Protein AF-0000000082568883 (afdb_homodimer)

Structure (mmCIF, N/CA/C/O backbone):
data_AF-0000000082568883-model_v1
#
loop_
_entity.id
_entity.type
_entity.pdbx_description
1 polymer 'GDSL esterase/lipase'
#
loop_
_atom_site.group_PDB
_atom_site.id
_atom_site.type_symbol
_atom_site.label_atom_id
_atom_site.label_alt_id
_atom_site.label_comp_id
_atom_site.label_asym_id
_atom_site.label_entity_id
_atom_site.label_seq_id
_atom_site.pdbx_PDB_ins_code
_atom_site.Cartn_x
_atom_site.Cartn_y
_atom_site.Cartn_z
_atom_site.occupancy
_atom_site.B_iso_or_equiv
_atom_site.auth_seq_id
_atom_site.auth_comp_id
_atom_site.auth_asym_id
_atom_site.auth_atom_id
_atom_site.pdbx_PDB_model_num
ATOM 1 N N . MET A 1 1 ? -13.5 -76.125 -56.938 1 27.61 1 MET A N 1
ATOM 2 C CA . MET A 1 1 ? -13.156 -76.438 -55.562 1 27.61 1 MET A CA 1
ATOM 3 C C . MET A 1 1 ? -12.812 -75.125 -54.812 1 27.61 1 MET A C 1
ATOM 5 O O . MET A 1 1 ? -11.68 -74.688 -54.875 1 27.61 1 MET A O 1
ATOM 9 N N . GLU A 1 2 ? -13.711 -74.125 -54.812 1 30.67 2 GLU A N 1
ATOM 10 C CA . GLU A 1 2 ? -13.734 -72.75 -54.375 1 30.67 2 GLU A CA 1
ATOM 11 C C . GLU A 1 2 ? -13.492 -72.625 -52.875 1 30.67 2 GLU A C 1
ATOM 13 O O . GLU A 1 2 ? -14.148 -73.312 -52.094 1 30.67 2 GLU A O 1
ATOM 18 N N . VAL A 1 3 ? -12.266 -72.188 -52.469 1 33.91 3 VAL A N 1
ATOM 19 C CA . VAL A 1 3 ? -11.531 -71.938 -51.219 1 33.91 3 VAL A CA 1
ATOM 20 C C . VAL A 1 3 ? -12.328 -71 -50.312 1 33.91 3 VAL A C 1
ATOM 22 O O . VAL A 1 3 ? -12.594 -69.875 -50.688 1 33.91 3 VAL A O 1
ATOM 25 N N . GLY A 1 4 ? -13.305 -71.438 -49.594 1 29.44 4 GLY A N 1
ATOM 26 C CA . GLY A 1 4 ? -14.148 -70.75 -48.625 1 29.44 4 GLY A CA 1
ATOM 27 C C . GLY A 1 4 ? -13.367 -70.062 -47.531 1 29.44 4 GLY A C 1
ATOM 28 O O . GLY A 1 4 ? -12.594 -70.688 -46.812 1 29.44 4 GLY A O 1
ATOM 29 N N . ARG A 1 5 ? -12.922 -68.75 -47.812 1 32.97 5 ARG A N 1
ATOM 30 C CA . ARG A 1 5 ? -12.148 -67.875 -46.938 1 32.97 5 ARG A CA 1
ATOM 31 C C . ARG A 1 5 ? -12.859 -67.625 -45.625 1 32.97 5 ARG A C 1
ATOM 33 O O . ARG A 1 5 ? -13.992 -67.125 -45.594 1 32.97 5 ARG A O 1
ATOM 40 N N . VAL A 1 6 ? -12.781 -68.5 -44.625 1 29.84 6 VAL A N 1
ATOM 41 C CA . VAL A 1 6 ? -13.305 -68.375 -43.281 1 29.84 6 VAL A CA 1
ATOM 42 C C . VAL A 1 6 ? -12.742 -67.125 -42.594 1 29.84 6 VAL A C 1
ATOM 44 O O . VAL A 1 6 ? -11.523 -67 -42.469 1 29.84 6 VAL A O 1
ATOM 47 N N . PHE A 1 7 ? -13.258 -65.875 -42.812 1 29.03 7 PHE A N 1
ATOM 48 C CA . PHE A 1 7 ? -12.945 -64.688 -42.094 1 29.03 7 PHE A CA 1
ATOM 49 C C . PHE A 1 7 ? -13.094 -64.812 -40.594 1 29.03 7 PHE A C 1
ATOM 51 O O . PHE A 1 7 ? -14.203 -65 -40.094 1 29.03 7 PHE A O 1
ATOM 58 N N . ILE A 1 8 ? -12.219 -65.562 -39.875 1 29.19 8 ILE A N 1
ATOM 59 C CA . ILE A 1 8 ? -12.195 -65.625 -38.438 1 29.19 8 ILE A CA 1
ATOM 60 C C . ILE A 1 8 ? -12.039 -64.25 -37.812 1 29.19 8 ILE A C 1
ATOM 62 O O . ILE A 1 8 ? -11.016 -63.594 -38.031 1 29.19 8 ILE A O 1
ATOM 66 N N . ALA A 1 9 ? -13.031 -63.344 -37.875 1 29.73 9 ALA A N 1
ATOM 67 C CA . ALA A 1 9 ? -13.031 -62.062 -37.156 1 29.73 9 ALA A CA 1
ATOM 68 C C . ALA A 1 9 ? -12.68 -62.281 -35.688 1 29.73 9 ALA A C 1
ATOM 70 O O . ALA A 1 9 ? -13.375 -63 -34.969 1 29.73 9 ALA A O 1
ATOM 71 N N . TRP A 1 10 ? -11.391 -62.312 -35.344 1 30.06 10 TRP A N 1
ATOM 72 C CA . TRP A 1 10 ? -10.867 -62.281 -33.969 1 30.06 10 TRP A CA 1
ATOM 73 C C . TRP A 1 10 ? -11.461 -61.094 -33.188 1 30.06 10 TRP A C 1
ATOM 75 O O . TRP A 1 10 ? -11.328 -59.938 -33.594 1 30.06 10 TRP A O 1
ATOM 85 N N . SER A 1 11 ? -12.633 -61.219 -32.594 1 32.88 11 SER A N 1
ATOM 86 C CA . SER A 1 11 ? -13.156 -60.281 -31.594 1 32.88 11 SER A CA 1
ATOM 87 C C . SER A 1 11 ? -12.141 -60 -30.484 1 32.88 11 SER A C 1
ATOM 89 O O . SER A 1 11 ? -11.812 -60.906 -29.719 1 32.88 11 SER A O 1
ATOM 91 N N . ILE A 1 12 ? -11.094 -59.25 -30.688 1 33.75 12 ILE A N 1
ATOM 92 C CA . ILE A 1 12 ? -10.227 -58.781 -29.625 1 33.75 12 ILE A CA 1
ATOM 93 C C . ILE A 1 12 ? -11.055 -58.094 -28.531 1 33.75 12 ILE A C 1
ATOM 95 O O . ILE A 1 12 ? -11.711 -57.094 -28.797 1 33.75 12 ILE A O 1
ATOM 99 N N . ALA A 1 13 ? -11.602 -58.844 -27.578 1 32.78 13 ALA A N 1
ATOM 100 C CA . ALA A 1 13 ? -12.141 -58.312 -26.328 1 32.78 13 ALA A CA 1
ATOM 101 C C . ALA A 1 13 ? -11.203 -57.281 -25.719 1 32.78 13 ALA A C 1
ATOM 103 O O . ALA A 1 13 ? -10.07 -57.594 -25.344 1 32.78 13 ALA A O 1
ATOM 104 N N . PHE A 1 14 ? -11.297 -56 -26.172 1 32.09 14 PHE A N 1
ATOM 105 C CA . PHE A 1 14 ? -10.68 -54.875 -25.484 1 32.09 14 PHE A CA 1
ATOM 106 C C . PHE A 1 14 ? -10.938 -54.969 -23.984 1 32.09 14 PHE A C 1
ATOM 108 O O . PHE A 1 14 ? -12.078 -54.812 -23.531 1 32.09 14 PHE A O 1
ATOM 115 N N . LEU A 1 15 ? -10.219 -55.812 -23.234 1 32.94 15 LEU A N 1
ATOM 116 C CA . LEU A 1 15 ? -10.18 -55.688 -21.781 1 32.94 15 LEU A CA 1
ATOM 117 C C . LEU A 1 15 ? -9.945 -54.219 -21.375 1 32.94 15 LEU A C 1
ATOM 119 O O . LEU A 1 15 ? -8.867 -53.688 -21.609 1 32.94 15 LEU A O 1
ATOM 123 N N . LEU A 1 16 ? -10.969 -53.406 -21.438 1 32.25 16 LEU A N 1
ATOM 124 C CA . LEU A 1 16 ? -10.906 -52.125 -20.734 1 32.25 16 LEU A CA 1
ATOM 125 C C . LEU A 1 16 ? -10.367 -52.312 -19.312 1 32.25 16 LEU A C 1
ATOM 127 O O . LEU A 1 16 ? -11.008 -52.938 -18.484 1 32.25 16 LEU A O 1
ATOM 131 N N . LEU A 1 17 ? -9.078 -52.5 -19.141 1 33.53 17 LEU A N 1
ATOM 132 C CA . LEU A 1 17 ? -8.484 -52.281 -17.812 1 33.53 17 LEU A CA 1
ATOM 133 C C . LEU A 1 17 ? -9.023 -51 -17.188 1 33.53 17 LEU A C 1
ATOM 135 O O . LEU A 1 17 ? -8.758 -49.906 -17.672 1 33.53 17 LEU A O 1
ATOM 139 N N . SER A 1 18 ? -10.195 -51.031 -16.625 1 33.03 18 SER A N 1
ATOM 140 C CA . SER A 1 18 ? -10.562 -50 -15.664 1 33.03 18 SER A CA 1
ATOM 141 C C . SER A 1 18 ? -9.43 -49.719 -14.68 1 33.03 18 SER A C 1
ATOM 143 O O . SER A 1 18 ? -9.117 -50.562 -13.836 1 33.03 18 SER A O 1
ATOM 145 N N . VAL A 1 19 ? -8.414 -49.062 -15.039 1 35.81 19 VAL A N 1
ATOM 146 C CA . VAL A 1 19 ? -7.586 -48.438 -14 1 35.81 19 VAL A CA 1
ATOM 147 C C . VAL A 1 19 ? -8.484 -47.844 -12.914 1 35.81 19 VAL A C 1
ATOM 149 O O . VAL A 1 19 ? -9.219 -46.875 -13.156 1 35.81 19 VAL A O 1
ATOM 152 N N . SER A 1 20 ? -9.047 -48.688 -12.062 1 34.41 20 SER A N 1
ATOM 153 C CA . SER A 1 20 ? -9.562 -48.156 -10.812 1 34.41 20 SER A CA 1
ATOM 154 C C . SER A 1 20 ? -8.664 -47.031 -10.273 1 34.41 20 SER A C 1
ATOM 156 O O . SER A 1 20 ? -7.5 -47.281 -9.953 1 34.41 20 SER A O 1
ATOM 158 N N . GLY A 1 21 ? -8.711 -45.875 -10.859 1 36 21 GLY A N 1
ATOM 159 C CA . GLY A 1 21 ? -8.141 -44.812 -10.031 1 36 21 GLY A CA 1
ATOM 160 C C . GLY A 1 21 ? -8.297 -45.062 -8.539 1 36 21 GLY A C 1
ATOM 161 O O . GLY A 1 21 ? -9.414 -45.219 -8.047 1 36 21 GLY A O 1
ATOM 162 N N . GLU A 1 22 ? -7.461 -45.875 -7.938 1 35.19 22 GLU A N 1
ATOM 163 C CA . GLU A 1 22 ? -7.43 -45.938 -6.48 1 35.19 22 GLU A CA 1
ATOM 164 C C . GLU A 1 22 ? -7.871 -44.625 -5.859 1 35.19 22 GLU A C 1
ATOM 166 O O . GLU A 1 22 ? -7.234 -43.594 -6.07 1 35.19 22 GLU A O 1
ATOM 171 N N . GLU A 1 23 ? -9.109 -44.219 -5.844 1 40.06 23 GLU A N 1
ATOM 172 C CA . GLU A 1 23 ? -9.531 -43.219 -4.852 1 40.06 23 GLU A CA 1
ATOM 173 C C . GLU A 1 23 ? -8.641 -43.281 -3.615 1 40.06 23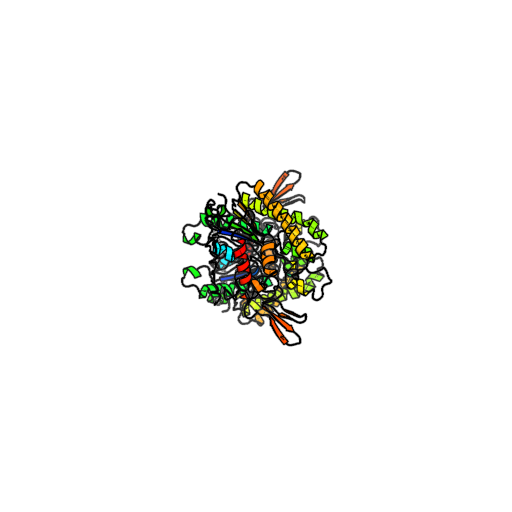 GLU A C 1
ATOM 175 O O . GLU A 1 23 ? -8.453 -44.312 -3.008 1 40.06 23 GLU A O 1
ATOM 180 N N . MET A 1 24 ? -7.504 -42.719 -3.641 1 43.22 24 MET A N 1
ATOM 181 C CA . MET A 1 24 ? -6.879 -42.562 -2.33 1 43.22 24 MET A CA 1
ATOM 182 C C . MET A 1 24 ? -7.93 -42.531 -1.227 1 43.22 24 MET A C 1
ATOM 184 O O . MET A 1 24 ? -8.609 -41.5 -1.041 1 43.22 24 MET A O 1
ATOM 188 N N . THR A 1 25 ? -8.719 -43.438 -1.009 1 48.56 25 THR A N 1
ATOM 189 C CA . THR A 1 25 ? -9.875 -43.812 -0.194 1 48.56 25 THR A CA 1
ATOM 190 C C . THR A 1 25 ? -9.758 -43.219 1.203 1 48.56 25 THR A C 1
ATOM 192 O O . THR A 1 25 ? -10.773 -42.938 1.854 1 48.56 25 THR A O 1
ATOM 195 N N . GLY A 1 26 ? -8.5 -43.062 1.751 1 53.12 26 GLY A N 1
ATOM 196 C CA . GLY A 1 26 ? -8.453 -42.844 3.186 1 53.12 26 GLY A CA 1
ATOM 197 C C . GLY A 1 26 ? -8.352 -41.375 3.549 1 53.12 26 GLY A C 1
ATOM 198 O O . GLY A 1 26 ? -8.32 -41.031 4.73 1 53.12 26 GLY A O 1
ATOM 199 N N . LEU A 1 27 ? -7.941 -40.5 2.682 1 62.16 27 LEU A N 1
ATOM 200 C CA . LEU A 1 27 ? -7.734 -39.156 3.195 1 62.16 27 LEU A CA 1
ATOM 201 C C . LEU A 1 27 ? -9.055 -38.406 3.262 1 62.16 27 LEU A C 1
ATOM 203 O O . LEU A 1 27 ? -9.82 -38.406 2.297 1 62.16 27 LEU A O 1
ATOM 207 N N . SER A 1 28 ? -9.398 -38.031 4.41 1 74.56 28 SER A N 1
ATOM 208 C CA . SER A 1 28 ? -10.602 -37.219 4.637 1 74.56 28 SER A CA 1
ATOM 209 C C . SER A 1 28 ? -10.523 -35.875 3.916 1 74.56 28 SER A C 1
ATOM 211 O O . SER A 1 28 ? -9.438 -35.312 3.762 1 74.56 28 SER A O 1
ATOM 213 N N . HIS A 1 29 ? -11.562 -35.469 3.275 1 87.5 29 HIS A N 1
ATOM 214 C CA . HIS A 1 29 ? -11.719 -34.188 2.645 1 87.5 29 HIS A CA 1
ATOM 215 C C . HIS A 1 29 ? -11.484 -33.062 3.646 1 87.5 29 HIS A C 1
ATOM 217 O O . HIS A 1 29 ? -11.938 -33.125 4.789 1 87.5 29 HIS A O 1
ATOM 223 N N . CYS A 1 30 ? -10.609 -32.125 3.205 1 92.12 30 CYS A N 1
ATOM 224 C CA . CYS A 1 30 ? -10.352 -30.953 4.051 1 92.12 30 CYS A CA 1
ATOM 225 C C . CYS A 1 30 ? -11.5 -29.953 3.988 1 92.12 30 CYS A C 1
ATOM 227 O O . CYS A 1 30 ? -12.031 -29.688 2.912 1 92.12 30 CYS A O 1
ATOM 229 N N . ASP A 1 31 ? -12.016 -29.516 5.102 1 93.44 31 ASP A N 1
ATOM 230 C CA . ASP A 1 31 ? -12.922 -28.375 5.164 1 93.44 31 ASP A CA 1
ATOM 231 C C . ASP A 1 31 ? -12.156 -27.062 5.32 1 93.44 31 ASP A C 1
ATOM 233 O O . ASP A 1 31 ? -11.906 -26.609 6.441 1 93.44 31 ASP A O 1
ATOM 237 N N . ILE A 1 32 ? -11.836 -26.469 4.227 1 97.31 32 ILE A N 1
ATOM 238 C CA . ILE A 1 32 ? -11.031 -25.25 4.227 1 97.31 32 ILE A CA 1
ATOM 239 C C . ILE A 1 32 ? -11.945 -24.016 4.18 1 97.31 32 ILE A C 1
ATOM 241 O O . ILE A 1 32 ? -12.578 -23.75 3.152 1 97.31 32 ILE A O 1
ATOM 245 N N . PRO A 1 33 ? -11.969 -23.219 5.191 1 98 33 PRO A N 1
ATOM 246 C CA . PRO A 1 33 ? -12.93 -22.125 5.242 1 98 33 PRO A CA 1
ATOM 247 C C . PRO A 1 33 ? -12.383 -20.844 4.621 1 98 33 PRO A C 1
ATOM 249 O O . PRO A 1 33 ? -13.148 -19.906 4.344 1 98 33 PRO A O 1
ATOM 252 N N . ALA A 1 34 ? -11.023 -20.75 4.469 1 98.62 34 ALA A N 1
ATOM 253 C CA . ALA A 1 34 ? -10.391 -19.516 4.027 1 98.62 34 ALA A CA 1
ATOM 254 C C . ALA A 1 34 ? -9.031 -19.797 3.383 1 98.62 34 ALA A C 1
ATOM 256 O O . ALA A 1 34 ? -8.438 -20.859 3.611 1 98.62 34 ALA A O 1
ATOM 257 N N . ILE A 1 35 ? -8.609 -18.844 2.543 1 98.88 35 ILE A N 1
ATOM 258 C CA . ILE A 1 35 ? -7.277 -18.891 1.953 1 98.88 35 ILE A CA 1
ATOM 259 C C . ILE A 1 35 ? -6.531 -17.594 2.283 1 98.88 35 ILE A C 1
ATOM 261 O O . ILE A 1 35 ? -7.078 -16.5 2.145 1 98.88 35 ILE A O 1
ATOM 265 N N . TYR A 1 36 ? -5.359 -17.688 2.771 1 98.94 36 TYR A N 1
ATOM 266 C CA . TYR A 1 36 ? -4.43 -16.578 2.889 1 98.94 36 TYR A CA 1
ATOM 267 C C . TYR A 1 36 ? -3.244 -16.75 1.95 1 98.94 36 TYR A C 1
ATOM 269 O O . TYR A 1 36 ? -2.453 -17.688 2.109 1 98.94 36 TYR A O 1
ATOM 277 N N . ASN A 1 37 ? -3.139 -15.82 0.999 1 99 37 ASN A N 1
ATOM 278 C CA . ASN A 1 37 ? -2.168 -15.992 -0.077 1 99 37 ASN A CA 1
ATOM 279 C C . ASN A 1 37 ? -1.039 -14.969 0.019 1 99 37 ASN A C 1
ATOM 281 O O . ASN A 1 37 ? -1.284 -13.789 0.276 1 99 37 ASN A O 1
ATOM 285 N N . PHE A 1 38 ? 0.169 -15.414 -0.116 1 99 38 PHE A N 1
ATOM 286 C CA . PHE A 1 38 ? 1.382 -14.609 -0.2 1 99 38 PHE A CA 1
ATOM 287 C C . PHE A 1 38 ? 2.078 -14.82 -1.539 1 99 38 PHE A C 1
ATOM 289 O O . PHE A 1 38 ? 2.27 -15.953 -1.976 1 99 38 PHE A O 1
ATOM 296 N N . GLY A 1 39 ? 2.379 -13.695 -2.229 1 98.88 39 GLY A N 1
ATOM 297 C CA . GLY A 1 39 ? 2.924 -13.961 -3.549 1 98.88 39 GLY A CA 1
ATOM 298 C C . GLY A 1 39 ? 3.238 -12.703 -4.336 1 98.88 39 GLY A C 1
ATOM 299 O O . GLY A 1 39 ? 3.438 -11.633 -3.752 1 98.88 39 GLY A O 1
ATOM 300 N N . ASP A 1 40 ? 3.471 -12.883 -5.652 1 98.69 40 ASP A N 1
ATOM 301 C CA . ASP A 1 40 ? 3.789 -11.805 -6.578 1 98.69 40 ASP A CA 1
ATOM 302 C C . ASP A 1 40 ? 2.691 -11.648 -7.629 1 98.69 40 ASP A C 1
ATOM 304 O O . ASP A 1 40 ? 1.519 -11.906 -7.355 1 98.69 40 ASP A O 1
ATOM 308 N N . SER A 1 41 ? 2.98 -11.172 -8.812 1 98.31 41 SER A N 1
ATOM 309 C CA . SER A 1 41 ? 1.984 -10.82 -9.828 1 98.31 41 SER A CA 1
ATOM 310 C C . SER A 1 41 ? 1.216 -12.055 -10.289 1 98.31 41 SER A C 1
ATOM 312 O O . SER A 1 41 ? 0.089 -11.938 -10.781 1 98.31 41 SER A O 1
ATOM 314 N N . ASN A 1 42 ? 1.799 -13.234 -10.109 1 98.5 42 ASN A N 1
ATOM 315 C CA . ASN A 1 42 ? 1.145 -14.461 -10.562 1 98.5 42 ASN A CA 1
ATOM 316 C C . ASN A 1 42 ? -0.032 -14.828 -9.656 1 98.5 42 ASN A C 1
ATOM 318 O O . ASN A 1 42 ? -0.844 -15.688 -10.016 1 98.5 42 ASN A O 1
ATOM 322 N N . SER A 1 43 ? -0.14 -14.141 -8.523 1 98.88 43 SER A N 1
ATOM 323 C CA . SER A 1 43 ? -1.266 -14.43 -7.641 1 98.88 43 SER A CA 1
ATOM 324 C C . SER A 1 43 ? -1.861 -13.148 -7.059 1 98.88 43 SER A C 1
ATOM 326 O O . SER A 1 43 ? -2.65 -13.203 -6.113 1 98.88 43 SER A O 1
ATOM 328 N N . ASP A 1 44 ? -1.452 -12 -7.586 1 98.69 44 ASP A N 1
ATOM 329 C CA . ASP A 1 44 ? -1.965 -10.703 -7.145 1 98.69 44 ASP A CA 1
ATOM 330 C C . ASP A 1 44 ? -3.375 -10.461 -7.676 1 98.69 44 ASP A C 1
ATOM 332 O O . ASP A 1 44 ? -3.605 -10.516 -8.883 1 98.69 44 ASP A O 1
ATOM 336 N N . THR A 1 45 ? -4.301 -10.188 -6.762 1 98.31 45 THR A N 1
ATOM 337 C CA . THR A 1 45 ? -5.68 -9.945 -7.176 1 98.31 45 THR A CA 1
ATOM 338 C C . THR A 1 45 ? -6.016 -8.461 -7.074 1 98.31 45 THR A C 1
ATOM 340 O O . THR A 1 45 ? -7.188 -8.078 -7.062 1 98.31 45 THR A O 1
ATOM 343 N N . GLY A 1 46 ? -4.992 -7.625 -6.871 1 97.5 46 GLY A N 1
ATOM 344 C CA . GLY A 1 46 ? -5.262 -6.195 -6.918 1 97.5 46 GLY A CA 1
ATOM 345 C C . GLY A 1 46 ? -4.414 -5.395 -5.949 1 97.5 46 GLY A C 1
ATOM 346 O O . GLY A 1 46 ? -4.582 -4.18 -5.832 1 97.5 46 GLY A O 1
ATOM 347 N N . GLY A 1 47 ? -3.541 -6.031 -5.242 1 98.06 47 GLY A N 1
ATOM 348 C CA . GLY A 1 47 ? -2.74 -5.344 -4.242 1 98.06 47 GLY A CA 1
ATOM 349 C C . GLY A 1 47 ? -1.884 -4.234 -4.816 1 98.06 47 GLY A C 1
ATOM 350 O O . GLY A 1 47 ? -1.938 -3.096 -4.352 1 98.06 47 GLY A O 1
ATOM 351 N N . ILE A 1 48 ? -1.118 -4.566 -5.875 1 97.88 48 ILE A N 1
ATOM 352 C CA . ILE A 1 48 ? -0.195 -3.584 -6.434 1 97.88 48 ILE A CA 1
ATOM 353 C C . ILE A 1 48 ? -0.979 -2.496 -7.164 1 97.88 48 ILE A C 1
ATOM 355 O O . ILE A 1 48 ? -0.568 -1.333 -7.184 1 97.88 48 ILE A O 1
ATOM 359 N N . SER A 1 49 ? -2.121 -2.883 -7.766 1 96.56 49 SER A N 1
ATOM 360 C CA . SER A 1 49 ? -2.982 -1.911 -8.43 1 96.56 49 SER A CA 1
ATOM 361 C C . SER A 1 49 ? -3.518 -0.879 -7.441 1 96.56 49 SER A C 1
ATOM 363 O O . SER A 1 49 ? -3.549 0.316 -7.742 1 96.56 49 SER A O 1
ATOM 365 N N . ALA A 1 50 ? -3.955 -1.316 -6.301 1 97.19 50 ALA A N 1
ATOM 366 C CA . ALA A 1 50 ? -4.484 -0.415 -5.281 1 97.19 50 ALA A CA 1
ATOM 367 C C . ALA A 1 50 ? -3.395 0.507 -4.742 1 97.19 50 ALA A C 1
ATOM 369 O O . ALA A 1 50 ? -3.646 1.684 -4.473 1 97.19 50 ALA A O 1
ATOM 370 N N . ALA A 1 51 ? -2.209 -0.001 -4.613 1 97.88 51 ALA A N 1
ATOM 371 C CA . ALA A 1 51 ? -1.114 0.754 -4.008 1 97.88 51 ALA A CA 1
ATOM 372 C C . ALA A 1 51 ? -0.528 1.759 -4.996 1 97.88 51 ALA A C 1
ATOM 374 O O . ALA A 1 51 ? -0.117 2.854 -4.605 1 97.88 51 ALA A O 1
ATOM 375 N N . PHE A 1 52 ? -0.48 1.391 -6.297 1 96.56 52 PHE A N 1
ATOM 376 C CA . PHE A 1 52 ? 0.224 2.209 -7.277 1 96.56 52 PHE A CA 1
ATOM 377 C C . PHE A 1 52 ? -0.633 2.426 -8.516 1 96.56 52 PHE A C 1
ATOM 379 O O . PHE A 1 52 ? -1.648 3.121 -8.469 1 96.56 52 PHE A O 1
ATOM 386 N N . TYR A 1 53 ? -0.354 1.632 -9.602 1 92.06 53 TYR A N 1
ATOM 387 C CA . TYR A 1 53 ? -1.046 1.83 -10.867 1 92.06 53 TYR A CA 1
ATOM 388 C C . TYR A 1 53 ? -1.945 0.643 -11.188 1 92.06 53 TYR A C 1
ATOM 390 O O . TYR A 1 53 ? -1.57 -0.509 -10.961 1 92.06 53 TYR A O 1
ATOM 398 N N . PRO A 1 54 ? -3.113 0.917 -11.648 1 87.5 54 PRO A N 1
ATOM 399 C CA . PRO A 1 54 ? -3.992 -0.189 -12.039 1 87.5 54 PRO A CA 1
ATOM 400 C C . PRO A 1 54 ? -3.498 -0.933 -13.273 1 87.5 54 PRO A C 1
ATOM 402 O O . PRO A 1 54 ? -2.869 -0.333 -14.148 1 87.5 54 PRO A O 1
ATOM 405 N N . ALA A 1 55 ? -3.812 -2.273 -13.188 1 80.81 55 ALA A N 1
ATOM 406 C CA . ALA A 1 55 ? -3.717 -2.99 -14.461 1 80.81 55 ALA A CA 1
ATOM 407 C C . ALA A 1 55 ? -4.832 -2.568 -15.414 1 80.81 55 ALA A C 1
ATOM 409 O O . ALA A 1 55 ? -6 -2.896 -15.195 1 80.81 55 ALA A O 1
ATOM 410 N N . GLY A 1 56 ? -4.578 -1.757 -16.344 1 84.62 56 GLY A N 1
ATOM 411 C CA . GLY A 1 56 ? -5.602 -1.21 -17.219 1 84.62 56 GLY A CA 1
ATOM 412 C C . GLY A 1 56 ? -6.062 -2.191 -18.281 1 84.62 56 GLY A C 1
ATOM 413 O O . GLY A 1 56 ? -5.609 -3.338 -18.312 1 84.62 56 GLY A O 1
ATOM 414 N N . GLN A 1 57 ? -7.02 -1.739 -19 1 90.06 57 GLN A N 1
ATOM 415 C CA . GLN A 1 57 ? -7.418 -2.518 -20.172 1 90.06 57 GLN A CA 1
ATOM 416 C C . GLN A 1 57 ? -6.215 -2.85 -21.047 1 90.06 57 GLN A C 1
ATOM 418 O O . GLN A 1 57 ? -5.293 -2.043 -21.172 1 90.06 57 GLN A O 1
ATOM 423 N N . PRO A 1 58 ? -6.223 -4.148 -21.562 1 95.69 58 PRO A N 1
ATOM 424 C CA . PRO A 1 58 ? -7.32 -5.113 -21.688 1 95.69 58 PRO A CA 1
ATOM 425 C C . PRO A 1 58 ? -7.281 -6.207 -20.625 1 95.69 58 PRO A C 1
ATOM 427 O O . PRO A 1 58 ? -7.996 -7.207 -20.75 1 95.69 58 PRO A O 1
ATOM 430 N N . SER A 1 59 ? -6.531 -6.043 -19.609 1 96.12 59 SER A N 1
ATOM 431 C CA . SER A 1 59 ? -6.512 -7.043 -18.547 1 96.12 59 SER A CA 1
ATOM 432 C C . SER A 1 59 ? -7.914 -7.285 -18 1 96.12 59 SER A C 1
ATOM 434 O O . SER A 1 59 ? -8.695 -6.344 -17.828 1 96.12 59 SER A O 1
ATOM 436 N N . GLY A 1 60 ? -8.219 -8.531 -17.75 1 97.44 60 GLY A N 1
ATOM 437 C CA . GLY A 1 60 ? -9.5 -8.906 -17.172 1 97.44 60 GLY A CA 1
ATOM 438 C C . GLY A 1 60 ? -10.594 -9.086 -18.203 1 97.44 60 GLY A C 1
ATOM 439 O O . GLY A 1 60 ? -11.719 -9.461 -17.859 1 97.44 60 GLY A O 1
ATOM 440 N N . GLU A 1 61 ? -10.336 -8.906 -19.453 1 97.38 61 GLU A N 1
ATOM 441 C CA . GLU A 1 61 ? -11.359 -8.844 -20.5 1 97.38 61 GLU A CA 1
ATOM 442 C C . GLU A 1 61 ? -12.109 -10.164 -20.609 1 97.38 61 GLU A C 1
ATOM 444 O O . GLU A 1 61 ? -13.297 -10.188 -20.922 1 97.38 61 GLU A O 1
ATOM 449 N N . THR A 1 62 ? -11.453 -11.258 -20.406 1 98.06 62 THR A N 1
ATOM 450 C CA . THR A 1 62 ? -12.016 -12.57 -20.672 1 98.06 62 THR A CA 1
ATOM 451 C C . THR A 1 62 ? -13.07 -12.93 -19.625 1 98.06 62 THR A C 1
ATOM 453 O O . THR A 1 62 ? -14.148 -13.422 -19.969 1 98.06 62 THR A O 1
ATOM 456 N N . PHE A 1 63 ? -12.828 -12.68 -18.406 1 98.12 63 PHE A N 1
ATOM 457 C CA . PHE A 1 63 ? -13.703 -13.211 -17.375 1 98.12 63 PHE A CA 1
ATOM 458 C C . PHE A 1 63 ? -14.406 -12.086 -16.625 1 98.12 63 PHE A C 1
ATOM 460 O O . PHE A 1 63 ? -15.625 -12.109 -16.453 1 98.12 63 PHE A O 1
ATOM 467 N N . PHE A 1 64 ? -13.656 -11.078 -16.203 1 96.38 64 PHE A N 1
ATOM 468 C CA . PHE A 1 64 ? -14.195 -10.008 -15.375 1 96.38 64 PHE A CA 1
ATOM 469 C C . PHE A 1 64 ? -14.805 -8.906 -16.234 1 96.38 64 PHE A C 1
ATOM 471 O O . PHE A 1 64 ? -15.539 -8.055 -15.734 1 96.38 64 PHE A O 1
ATOM 478 N N . HIS A 1 65 ? -14.453 -8.844 -17.547 1 96.12 65 HIS A N 1
ATOM 479 C CA . HIS A 1 65 ? -14.945 -7.914 -18.547 1 96.12 65 HIS A CA 1
ATOM 480 C C . HIS A 1 65 ? -14.539 -6.48 -18.219 1 96.12 65 HIS A C 1
ATOM 482 O O . HIS A 1 65 ? -15.117 -5.531 -18.75 1 96.12 65 HIS A O 1
ATOM 488 N N . GLU A 1 66 ? -13.633 -6.328 -17.312 1 94.25 66 GLU A N 1
ATOM 489 C CA . GLU A 1 66 ? -12.953 -5.105 -16.906 1 94.25 66 GLU A CA 1
ATOM 490 C C . GLU A 1 66 ? -11.688 -5.41 -16.109 1 94.25 66 GLU A C 1
ATOM 492 O O . GLU A 1 66 ? -11.508 -6.531 -15.633 1 94.25 66 GLU A O 1
ATOM 497 N N . PRO A 1 67 ? -10.812 -4.422 -16.062 1 94.12 67 PRO A N 1
ATOM 498 C CA . PRO A 1 67 ? -9.656 -4.664 -15.195 1 94.12 67 PRO A CA 1
ATOM 499 C C . PRO A 1 67 ? -10.047 -5.027 -13.766 1 94.12 67 PRO A C 1
ATOM 501 O O . PRO A 1 67 ? -10.914 -4.379 -13.172 1 94.12 67 PRO A O 1
ATOM 504 N N . ALA A 1 68 ? -9.414 -6.094 -13.211 1 94.25 68 ALA A N 1
ATOM 505 C CA . ALA A 1 68 ? -9.789 -6.621 -11.898 1 94.25 68 ALA A CA 1
ATOM 506 C C . ALA A 1 68 ? -8.562 -6.855 -11.031 1 94.25 68 ALA A C 1
ATOM 508 O O . ALA A 1 68 ? -8.594 -7.676 -10.109 1 94.25 68 ALA A O 1
ATOM 509 N N . GLY A 1 69 ? -7.441 -6.184 -11.383 1 95.44 69 GLY A N 1
ATOM 510 C CA . GLY A 1 69 ? -6.25 -6.227 -10.555 1 95.44 69 GLY A CA 1
ATOM 511 C C . GLY A 1 69 ? -5.336 -7.391 -10.883 1 95.44 69 GLY A C 1
ATOM 512 O O . GLY A 1 69 ? -4.285 -7.559 -10.258 1 95.44 69 GLY A O 1
ATOM 513 N N . ARG A 1 70 ? -5.715 -8.203 -11.867 1 97.5 70 ARG A N 1
ATOM 514 C CA . ARG A 1 70 ? -4.941 -9.375 -12.258 1 97.5 70 ARG A CA 1
ATOM 515 C C . ARG A 1 70 ? -4.113 -9.094 -13.508 1 97.5 70 ARG A C 1
ATOM 517 O O . ARG A 1 70 ? -4.605 -8.469 -14.453 1 97.5 70 ARG A O 1
ATOM 524 N N . GLY A 1 71 ? -2.861 -9.484 -13.477 1 95.88 71 GLY A N 1
ATOM 525 C CA . GLY A 1 71 ? -2.012 -9.398 -14.656 1 95.88 71 GLY A CA 1
ATOM 526 C C . GLY A 1 71 ? -2.289 -10.484 -15.672 1 95.88 71 GLY A C 1
ATOM 527 O O . GLY A 1 71 ? -1.396 -11.258 -16.016 1 95.88 71 GLY A O 1
ATOM 528 N N . SER A 1 72 ? -3.52 -10.586 -16.094 1 98.25 72 SER A N 1
ATOM 529 C CA . SER A 1 72 ? -4.039 -11.586 -17.031 1 98.25 72 SER A CA 1
ATOM 530 C C . SER A 1 72 ? -5.316 -11.094 -17.703 1 98.25 72 SER A C 1
ATOM 532 O O . SER A 1 72 ? -5.898 -10.094 -17.281 1 98.25 72 SER A O 1
ATOM 534 N N . ASP A 1 73 ? -5.711 -11.781 -18.797 1 98.44 73 ASP A N 1
ATOM 535 C CA . ASP A 1 73 ? -6.996 -11.484 -19.422 1 98.44 73 ASP A CA 1
ATOM 536 C C . ASP A 1 73 ? -8.156 -11.953 -18.547 1 98.44 73 ASP A C 1
ATOM 538 O O . ASP A 1 73 ? -9.312 -11.594 -18.797 1 98.44 73 ASP A O 1
ATOM 542 N N . GLY A 1 74 ? -7.852 -12.695 -17.516 1 98.56 74 GLY A N 1
ATOM 543 C CA . GLY A 1 74 ? -8.898 -13.195 -16.641 1 98.56 74 GLY A CA 1
ATOM 544 C C . GLY A 1 74 ? -8.367 -13.711 -15.312 1 98.56 74 GLY A C 1
ATOM 545 O O . GLY A 1 74 ? -7.617 -13.008 -14.617 1 98.56 74 GLY A O 1
ATOM 546 N N . ARG A 1 75 ? -8.703 -14.969 -14.992 1 98.62 75 ARG A N 1
ATOM 547 C CA . ARG A 1 75 ? -8.438 -15.555 -13.688 1 98.62 75 ARG A CA 1
ATOM 548 C C . ARG A 1 75 ? -7.016 -16.094 -13.602 1 98.62 75 ARG A C 1
ATOM 550 O O . ARG A 1 75 ? -6.445 -16.516 -14.609 1 98.62 75 ARG A O 1
ATOM 557 N N . LEU A 1 76 ? -6.48 -15.992 -12.406 1 98.94 76 LEU A N 1
ATOM 558 C CA . LEU A 1 76 ? -5.172 -16.547 -12.078 1 98.94 76 LEU A CA 1
ATOM 559 C C . LEU A 1 76 ? -5.316 -17.922 -11.43 1 98.94 76 LEU A C 1
ATOM 561 O O . LEU A 1 76 ? -6.43 -18.344 -11.117 1 98.94 76 LEU A O 1
ATOM 565 N N . ILE A 1 77 ? -4.168 -18.578 -11.227 1 98.94 77 ILE A N 1
ATOM 566 C CA . ILE A 1 77 ? -4.172 -19.891 -10.594 1 98.94 77 ILE A CA 1
ATOM 567 C C . ILE A 1 77 ? -4.84 -19.797 -9.219 1 98.94 77 ILE A C 1
ATOM 569 O O . ILE A 1 77 ? -5.613 -20.688 -8.836 1 98.94 77 ILE A O 1
ATOM 573 N N . ILE A 1 78 ? -4.613 -18.719 -8.43 1 98.94 78 ILE A N 1
ATOM 574 C CA . ILE A 1 78 ? -5.18 -18.531 -7.102 1 98.94 78 ILE A CA 1
ATOM 575 C C . ILE A 1 78 ? -6.703 -18.484 -7.188 1 98.94 78 ILE A C 1
ATOM 577 O O . ILE A 1 78 ? -7.402 -18.938 -6.285 1 98.94 78 ILE A O 1
ATOM 581 N N . ASP A 1 79 ? -7.273 -17.922 -8.25 1 98.94 79 ASP A N 1
ATOM 582 C CA . ASP A 1 79 ? -8.719 -17.891 -8.445 1 98.94 79 ASP A CA 1
ATOM 583 C C . ASP A 1 79 ? -9.281 -19.297 -8.664 1 98.94 79 ASP A C 1
ATOM 585 O O . ASP A 1 79 ? -10.344 -19.625 -8.148 1 98.94 79 ASP A O 1
ATOM 589 N N . PHE A 1 80 ? -8.562 -20.078 -9.422 1 98.94 80 PHE A N 1
ATOM 590 C CA . PHE A 1 80 ? -9.008 -21.438 -9.672 1 98.94 80 PHE A CA 1
ATOM 591 C C . PHE A 1 80 ? -8.883 -22.297 -8.414 1 98.94 80 PHE A C 1
ATOM 593 O O . PHE A 1 80 ? -9.688 -23.203 -8.18 1 98.94 80 PHE A O 1
ATOM 600 N N . ILE A 1 81 ? -7.867 -22.016 -7.586 1 98.88 81 ILE A N 1
ATOM 601 C CA . ILE A 1 81 ? -7.766 -22.672 -6.281 1 98.88 81 ILE A CA 1
ATOM 602 C C . ILE A 1 81 ? -9 -22.344 -5.445 1 98.88 81 ILE A C 1
ATOM 604 O O . ILE A 1 81 ? -9.625 -23.234 -4.875 1 98.88 81 ILE A O 1
ATOM 608 N N . ALA A 1 82 ? -9.336 -21.031 -5.379 1 98.81 82 ALA A N 1
ATOM 609 C CA . ALA A 1 82 ? -10.523 -20.625 -4.633 1 98.81 82 ALA A CA 1
ATOM 610 C C . ALA A 1 82 ? -11.766 -21.344 -5.141 1 98.81 82 ALA A C 1
ATOM 612 O O . ALA A 1 82 ? -12.562 -21.844 -4.352 1 98.81 82 ALA A O 1
ATOM 613 N N . LYS A 1 83 ? -11.898 -21.422 -6.438 1 98.38 83 LYS A N 1
ATOM 614 C CA . LYS A 1 83 ? -13.039 -22.094 -7.039 1 98.38 83 LYS A CA 1
ATOM 615 C C . LYS A 1 83 ? -13.086 -23.562 -6.652 1 98.38 83 LYS A C 1
ATOM 617 O O . LYS A 1 83 ? -14.141 -24.094 -6.297 1 98.38 83 LYS A O 1
ATOM 622 N N . ARG A 1 84 ? -11.953 -24.234 -6.781 1 98.06 84 ARG A N 1
ATOM 623 C CA . ARG A 1 84 ? -11.875 -25.656 -6.473 1 98.06 84 ARG A CA 1
ATOM 624 C C . ARG A 1 84 ? -12.266 -25.922 -5.023 1 98.06 84 ARG A C 1
ATOM 626 O O . ARG A 1 84 ? -12.852 -26.953 -4.715 1 98.06 84 ARG A O 1
ATOM 633 N N . LEU A 1 85 ? -11.969 -25.016 -4.141 1 98 85 LEU A N 1
ATOM 634 C CA . LEU A 1 85 ? -12.258 -25.172 -2.719 1 98 85 LEU A CA 1
ATOM 635 C C . LEU A 1 85 ? -13.617 -24.578 -2.375 1 98 85 LEU A C 1
ATOM 637 O O . LEU A 1 85 ? -13.984 -24.5 -1.2 1 98 85 LEU A O 1
ATOM 641 N N . ARG A 1 86 ? -14.391 -24.078 -3.385 1 97.75 86 ARG A N 1
ATOM 642 C CA . ARG A 1 86 ? -15.734 -23.516 -3.256 1 97.75 86 ARG A CA 1
ATOM 643 C C . ARG A 1 86 ? -15.734 -22.281 -2.371 1 97.75 86 ARG A C 1
ATOM 645 O O . ARG A 1 86 ? -16.594 -22.125 -1.505 1 97.75 86 ARG A O 1
ATOM 652 N N . LEU A 1 87 ? -14.75 -21.469 -2.547 1 98.5 87 LEU A N 1
ATOM 653 C CA . LEU A 1 87 ? -14.594 -20.203 -1.853 1 98.5 87 LEU A CA 1
ATOM 654 C C . LEU A 1 87 ? -14.695 -19.031 -2.828 1 98.5 87 LEU A C 1
ATOM 656 O O . LEU A 1 87 ? -14.469 -19.203 -4.031 1 98.5 87 LEU A O 1
ATOM 660 N N . PRO A 1 88 ? -15.086 -17.828 -2.33 1 98.12 88 PRO A N 1
ATOM 661 C CA . PRO A 1 88 ? -15.031 -16.641 -3.201 1 98.12 88 PRO A CA 1
ATOM 662 C C . PRO A 1 88 ? -13.609 -16.25 -3.582 1 98.12 88 PRO A C 1
ATOM 664 O O . PRO A 1 88 ? -12.656 -16.656 -2.912 1 98.12 88 PRO A O 1
ATOM 667 N N . TYR A 1 89 ? -13.5 -15.508 -4.695 1 98.5 89 TYR A N 1
ATOM 668 C CA . TYR A 1 89 ? -12.203 -14.953 -5.059 1 98.5 89 TYR A CA 1
ATOM 669 C C . TYR A 1 89 ? -11.68 -14.031 -3.969 1 98.5 89 TYR A C 1
ATOM 671 O O . TYR A 1 89 ? -12.453 -13.297 -3.34 1 98.5 89 TYR A O 1
ATOM 679 N N . LEU A 1 90 ? -10.414 -13.984 -3.838 1 98.69 90 LEU A N 1
ATOM 680 C CA . LEU A 1 90 ? -9.812 -13.289 -2.703 1 98.69 90 LEU A CA 1
ATOM 681 C C . LEU A 1 90 ? -9.742 -11.789 -2.957 1 98.69 90 LEU A C 1
ATOM 683 O O . LEU A 1 90 ? -9.359 -11.359 -4.047 1 98.69 90 LEU A O 1
ATOM 687 N N . SER A 1 91 ? -10.109 -11.016 -1.91 1 97.81 91 SER A N 1
ATOM 688 C CA . SER A 1 91 ? -9.812 -9.586 -1.886 1 97.81 91 SER A CA 1
ATOM 689 C C . SER A 1 91 ? -8.359 -9.328 -1.518 1 97.81 91 SER A C 1
ATOM 691 O O . SER A 1 91 ? -7.801 -10.016 -0.654 1 97.81 91 SER A O 1
ATOM 693 N N . ALA A 1 92 ? -7.777 -8.414 -2.248 1 98.44 92 ALA A N 1
ATOM 694 C CA . ALA A 1 92 ? -6.434 -7.988 -1.87 1 98.44 92 ALA A CA 1
ATOM 695 C C . ALA A 1 92 ? -6.457 -7.18 -0.577 1 98.44 92 ALA A C 1
ATOM 697 O O . ALA A 1 92 ? -7.316 -6.312 -0.395 1 98.44 92 ALA A O 1
ATOM 698 N N . TYR A 1 93 ? -5.477 -7.449 0.267 1 98.69 93 TYR A N 1
ATOM 699 C CA . TYR A 1 93 ? -5.395 -6.785 1.562 1 98.69 93 TYR A CA 1
ATOM 700 C C . TYR A 1 93 ? -5.281 -5.273 1.392 1 98.69 93 TYR A C 1
ATOM 702 O O . TYR A 1 93 ? -5.898 -4.512 2.139 1 98.69 93 TYR A O 1
ATOM 710 N N . LEU A 1 94 ? -4.57 -4.773 0.406 1 98.25 94 LEU A N 1
ATOM 711 C CA . LEU A 1 94 ? -4.293 -3.35 0.251 1 98.25 94 LEU A CA 1
ATOM 712 C C . LEU A 1 94 ? -5.398 -2.664 -0.543 1 98.25 94 LEU A C 1
ATOM 714 O O . LEU A 1 94 ? -5.414 -1.437 -0.66 1 98.25 94 LEU A O 1
ATOM 718 N N . ASP A 1 95 ? -6.301 -3.406 -1.128 1 95.88 95 ASP A N 1
ATOM 719 C CA . ASP A 1 95 ? -7.453 -2.824 -1.812 1 95.88 95 ASP A CA 1
ATOM 720 C C . ASP A 1 95 ? -8.641 -2.676 -0.861 1 95.88 95 ASP A C 1
ATOM 722 O O . ASP A 1 95 ? -9.352 -3.645 -0.598 1 95.88 95 ASP A O 1
ATOM 726 N N . SER A 1 96 ? -8.898 -1.455 -0.437 1 94.88 96 SER A N 1
ATOM 727 C CA . SER A 1 96 ? -9.844 -1.22 0.649 1 94.88 96 SER A CA 1
ATOM 728 C C . SER A 1 96 ? -11.266 -1.062 0.119 1 94.88 96 SER A C 1
ATOM 730 O O . SER A 1 96 ? -12.219 -0.951 0.898 1 94.88 96 SER A O 1
ATOM 732 N N . ILE A 1 97 ? -11.469 -1.055 -1.172 1 93.06 97 ILE A N 1
ATOM 733 C CA . ILE A 1 97 ? -12.781 -0.76 -1.738 1 93.06 97 ILE A CA 1
ATOM 734 C C . ILE A 1 97 ? -13.562 -2.057 -1.923 1 93.06 97 ILE A C 1
ATOM 736 O O . ILE A 1 97 ? -13.188 -2.912 -2.727 1 93.06 97 ILE A O 1
ATOM 740 N N . GLY A 1 98 ? -14.57 -2.248 -1.229 1 88.94 98 GLY A N 1
ATOM 741 C CA . GLY A 1 98 ? -15.453 -3.393 -1.388 1 88.94 98 GLY A CA 1
ATOM 742 C C . GLY A 1 98 ? -14.812 -4.703 -0.971 1 88.94 98 GLY A C 1
ATOM 743 O O . GLY A 1 98 ? -15.18 -5.77 -1.471 1 88.94 98 GLY A O 1
ATOM 744 N N . ALA A 1 99 ? -13.93 -4.656 -0.107 1 93.12 99 ALA A N 1
ATOM 745 C CA . ALA A 1 99 ? -13.203 -5.852 0.3 1 93.12 99 ALA A CA 1
ATOM 746 C C . ALA A 1 99 ? -14.031 -6.691 1.274 1 93.12 99 ALA A C 1
ATOM 748 O O . ALA A 1 99 ? -14.789 -6.148 2.08 1 93.12 99 ALA A O 1
ATOM 749 N N . SER A 1 100 ? -13.938 -7.977 1.177 1 94.88 100 SER A N 1
ATOM 750 C CA . SER A 1 100 ? -14.43 -8.945 2.152 1 94.88 100 SER A CA 1
ATOM 751 C C . SER A 1 100 ? -13.352 -9.969 2.502 1 94.88 100 SER A C 1
ATOM 753 O O . SER A 1 100 ? -12.766 -10.586 1.612 1 94.88 100 SER A O 1
ATOM 755 N N . PHE A 1 101 ? -13.18 -10.102 3.766 1 97.88 101 PHE A N 1
ATOM 756 C CA . PHE A 1 101 ? -12.117 -10.992 4.211 1 97.88 101 PHE A CA 1
ATOM 757 C C . PHE A 1 101 ? -12.688 -12.195 4.957 1 97.88 101 PHE A C 1
ATOM 759 O O . PHE A 1 101 ? -11.945 -12.93 5.617 1 97.88 101 PHE A O 1
ATOM 766 N N . ARG A 1 102 ? -13.953 -12.414 4.812 1 97.62 102 ARG A N 1
ATOM 767 C CA . ARG A 1 102 ? -14.625 -13.508 5.5 1 97.62 102 ARG A CA 1
ATOM 768 C C . ARG A 1 102 ? -13.961 -14.844 5.184 1 97.62 102 ARG A C 1
ATOM 770 O O . ARG A 1 102 ? -13.883 -15.727 6.043 1 97.62 102 ARG A O 1
ATOM 777 N N . HIS A 1 103 ? -13.516 -15 3.947 1 98.5 103 HIS A N 1
ATOM 778 C CA . HIS A 1 103 ? -12.961 -16.266 3.502 1 98.5 103 HIS A CA 1
ATOM 779 C C . HIS A 1 103 ? -11.508 -16.109 3.068 1 98.5 103 HIS A C 1
ATOM 781 O O . HIS A 1 103 ? -11.055 -16.797 2.143 1 98.5 103 HIS A O 1
ATOM 787 N N . GLY A 1 104 ? -10.797 -15.141 3.697 1 98.62 104 GLY A N 1
ATOM 788 C CA . GLY A 1 104 ? -9.367 -15.031 3.451 1 98.62 104 GLY A CA 1
ATOM 789 C C . GLY A 1 104 ? -8.961 -13.695 2.859 1 98.62 104 GLY A C 1
ATOM 790 O O . GLY A 1 104 ? -9.789 -12.797 2.723 1 98.62 104 GLY A O 1
ATOM 791 N N . ALA A 1 105 ? -7.715 -13.562 2.586 1 98.88 105 ALA A N 1
ATOM 792 C CA . ALA A 1 105 ? -7.105 -12.336 2.074 1 98.88 105 ALA A CA 1
ATOM 793 C C . ALA A 1 105 ? -5.898 -12.648 1.194 1 98.88 105 ALA A C 1
ATOM 795 O O . ALA A 1 105 ? -5.25 -13.68 1.364 1 98.88 105 ALA A O 1
ATOM 796 N N . ASN A 1 106 ? -5.703 -11.758 0.237 1 98.94 106 ASN A N 1
ATOM 797 C CA . ASN A 1 106 ? -4.543 -11.852 -0.643 1 98.94 106 ASN A CA 1
ATOM 798 C C . ASN A 1 106 ? -3.525 -10.75 -0.348 1 98.94 106 ASN A C 1
ATOM 800 O O . ASN A 1 106 ? -3.828 -9.57 -0.481 1 98.94 106 ASN A O 1
ATOM 804 N N . PHE A 1 107 ? -2.309 -11.156 0.024 1 98.94 107 PHE A N 1
ATOM 805 C CA . PHE A 1 107 ? -1.263 -10.203 0.375 1 98.94 107 PHE A CA 1
ATOM 806 C C . PHE A 1 107 ? -0.259 -10.062 -0.763 1 98.94 107 PHE A C 1
ATOM 808 O O . PHE A 1 107 ? 0.653 -9.234 -0.691 1 98.94 107 PHE A O 1
ATOM 815 N N . ALA A 1 108 ? -0.508 -10.789 -1.867 1 98.94 108 ALA A N 1
ATOM 816 C CA . ALA A 1 108 ? 0.387 -10.758 -3.021 1 98.94 108 ALA A CA 1
ATOM 817 C C . ALA A 1 108 ? 0.346 -9.391 -3.707 1 98.94 108 ALA A C 1
ATOM 819 O O . ALA A 1 108 ? -0.711 -8.766 -3.787 1 98.94 108 ALA A O 1
ATOM 820 N N . THR A 1 109 ? 1.502 -8.984 -4.168 1 98.62 109 THR A N 1
ATOM 821 C CA . THR A 1 109 ? 1.591 -7.797 -5.016 1 98.62 109 THR A CA 1
ATOM 822 C C . THR A 1 109 ? 2.547 -8.031 -6.18 1 98.62 109 THR A C 1
ATOM 824 O O . THR A 1 109 ? 3.541 -8.75 -6.039 1 98.62 109 THR A O 1
ATOM 827 N N . GLY A 1 110 ? 2.189 -7.461 -7.289 1 97.94 110 GLY A N 1
ATOM 828 C CA . GLY A 1 110 ? 3.064 -7.547 -8.445 1 97.94 110 GLY A CA 1
ATOM 829 C C . GLY A 1 110 ? 4.48 -7.086 -8.156 1 97.94 110 GLY A C 1
ATOM 830 O O . GLY A 1 110 ? 4.688 -6.031 -7.559 1 97.94 110 GLY A O 1
ATOM 831 N N . GLY A 1 111 ? 5.5 -7.871 -8.578 1 97.69 111 GLY A N 1
ATOM 832 C CA . GLY A 1 111 ? 6.902 -7.516 -8.422 1 97.69 111 GLY A CA 1
ATOM 833 C C . GLY A 1 111 ? 7.48 -7.941 -7.086 1 97.69 111 GLY A C 1
ATOM 834 O O . GLY A 1 111 ? 8.656 -7.711 -6.809 1 97.69 111 GLY A O 1
ATOM 835 N N . SER A 1 112 ? 6.676 -8.594 -6.234 1 98.62 112 SER A N 1
ATOM 836 C CA . SER A 1 112 ? 7.133 -8.953 -4.895 1 98.62 112 SER A CA 1
ATOM 837 C C . SER A 1 112 ? 8.242 -10 -4.949 1 98.62 112 SER A C 1
ATOM 839 O O . SER A 1 112 ? 8.242 -10.859 -5.832 1 98.62 112 SER A O 1
ATOM 841 N N . THR A 1 113 ? 9.156 -9.898 -4.043 1 98.12 113 THR A N 1
ATOM 842 C CA . THR A 1 113 ? 10.25 -10.836 -3.836 1 98.12 113 THR A CA 1
ATOM 843 C C . THR A 1 113 ? 10.195 -11.438 -2.432 1 98.12 113 THR A C 1
ATOM 845 O O . THR A 1 113 ? 9.477 -10.93 -1.565 1 98.12 113 THR A O 1
ATOM 848 N N . ILE A 1 114 ? 10.852 -12.539 -2.316 1 98.62 114 ILE A N 1
ATOM 849 C CA . ILE A 1 114 ? 11.047 -13.07 -0.973 1 98.62 114 ILE A CA 1
ATOM 850 C C . ILE A 1 114 ? 11.992 -12.164 -0.185 1 98.62 114 ILE A C 1
ATOM 852 O O . ILE A 1 114 ? 11.633 -11.664 0.883 1 98.62 114 ILE A O 1
ATOM 856 N N . ARG A 1 115 ? 13.133 -11.945 -0.779 1 96 115 ARG A N 1
ATOM 857 C CA . ARG A 1 115 ? 14.109 -11.062 -0.146 1 96 115 ARG A CA 1
ATOM 858 C C . ARG A 1 115 ? 13.758 -9.602 -0.388 1 96 115 ARG A C 1
ATOM 860 O O . ARG A 1 115 ? 13.391 -9.219 -1.502 1 96 115 ARG A O 1
ATOM 867 N N . GLN A 1 116 ? 13.875 -8.836 0.672 1 94.88 116 GLN A N 1
ATOM 868 C CA . GLN A 1 116 ? 13.664 -7.398 0.543 1 94.88 116 GLN A CA 1
ATOM 869 C C . GLN A 1 116 ? 14.742 -6.762 -0.33 1 94.88 116 GLN A C 1
ATOM 871 O O . GLN A 1 116 ? 15.938 -6.91 -0.059 1 94.88 116 GLN A O 1
ATOM 876 N N . LEU A 1 117 ? 14.25 -6.098 -1.354 1 91.62 117 LEU A N 1
ATOM 877 C CA . LEU A 1 117 ? 15.195 -5.402 -2.223 1 91.62 117 LEU A CA 1
ATOM 878 C C . LEU A 1 117 ? 15.234 -3.914 -1.899 1 91.62 117 LEU A C 1
ATOM 880 O O . LEU A 1 117 ? 14.203 -3.309 -1.614 1 91.62 117 LEU A O 1
ATOM 884 N N . ASN A 1 118 ? 16.391 -3.338 -1.707 1 90.56 118 ASN A N 1
ATOM 885 C CA . ASN A 1 118 ? 16.547 -1.904 -1.481 1 90.56 118 ASN A CA 1
ATOM 886 C C . ASN A 1 118 ? 16.578 -1.13 -2.795 1 90.56 118 ASN A C 1
ATOM 888 O O . ASN A 1 118 ? 17.531 -0.422 -3.088 1 90.56 118 ASN A O 1
ATOM 892 N N . GLU A 1 119 ? 15.461 -1.358 -3.543 1 89.75 119 GLU A N 1
ATOM 893 C CA . GLU A 1 119 ? 15.281 -0.722 -4.844 1 89.75 119 GLU A CA 1
ATOM 894 C C . GLU A 1 119 ? 13.984 0.084 -4.895 1 89.75 119 GLU A C 1
ATOM 896 O O . GLU A 1 119 ? 13.078 -0.148 -4.098 1 89.75 119 GLU A O 1
ATOM 901 N N . SER A 1 120 ? 14.031 1.054 -5.777 1 90.88 120 SER A N 1
ATOM 902 C CA . SER A 1 120 ? 12.828 1.84 -6.008 1 90.88 120 SER A CA 1
ATOM 903 C C . SER A 1 120 ? 11.859 1.113 -6.938 1 90.88 120 SER A C 1
ATOM 905 O O . SER A 1 120 ? 12.266 0.605 -7.984 1 90.88 120 SER A O 1
ATOM 907 N N . PHE A 1 121 ? 10.562 1.155 -6.516 1 91.75 121 PHE A N 1
ATOM 908 C CA . PHE A 1 121 ? 9.508 0.591 -7.348 1 91.75 121 PHE A CA 1
ATOM 909 C C . PHE A 1 121 ? 9.508 1.231 -8.727 1 91.75 121 PHE A C 1
ATOM 911 O O . PHE A 1 121 ? 9.273 0.554 -9.734 1 91.75 121 PHE A O 1
ATOM 918 N N . PHE A 1 122 ? 9.859 2.445 -8.852 1 92.06 122 PHE A N 1
ATOM 919 C CA . PHE A 1 122 ? 9.719 3.227 -10.078 1 92.06 122 PHE A CA 1
ATOM 920 C C . PHE A 1 122 ? 10.906 2.992 -11.008 1 92.06 122 PHE A C 1
ATOM 922 O O . PHE A 1 122 ? 10.836 3.299 -12.195 1 92.06 122 PHE A O 1
ATOM 929 N N . LEU A 1 123 ? 11.977 2.42 -10.469 1 90.88 123 LEU A N 1
ATOM 930 C CA . LEU A 1 123 ? 13.156 2.178 -11.289 1 90.88 123 LEU A CA 1
ATOM 931 C C . LEU A 1 123 ? 13.188 0.737 -11.789 1 90.88 123 LEU A C 1
ATOM 933 O O . LEU A 1 123 ? 13.539 0.481 -12.938 1 90.88 123 LEU A O 1
ATOM 937 N N . THR A 1 124 ? 12.742 -0.212 -10.922 1 89.81 124 THR A N 1
ATOM 938 C CA . THR A 1 124 ? 12.992 -1.605 -11.281 1 89.81 124 THR A CA 1
ATOM 939 C C . THR A 1 124 ? 11.68 -2.383 -11.352 1 89.81 124 THR A C 1
ATOM 941 O O . THR A 1 124 ? 11.641 -3.504 -11.867 1 89.81 124 THR A O 1
ATOM 944 N N . GLY A 1 125 ? 10.617 -1.822 -10.805 1 90.62 125 GLY A N 1
ATOM 945 C CA . GLY A 1 125 ? 9.352 -2.539 -10.773 1 90.62 125 GLY A CA 1
ATOM 946 C C . GLY A 1 125 ? 9.242 -3.494 -9.602 1 90.62 125 GLY A C 1
ATOM 947 O O . GLY A 1 125 ? 8.203 -4.133 -9.406 1 90.62 125 GLY A O 1
ATOM 948 N N . ALA A 1 126 ? 10.312 -3.557 -8.805 1 92.25 126 ALA A N 1
ATOM 949 C CA . ALA A 1 126 ? 10.25 -4.406 -7.617 1 92.25 126 ALA A CA 1
ATOM 950 C C . ALA A 1 126 ? 9.281 -3.842 -6.582 1 92.25 126 ALA A C 1
ATOM 952 O O . ALA A 1 126 ? 9.375 -2.668 -6.215 1 92.25 126 ALA A O 1
ATOM 953 N N . SER A 1 127 ? 8.375 -4.676 -6.191 1 96.25 127 SER A N 1
ATOM 954 C CA . SER A 1 127 ? 7.414 -4.27 -5.176 1 96.25 127 SER A CA 1
ATOM 955 C C . SER A 1 127 ? 8.102 -3.98 -3.846 1 96.25 127 SER A C 1
ATOM 957 O O . SER A 1 127 ? 8.992 -4.719 -3.43 1 96.25 127 SER A O 1
ATOM 959 N N . PRO A 1 128 ? 7.688 -2.91 -3.189 1 97.19 128 PRO A N 1
ATOM 960 C CA . PRO A 1 128 ? 8.227 -2.695 -1.845 1 97.19 128 PRO A CA 1
ATOM 961 C C . PRO A 1 128 ? 7.625 -3.643 -0.809 1 97.19 128 PRO A C 1
ATOM 963 O O . PRO A 1 128 ? 8.016 -3.609 0.362 1 97.19 128 PRO A O 1
ATOM 966 N N . PHE A 1 129 ? 6.695 -4.484 -1.197 1 98.44 129 PHE A N 1
ATOM 967 C CA . PHE A 1 129 ? 6.039 -5.422 -0.298 1 98.44 129 PHE A CA 1
ATOM 968 C C . PHE A 1 129 ? 6.613 -6.824 -0.464 1 98.44 129 PHE A C 1
ATOM 970 O O . PHE A 1 129 ? 5.922 -7.734 -0.927 1 98.44 129 PHE A O 1
ATOM 977 N N . SER A 1 130 ? 7.852 -6.953 -0.018 1 98.5 130 SER A N 1
ATOM 978 C CA . SER A 1 130 ? 8.492 -8.266 -0.005 1 98.5 130 SER A CA 1
ATOM 979 C C . SER A 1 130 ? 7.77 -9.219 0.941 1 98.5 130 SER A C 1
ATOM 981 O O . SER A 1 130 ? 6.84 -8.82 1.647 1 98.5 130 SER A O 1
ATOM 983 N N . LEU A 1 131 ? 8.164 -10.469 0.902 1 98.88 131 LEU A N 1
ATOM 984 C CA . LEU A 1 131 ? 7.484 -11.5 1.683 1 98.88 131 LEU A CA 1
ATOM 985 C C . LEU A 1 131 ? 7.449 -11.125 3.16 1 98.88 131 LEU A C 1
ATOM 987 O O . LEU A 1 131 ? 6.441 -11.344 3.836 1 98.88 131 LEU A O 1
ATOM 991 N N . ASP A 1 132 ? 8.539 -10.594 3.678 1 98.38 132 ASP A N 1
ATOM 992 C CA . ASP A 1 132 ? 8.562 -10.211 5.086 1 98.38 132 ASP A CA 1
ATOM 993 C C . ASP A 1 132 ? 7.508 -9.141 5.375 1 98.38 132 ASP A C 1
ATOM 995 O O . ASP A 1 132 ? 6.844 -9.18 6.414 1 98.38 132 ASP A O 1
ATOM 999 N N . ILE A 1 133 ? 7.324 -8.195 4.449 1 98.56 133 ILE A N 1
ATOM 1000 C CA . ILE A 1 133 ? 6.312 -7.156 4.625 1 98.56 133 ILE A CA 1
ATOM 1001 C C . ILE A 1 133 ? 4.918 -7.766 4.52 1 98.56 133 ILE A C 1
ATOM 1003 O O . ILE A 1 133 ? 4.016 -7.402 5.277 1 98.56 133 ILE A O 1
ATOM 1007 N N . GLN A 1 134 ? 4.723 -8.727 3.549 1 98.88 134 GLN A N 1
ATOM 1008 C CA . GLN A 1 134 ? 3.438 -9.406 3.443 1 98.88 134 GLN A CA 1
ATOM 1009 C C . GLN A 1 134 ? 3.088 -10.125 4.742 1 98.88 134 GLN A C 1
ATOM 1011 O O . GLN A 1 134 ? 1.925 -10.156 5.148 1 98.88 134 GLN A O 1
ATOM 1016 N N . ILE A 1 135 ? 4.078 -10.68 5.422 1 98.88 135 ILE A N 1
ATOM 1017 C CA . ILE A 1 135 ? 3.869 -11.367 6.691 1 98.88 135 ILE A CA 1
ATOM 1018 C C . ILE A 1 135 ? 3.504 -10.352 7.773 1 98.88 135 ILE A C 1
ATOM 1020 O O . ILE A 1 135 ? 2.609 -10.602 8.586 1 98.88 135 ILE A O 1
ATOM 1024 N N . VAL A 1 136 ? 4.16 -9.188 7.816 1 98.06 136 VAL A N 1
ATOM 1025 C CA . VAL A 1 136 ? 3.824 -8.117 8.75 1 98.06 136 VAL A CA 1
ATOM 1026 C C . VAL A 1 136 ? 2.379 -7.68 8.531 1 98.06 136 VAL A C 1
ATOM 1028 O O . VAL A 1 136 ? 1.633 -7.477 9.492 1 98.06 136 VAL A O 1
ATOM 1031 N N . GLN A 1 137 ? 2.021 -7.535 7.277 1 98.56 137 GLN A N 1
ATOM 1032 C CA . GLN A 1 137 ? 0.65 -7.176 6.93 1 98.56 137 GLN A CA 1
ATOM 1033 C C . GLN A 1 137 ? -0.34 -8.211 7.445 1 98.56 137 GLN A C 1
ATOM 1035 O O . GLN A 1 137 ? -1.392 -7.863 7.984 1 98.56 137 GLN A O 1
ATOM 1040 N N . PHE A 1 138 ? 0.014 -9.484 7.258 1 98.81 138 PHE A N 1
ATOM 1041 C CA . PHE A 1 138 ? -0.846 -10.555 7.746 1 98.81 138 PHE A CA 1
ATOM 1042 C C . PHE A 1 138 ? -1.018 -10.461 9.258 1 98.81 138 PHE A C 1
ATOM 1044 O O . PHE A 1 138 ? -2.127 -10.617 9.773 1 98.81 138 PHE A O 1
ATOM 1051 N N . ASP A 1 139 ? 0.086 -10.258 10 1 97.94 139 ASP A N 1
ATOM 1052 C CA . ASP A 1 139 ? 0.024 -10.164 11.453 1 97.94 139 ASP A CA 1
ATOM 1053 C C . ASP A 1 139 ? -0.886 -9.023 11.898 1 97.94 139 ASP A C 1
ATOM 1055 O O . ASP A 1 139 ? -1.69 -9.188 12.82 1 97.94 139 ASP A O 1
ATOM 1059 N N . GLN A 1 140 ? -0.756 -7.906 11.242 1 96.31 140 GLN A N 1
ATOM 1060 C CA . GLN A 1 140 ? -1.629 -6.773 11.539 1 96.31 140 GLN A CA 1
ATOM 1061 C C . GLN A 1 140 ? -3.084 -7.102 11.211 1 96.31 140 GLN A C 1
ATOM 1063 O O . GLN A 1 140 ? -3.984 -6.781 11.992 1 96.31 140 GLN A O 1
ATOM 1068 N N . PHE A 1 141 ? -3.248 -7.695 10.07 1 97.75 141 PHE A N 1
ATOM 1069 C CA . PHE A 1 141 ? -4.574 -8.102 9.617 1 97.75 141 PHE A CA 1
ATOM 1070 C C . PHE A 1 141 ? -5.258 -8.977 10.656 1 97.75 141 PHE A C 1
ATOM 1072 O O . PHE A 1 141 ? -6.391 -8.711 11.055 1 97.75 141 PHE A O 1
ATOM 1079 N N . LYS A 1 142 ? -4.562 -10.016 11.055 1 97.94 142 LYS A N 1
ATOM 1080 C CA . LYS A 1 142 ? -5.113 -10.969 12.016 1 97.94 142 LYS A CA 1
ATOM 1081 C C . LYS A 1 142 ? -5.461 -10.289 13.336 1 97.94 142 LYS A C 1
ATOM 1083 O O . LYS A 1 142 ? -6.551 -10.492 13.875 1 97.94 142 LYS A O 1
ATOM 1088 N N . THR A 1 143 ? -4.605 -9.469 13.836 1 94.94 143 THR A N 1
ATOM 1089 C CA . THR A 1 143 ? -4.816 -8.773 15.102 1 94.94 143 THR A CA 1
ATOM 1090 C C . THR A 1 143 ? -6 -7.816 15 1 94.94 143 THR A C 1
ATOM 1092 O O . THR A 1 143 ? -6.898 -7.844 15.844 1 94.94 143 THR A O 1
ATOM 1095 N N . HIS A 1 144 ? -6.055 -7.043 13.953 1 94.69 144 HIS A N 1
ATOM 1096 C CA . HIS A 1 144 ? -7.066 -6.004 13.82 1 94.69 144 HIS A CA 1
ATOM 1097 C C . HIS A 1 144 ? -8.438 -6.605 13.547 1 94.69 144 HIS A C 1
ATOM 1099 O O . HIS A 1 144 ? -9.438 -6.164 14.117 1 94.69 144 HIS A O 1
ATOM 1105 N N . THR A 1 145 ? -8.484 -7.598 12.68 1 97.06 145 THR A N 1
ATOM 1106 C CA . THR A 1 145 ? -9.773 -8.211 12.383 1 97.06 145 THR A CA 1
ATOM 1107 C C . THR A 1 145 ? -10.305 -8.984 13.594 1 97.06 145 THR A C 1
ATOM 1109 O O . THR A 1 145 ? -11.508 -9.023 13.828 1 97.06 145 THR A O 1
ATOM 1112 N N . GLY A 1 146 ? -9.359 -9.602 14.336 1 96.31 146 GLY A N 1
ATOM 1113 C CA . GLY A 1 146 ? -9.773 -10.25 15.57 1 96.31 146 GLY A CA 1
ATOM 1114 C C . GLY A 1 146 ? -10.414 -9.297 16.562 1 96.31 146 GLY A C 1
ATOM 1115 O O . GLY A 1 146 ? -11.461 -9.594 17.141 1 96.31 146 GLY A O 1
ATOM 1116 N N . LYS A 1 147 ? -9.812 -8.148 16.719 1 94 147 LYS A N 1
ATOM 1117 C CA . LYS A 1 147 ? -10.344 -7.133 17.625 1 94 147 LYS A CA 1
ATOM 1118 C C . LYS A 1 147 ? -11.719 -6.66 17.172 1 94 147 LYS A C 1
ATOM 1120 O O . LYS A 1 147 ? -12.641 -6.539 17.984 1 94 147 LYS A O 1
ATOM 1125 N N . LEU A 1 148 ? -11.836 -6.414 15.898 1 94.62 148 LEU A N 1
ATOM 1126 C CA . LEU A 1 148 ? -13.102 -5.941 15.352 1 94.62 148 LEU A CA 1
ATOM 1127 C C . LEU A 1 148 ? -14.18 -7.008 15.484 1 94.62 148 LEU A C 1
ATOM 1129 O O . LEU A 1 148 ? -15.336 -6.699 15.805 1 94.62 148 LEU A O 1
ATOM 1133 N N . TYR A 1 149 ? -13.789 -8.211 15.18 1 95.94 149 TYR A N 1
ATOM 1134 C CA . TYR A 1 149 ? -14.734 -9.312 15.289 1 95.94 149 TYR A CA 1
ATOM 1135 C C . TYR A 1 149 ? -15.273 -9.438 16.719 1 95.94 149 TYR A C 1
ATOM 1137 O O . TYR A 1 149 ? -16.484 -9.586 16.922 1 95.94 149 TYR A O 1
ATOM 1145 N N . ASN A 1 150 ? -14.43 -9.281 17.672 1 94.25 150 ASN A N 1
ATOM 1146 C CA . ASN A 1 150 ? -14.805 -9.422 19.078 1 94.25 150 ASN A CA 1
ATOM 1147 C C . ASN A 1 150 ? -15.625 -8.234 19.562 1 94.25 150 ASN A C 1
ATOM 1149 O O . ASN A 1 150 ? -16.5 -8.383 20.406 1 94.25 150 ASN A O 1
ATOM 1153 N N . LYS A 1 151 ? -15.398 -7.098 19.031 1 92.31 151 LYS A N 1
ATOM 1154 C CA . LYS A 1 151 ? -16.078 -5.879 19.453 1 92.31 151 LYS A CA 1
ATOM 1155 C C . LYS A 1 151 ? -17.453 -5.766 18.797 1 92.31 151 LYS A C 1
ATOM 1157 O O . LYS A 1 151 ? -18.312 -5 19.266 1 92.31 151 LYS A O 1
ATOM 1162 N N . ALA A 1 152 ? -17.578 -6.508 17.719 1 91.94 152 ALA A N 1
ATOM 1163 C CA . ALA A 1 152 ? -18.828 -6.402 16.953 1 91.94 152 ALA A CA 1
ATOM 1164 C C . ALA A 1 152 ? -20.016 -6.832 17.797 1 91.94 152 ALA A C 1
ATOM 1166 O O . ALA A 1 152 ? -20 -7.895 18.422 1 91.94 152 ALA A O 1
ATOM 1167 N N . LYS A 1 153 ? -21.125 -5.938 17.75 1 89 153 LYS A N 1
ATOM 1168 C CA . LYS A 1 153 ? -22.344 -6.203 18.516 1 89 153 LYS A CA 1
ATOM 1169 C C . LYS A 1 153 ? -23.406 -6.875 17.656 1 89 153 LYS A C 1
ATOM 1171 O O . LYS A 1 153 ? -24.297 -7.543 18.172 1 89 153 LYS A O 1
ATOM 1176 N N . LYS A 1 154 ? -23.328 -6.578 16.391 1 88.88 154 LYS A N 1
ATOM 1177 C CA . LYS A 1 154 ? -24.281 -7.137 15.438 1 88.88 154 LYS A CA 1
ATOM 1178 C C . LYS A 1 154 ? -23.578 -8.039 14.43 1 88.88 154 LYS A C 1
ATOM 1180 O O . LYS A 1 154 ? -22.406 -7.812 14.086 1 88.88 154 LYS A O 1
ATOM 1185 N N . ASN A 1 155 ? -24.266 -8.984 13.898 1 85.12 155 ASN A N 1
ATOM 1186 C CA . ASN A 1 155 ? -23.75 -9.898 12.898 1 85.12 155 ASN A CA 1
ATOM 1187 C C . ASN A 1 155 ? -23.344 -9.156 11.625 1 85.12 155 ASN A C 1
ATOM 1189 O O . ASN A 1 155 ? -22.375 -9.531 10.961 1 85.12 155 ASN A O 1
ATOM 1193 N N . SER A 1 156 ? -24 -8.164 11.375 1 83 156 SER A N 1
ATOM 1194 C CA . SER A 1 156 ? -23.734 -7.402 10.164 1 83 156 SER A CA 1
ATOM 1195 C C . SER A 1 156 ? -22.359 -6.762 10.211 1 83 156 SER A C 1
ATOM 1197 O O . SER A 1 156 ? -21.734 -6.543 9.172 1 83 156 SER A O 1
ATOM 1199 N N . HIS A 1 157 ? -21.828 -6.598 11.406 1 84.44 157 HIS A N 1
ATOM 1200 C CA . HIS A 1 157 ? -20.516 -5.984 11.578 1 84.44 157 HIS A CA 1
ATOM 1201 C C . HIS A 1 157 ? -19.406 -7 11.383 1 84.44 157 HIS A C 1
ATOM 1203 O O . HIS A 1 157 ? -18.234 -6.629 11.219 1 84.44 157 HIS A O 1
ATOM 1209 N N . ARG A 1 158 ? -19.812 -8.227 11.32 1 91.12 158 ARG A N 1
ATOM 1210 C CA . ARG A 1 158 ? -18.828 -9.305 11.211 1 91.12 158 ARG A CA 1
ATOM 1211 C C . ARG A 1 158 ? -18.812 -9.898 9.812 1 91.12 158 ARG A C 1
ATOM 1213 O O . ARG A 1 158 ? -17.969 -10.742 9.5 1 91.12 158 ARG A O 1
ATOM 1220 N N . ARG A 1 159 ? -19.672 -9.43 8.992 1 88.75 159 ARG A N 1
ATOM 1221 C CA . ARG A 1 159 ? -19.953 -10.109 7.734 1 88.75 159 ARG A CA 1
ATOM 1222 C C . ARG A 1 159 ? -18.719 -10.211 6.867 1 88.75 159 ARG A C 1
ATOM 1224 O O . ARG A 1 159 ? -18.5 -11.219 6.188 1 88.75 159 ARG A O 1
ATOM 1231 N N . ASN A 1 160 ? -17.891 -9.195 6.902 1 92.5 160 ASN A N 1
ATOM 1232 C CA . ASN A 1 160 ? -16.734 -9.172 6.012 1 92.5 160 ASN A CA 1
ATOM 1233 C C . ASN A 1 160 ? -15.445 -9.492 6.758 1 92.5 160 ASN A C 1
ATOM 1235 O O . ASN A 1 160 ? -14.352 -9.328 6.215 1 92.5 160 ASN A O 1
ATOM 1239 N N . LEU A 1 161 ? -15.602 -9.977 8.023 1 96.81 161 LEU A N 1
ATOM 1240 C CA . LEU A 1 161 ? -14.43 -10.273 8.836 1 96.81 161 LEU A CA 1
ATOM 1241 C C . LEU A 1 161 ? -14.18 -11.773 8.906 1 96.81 161 LEU A C 1
ATOM 1243 O O . LEU A 1 161 ? -15.125 -12.562 8.938 1 96.81 161 LEU A O 1
ATOM 1247 N N . PRO A 1 162 ? -12.891 -12.117 8.945 1 97.69 162 PRO A N 1
ATOM 1248 C CA . PRO A 1 162 ? -12.625 -13.539 9.195 1 97.69 162 PRO A CA 1
ATOM 1249 C C . PRO A 1 162 ? -13.133 -14 10.562 1 97.69 162 PRO A C 1
ATOM 1251 O O . PRO A 1 162 ? -13.117 -13.227 11.523 1 97.69 162 PRO A O 1
ATOM 1254 N N . ARG A 1 163 ? -13.586 -15.242 10.633 1 96.56 163 ARG A N 1
ATOM 1255 C CA . ARG A 1 163 ? -13.828 -15.867 11.93 1 96.56 163 ARG A CA 1
ATOM 1256 C C . ARG A 1 163 ? -12.516 -16.312 12.57 1 96.56 163 ARG A C 1
ATOM 1258 O O . ARG A 1 163 ? -11.719 -17.016 11.945 1 96.56 163 ARG A O 1
ATOM 1265 N N . PRO A 1 164 ? -12.32 -15.898 13.773 1 96.12 164 PRO A N 1
ATOM 1266 C CA . PRO A 1 164 ? -11.031 -16.203 14.406 1 96.12 164 PRO A CA 1
ATOM 1267 C C . PRO A 1 164 ? -10.695 -17.688 14.367 1 96.12 164 PRO A C 1
ATOM 1269 O O . PRO A 1 164 ? -9.531 -18.062 14.18 1 96.12 164 PRO A O 1
ATOM 1272 N N . GLN A 1 165 ? -11.656 -18.594 14.414 1 95.25 165 GLN A N 1
ATOM 1273 C CA . GLN A 1 165 ? -11.422 -20.031 14.445 1 95.25 165 GLN A CA 1
ATOM 1274 C C . GLN A 1 165 ? -11 -20.547 13.07 1 95.25 165 GLN A C 1
ATOM 1276 O O . GLN A 1 165 ? -10.445 -21.641 12.953 1 95.25 165 GLN A O 1
ATOM 1281 N N . ASP A 1 166 ? -11.195 -19.75 12.062 1 97.19 166 ASP A N 1
ATOM 1282 C CA . ASP A 1 166 ? -10.922 -20.203 10.703 1 97.19 166 ASP A CA 1
ATOM 1283 C C . ASP A 1 166 ? -9.43 -20.141 10.391 1 97.19 166 ASP A C 1
ATOM 1285 O O . ASP A 1 166 ? -8.961 -20.766 9.438 1 97.19 166 ASP A O 1
ATOM 1289 N N . PHE A 1 167 ? -8.664 -19.406 11.195 1 98.06 167 PHE A N 1
ATOM 1290 C CA . PHE A 1 167 ? -7.254 -19.203 10.875 1 98.06 167 PHE A CA 1
ATOM 1291 C C . PHE A 1 167 ? -6.484 -20.516 10.922 1 98.06 167 PHE A C 1
ATOM 1293 O O . PHE A 1 167 ? -5.562 -20.734 10.133 1 98.06 167 PHE A O 1
ATOM 1300 N N . SER A 1 168 ? -6.867 -21.422 11.789 1 96.62 168 SER A N 1
ATOM 1301 C CA . SER A 1 168 ? -6.125 -22.672 11.938 1 96.62 168 SER A CA 1
ATOM 1302 C C . SER A 1 168 ? -6.504 -23.672 10.852 1 96.62 168 SER A C 1
ATOM 1304 O O . SER A 1 168 ? -5.715 -24.547 10.516 1 96.62 168 SER A O 1
ATOM 1306 N N . ASP A 1 169 ? -7.699 -23.5 10.266 1 97 169 ASP A N 1
ATOM 1307 C CA . ASP A 1 169 ? -8.188 -24.453 9.273 1 97 169 ASP A CA 1
ATOM 1308 C C . ASP A 1 169 ? -7.965 -23.938 7.852 1 97 169 ASP A C 1
ATOM 1310 O O . ASP A 1 169 ? -8.203 -24.641 6.879 1 97 169 ASP A O 1
ATOM 1314 N N . ALA A 1 170 ? -7.465 -22.734 7.77 1 98.38 170 ALA A N 1
ATOM 1315 C CA . ALA A 1 170 ? -7.301 -22.078 6.477 1 98.38 170 ALA A CA 1
ATOM 1316 C C . ALA A 1 170 ? -6.141 -22.688 5.695 1 98.38 170 ALA A C 1
ATOM 1318 O O . ALA A 1 170 ? -5.312 -23.406 6.266 1 98.38 170 ALA A O 1
ATOM 1319 N N . LEU A 1 171 ? -6.188 -22.453 4.363 1 98.69 171 LEU A N 1
ATOM 1320 C CA . LEU A 1 171 ? -5.062 -22.781 3.496 1 98.69 171 LEU A CA 1
ATOM 1321 C C . LEU A 1 171 ? -4.156 -21.578 3.293 1 98.69 171 LEU A C 1
ATOM 1323 O O . LEU A 1 171 ? -4.621 -20.5 2.902 1 98.69 171 LEU A O 1
ATOM 1327 N N . TYR A 1 172 ? -2.92 -21.75 3.633 1 98.88 172 TYR A N 1
ATOM 1328 C CA . TYR A 1 172 ? -1.908 -20.719 3.41 1 98.88 172 TYR A CA 1
ATOM 1329 C C . TYR A 1 172 ? -1.09 -21.016 2.162 1 98.88 172 TYR A C 1
ATOM 1331 O O . TYR A 1 172 ? -0.369 -22.016 2.111 1 98.88 172 TYR A O 1
ATOM 1339 N N . THR A 1 173 ? -1.2 -20.125 1.162 1 98.94 173 THR A N 1
ATOM 1340 C CA . THR A 1 173 ? -0.593 -20.391 -0.14 1 98.94 173 THR A CA 1
ATOM 1341 C C . THR A 1 173 ? 0.568 -19.422 -0.389 1 98.94 173 THR A C 1
ATOM 1343 O O . THR A 1 173 ? 0.505 -18.25 -0.011 1 98.94 173 THR A O 1
ATOM 1346 N N . PHE A 1 174 ? 1.638 -19.969 -0.975 1 98.94 174 PHE A N 1
ATOM 1347 C CA . PHE A 1 174 ? 2.805 -19.188 -1.377 1 98.94 174 PHE A CA 1
ATOM 1348 C C . PHE A 1 174 ? 3.051 -19.312 -2.875 1 98.94 174 PHE A C 1
ATOM 1350 O O . PHE A 1 174 ? 3.146 -20.422 -3.402 1 98.94 174 PHE A O 1
ATOM 1357 N N . ASP A 1 175 ? 3.064 -18.25 -3.586 1 98.88 175 ASP A N 1
ATOM 1358 C CA . ASP A 1 175 ? 3.443 -18.141 -4.992 1 98.88 175 ASP A CA 1
ATOM 1359 C C . ASP A 1 175 ? 4.41 -16.984 -5.211 1 98.88 175 ASP A C 1
ATOM 1361 O O . ASP A 1 175 ? 4.012 -15.922 -5.699 1 98.88 175 ASP A O 1
ATOM 1365 N N . ILE A 1 176 ? 5.66 -17.188 -4.867 1 98.88 176 ILE A N 1
ATOM 1366 C CA . ILE A 1 176 ? 6.656 -16.125 -4.809 1 98.88 176 ILE A CA 1
ATOM 1367 C C . ILE A 1 176 ? 8.047 -16.703 -5.078 1 98.88 176 ILE A C 1
ATOM 1369 O O . ILE A 1 176 ? 8.242 -17.906 -4.996 1 98.88 176 ILE A O 1
ATOM 1373 N N . GLY A 1 177 ? 9 -15.852 -5.453 1 98.5 177 GLY A N 1
ATOM 1374 C CA . GLY A 1 177 ? 10.375 -16.266 -5.695 1 98.5 177 GLY A CA 1
ATOM 1375 C C . GLY A 1 177 ? 10.844 -15.969 -7.109 1 98.5 177 GLY A C 1
ATOM 1376 O O . GLY A 1 177 ? 12.047 -15.828 -7.355 1 98.5 177 GLY A O 1
ATOM 1377 N N . GLN A 1 178 ? 9.922 -15.891 -8.078 1 97.38 178 GLN A N 1
ATOM 1378 C CA . GLN A 1 178 ? 10.273 -15.648 -9.477 1 97.38 178 GLN A CA 1
ATOM 1379 C C . GLN A 1 178 ? 11.008 -14.32 -9.625 1 97.38 178 GLN A C 1
ATOM 1381 O O . GLN A 1 178 ? 11.961 -14.219 -10.398 1 97.38 178 GLN A O 1
ATOM 1386 N N . ASN A 1 179 ? 10.562 -13.359 -8.898 1 96.88 179 ASN A N 1
ATOM 1387 C CA . ASN A 1 179 ? 11.156 -12.031 -9.016 1 96.88 179 ASN A CA 1
ATOM 1388 C C . ASN A 1 179 ? 12.523 -11.969 -8.328 1 96.88 179 ASN A C 1
ATOM 1390 O O . ASN A 1 179 ? 13.328 -11.094 -8.633 1 96.88 179 ASN A O 1
ATOM 1394 N N . ASP A 1 180 ? 12.797 -12.859 -7.387 1 96.75 180 ASP A N 1
ATOM 1395 C CA . ASP A 1 180 ? 14.148 -12.992 -6.844 1 96.75 180 ASP A CA 1
ATOM 1396 C C . ASP A 1 180 ? 15.125 -13.477 -7.914 1 96.75 180 ASP A C 1
ATOM 1398 O O . ASP A 1 180 ? 16.234 -12.961 -8.023 1 96.75 180 ASP A O 1
ATOM 1402 N N . ILE A 1 181 ? 14.648 -14.469 -8.664 1 95.19 181 ILE A N 1
ATOM 1403 C CA . ILE A 1 181 ? 15.461 -15 -9.75 1 95.19 181 ILE A CA 1
ATOM 1404 C C . ILE A 1 181 ? 15.688 -13.914 -10.805 1 95.19 181 ILE A C 1
ATOM 1406 O O . ILE A 1 181 ? 16.812 -13.711 -11.266 1 95.19 181 ILE A O 1
ATOM 1410 N N . ALA A 1 182 ? 14.641 -13.203 -11.148 1 92.94 182 ALA A N 1
ATOM 1411 C CA . ALA A 1 182 ? 14.75 -12.125 -12.125 1 92.94 182 ALA A CA 1
ATOM 1412 C C . ALA A 1 182 ? 15.734 -11.055 -11.648 1 92.94 182 ALA A C 1
ATOM 1414 O O . ALA A 1 182 ? 16.516 -10.523 -12.445 1 92.94 182 ALA A O 1
ATOM 1415 N N . ALA A 1 183 ? 15.641 -10.695 -10.391 1 91.75 183 ALA A N 1
ATOM 1416 C CA . ALA A 1 183 ? 16.578 -9.727 -9.828 1 91.75 183 ALA A CA 1
ATOM 1417 C C . ALA A 1 183 ? 18.016 -10.25 -9.922 1 91.75 183 ALA A C 1
ATOM 1419 O O . ALA A 1 183 ? 18.953 -9.484 -10.188 1 91.75 183 ALA A O 1
ATOM 1420 N N . GLY A 1 184 ? 18.156 -11.555 -9.688 1 90.12 184 GLY A N 1
ATOM 1421 C CA . GLY A 1 184 ? 19.469 -12.172 -9.852 1 90.12 184 GLY A CA 1
ATOM 1422 C C . GLY A 1 184 ? 20 -12.094 -11.266 1 90.12 184 GLY A C 1
ATOM 1423 O O . GLY A 1 184 ? 21.172 -11.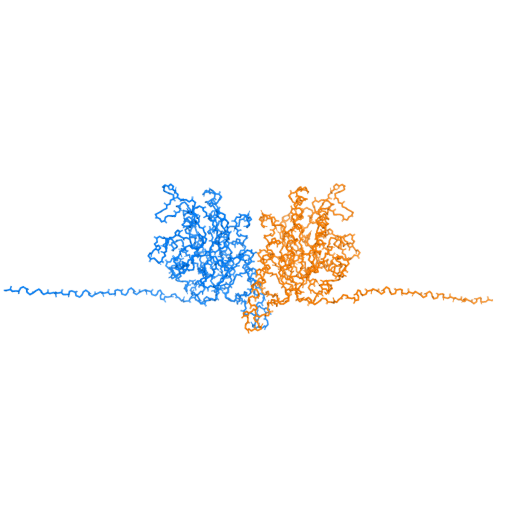836 -11.477 1 90.12 184 GLY A O 1
ATOM 1424 N N . ILE A 1 185 ? 19.156 -12.312 -12.203 1 87.81 185 ILE A N 1
ATOM 1425 C CA . ILE A 1 185 ? 19.516 -12.25 -13.609 1 87.81 185 ILE A CA 1
ATOM 1426 C C . ILE A 1 185 ? 19.938 -10.828 -13.977 1 87.81 185 ILE A C 1
ATOM 1428 O O . ILE A 1 185 ? 20.922 -10.633 -14.68 1 87.81 185 ILE A O 1
ATOM 1432 N N . ARG A 1 186 ? 19.219 -9.82 -13.461 1 84.19 186 ARG A N 1
ATOM 1433 C CA . ARG A 1 186 ? 19.5 -8.422 -13.758 1 84.19 186 ARG A CA 1
ATOM 1434 C C . ARG A 1 186 ? 20.844 -8.008 -13.172 1 84.19 186 ARG A C 1
ATOM 1436 O O . ARG A 1 186 ? 21.578 -7.215 -13.773 1 84.19 186 ARG A O 1
ATOM 1443 N N . LYS A 1 187 ? 21.172 -8.367 -12.055 1 77.62 187 LYS A N 1
ATOM 1444 C CA . LYS A 1 187 ? 22.375 -7.922 -11.367 1 77.62 187 LYS A CA 1
ATOM 1445 C C . LYS A 1 187 ? 23.578 -8.758 -11.781 1 77.62 187 LYS A C 1
ATOM 1447 O O . LYS A 1 187 ? 24.703 -8.5 -11.344 1 77.62 187 LYS A O 1
ATOM 1452 N N . SER A 1 188 ? 23.594 -9.523 -12.867 1 64 188 SER A N 1
ATOM 1453 C CA . SER A 1 188 ? 24.516 -10.133 -13.82 1 64 188 SER A CA 1
ATOM 1454 C C . SER A 1 188 ? 25.375 -11.203 -13.148 1 64 188 SER A C 1
ATOM 1456 O O . SER A 1 188 ? 26.172 -11.875 -13.812 1 64 188 SER A O 1
ATOM 1458 N N . SER A 1 189 ? 25.562 -11.516 -11.82 1 61.75 189 SER A N 1
ATOM 1459 C CA . SER A 1 189 ? 26.469 -12.648 -11.727 1 61.75 189 SER A CA 1
ATOM 1460 C C . SER A 1 189 ? 25.797 -13.844 -11.062 1 61.75 189 SER A C 1
ATOM 1462 O O . SER A 1 189 ? 25.203 -13.711 -9.984 1 61.75 189 SER A O 1
ATOM 1464 N N . SER A 1 190 ? 25.562 -14.906 -11.945 1 60.94 190 SER A N 1
ATOM 1465 C CA . SER A 1 190 ? 25.125 -16.188 -11.414 1 60.94 190 SER A CA 1
ATOM 1466 C C . SER A 1 190 ? 25.781 -16.5 -10.078 1 60.94 190 SER A C 1
ATOM 1468 O O . SER A 1 190 ? 25.156 -17.062 -9.18 1 60.94 190 SER A O 1
ATOM 1470 N N . GLU A 1 191 ? 26.859 -15.953 -9.992 1 66.62 191 GLU A N 1
ATOM 1471 C CA . GLU A 1 191 ? 27.578 -16.203 -8.758 1 66.62 191 GLU A CA 1
ATOM 1472 C C . GLU A 1 191 ? 26.969 -15.43 -7.59 1 66.62 191 GLU A C 1
ATOM 1474 O O . GLU A 1 191 ? 26.828 -15.961 -6.488 1 66.62 191 GLU A O 1
ATOM 1479 N N . ASN A 1 192 ? 26.547 -14.281 -7.902 1 77.56 192 ASN A N 1
ATOM 1480 C CA . ASN A 1 192 ? 25.953 -13.461 -6.855 1 77.56 192 ASN A CA 1
ATOM 1481 C C . ASN A 1 192 ? 24.578 -14 -6.441 1 77.56 192 ASN A C 1
ATOM 1483 O O . ASN A 1 192 ? 24.25 -14.008 -5.258 1 77.56 192 ASN A O 1
ATOM 1487 N N . PHE A 1 193 ? 23.969 -14.602 -7.418 1 85.19 193 PHE A N 1
ATOM 1488 C CA . PHE A 1 193 ? 22.656 -15.172 -7.102 1 85.19 193 PHE A CA 1
ATOM 1489 C C . PHE A 1 193 ? 22.812 -16.422 -6.242 1 85.19 193 PHE A C 1
ATOM 1491 O O . PHE A 1 193 ? 22.078 -16.609 -5.27 1 85.19 193 PHE A O 1
ATOM 1498 N N . ARG A 1 194 ? 23.75 -17.281 -6.637 1 87.94 194 ARG A N 1
ATOM 1499 C CA . ARG A 1 194 ? 23.984 -18.5 -5.887 1 87.94 194 ARG A CA 1
ATOM 1500 C C . ARG A 1 194 ? 24.359 -18.203 -4.434 1 87.94 194 ARG A C 1
ATOM 1502 O O . ARG A 1 194 ? 23.969 -18.938 -3.527 1 87.94 194 ARG A O 1
ATOM 1509 N N . ALA A 1 195 ? 25 -17.078 -4.277 1 89.56 195 ALA A N 1
ATOM 1510 C CA . ALA A 1 195 ? 25.469 -16.703 -2.945 1 89.56 195 ALA A CA 1
ATOM 1511 C C . ALA A 1 195 ? 24.297 -16.266 -2.064 1 89.56 195 ALA A C 1
ATOM 1513 O O . ALA A 1 195 ? 24.312 -16.469 -0.847 1 89.56 195 ALA A O 1
ATOM 1514 N N . VAL A 1 196 ? 23.234 -15.766 -2.686 1 92 196 VAL A N 1
ATOM 1515 C CA . VAL A 1 196 ? 22.156 -15.211 -1.875 1 92 196 VAL A CA 1
ATOM 1516 C C . VAL A 1 196 ? 21 -16.203 -1.803 1 92 196 VAL A C 1
ATOM 1518 O O . VAL A 1 196 ? 20.078 -16.031 -0.995 1 92 196 VAL A O 1
ATOM 1521 N N . LEU A 1 197 ? 21.062 -17.266 -2.58 1 95.38 197 LEU A N 1
ATOM 1522 C CA . LEU A 1 197 ? 19.953 -18.203 -2.73 1 95.38 197 LEU A CA 1
ATOM 1523 C C . LEU A 1 197 ? 19.609 -18.844 -1.393 1 95.38 197 LEU A C 1
ATOM 1525 O O . LEU A 1 197 ? 18.438 -18.938 -1.025 1 95.38 197 LEU A O 1
ATOM 1529 N N . PRO A 1 198 ? 20.578 -19.266 -0.589 1 95.75 198 PRO A N 1
ATOM 1530 C CA . PRO A 1 198 ? 20.234 -19.859 0.704 1 95.75 198 PRO A CA 1
ATOM 1531 C C . PRO A 1 198 ? 19.469 -18.891 1.61 1 95.75 198 PRO A C 1
ATOM 1533 O O . PRO A 1 198 ? 18.547 -19.297 2.32 1 95.75 198 PRO A O 1
ATOM 1536 N N . ASP A 1 199 ? 19.875 -17.656 1.539 1 96.44 199 ASP A N 1
ATOM 1537 C CA . ASP A 1 199 ? 19.203 -16.641 2.346 1 96.44 199 ASP A CA 1
ATOM 1538 C C . ASP A 1 199 ? 17.75 -16.453 1.893 1 96.44 199 ASP A C 1
ATOM 1540 O O . ASP A 1 199 ? 16.844 -16.281 2.721 1 96.44 199 ASP A O 1
ATOM 1544 N N . ILE A 1 200 ? 17.516 -16.453 0.632 1 97.88 200 ILE A N 1
ATOM 1545 C CA . ILE A 1 200 ? 16.172 -16.328 0.068 1 97.88 200 ILE A CA 1
ATOM 1546 C C . ILE A 1 200 ? 15.305 -17.484 0.563 1 97.88 200 ILE A C 1
ATOM 1548 O O . ILE A 1 200 ? 14.195 -17.266 1.056 1 97.88 200 ILE A O 1
ATOM 1552 N N . ILE A 1 201 ? 15.828 -18.672 0.492 1 98.62 201 ILE A N 1
ATOM 1553 C CA . ILE A 1 201 ? 15.102 -19.875 0.901 1 98.62 201 ILE A CA 1
ATOM 1554 C C . ILE A 1 201 ? 14.844 -19.828 2.406 1 98.62 201 ILE A C 1
ATOM 1556 O O . ILE A 1 201 ? 13.758 -20.188 2.865 1 98.62 201 ILE A O 1
ATOM 1560 N N . ASP A 1 202 ? 15.773 -19.391 3.145 1 98.31 202 ASP A N 1
ATOM 1561 C CA . ASP A 1 202 ? 15.633 -19.312 4.594 1 98.31 202 ASP A CA 1
ATOM 1562 C C . ASP A 1 202 ? 14.555 -18.297 4.98 1 98.31 202 ASP A C 1
ATOM 1564 O O . ASP A 1 202 ? 13.852 -18.484 5.98 1 98.31 202 ASP A O 1
ATOM 1568 N N . GLN A 1 203 ? 14.469 -17.25 4.262 1 98.62 203 GLN A N 1
ATOM 1569 C CA . GLN A 1 203 ? 13.445 -16.25 4.539 1 98.62 203 GLN A CA 1
ATOM 1570 C C . GLN A 1 203 ? 12.047 -16.812 4.293 1 98.62 203 GLN A C 1
ATOM 1572 O O . GLN A 1 203 ? 11.109 -16.531 5.047 1 98.62 203 GLN A O 1
ATOM 1577 N N . LEU A 1 204 ? 11.906 -17.531 3.258 1 98.88 204 LEU A N 1
ATOM 1578 C CA . LEU A 1 204 ? 10.625 -18.188 3.02 1 98.88 204 LEU A CA 1
ATOM 1579 C C . LEU A 1 204 ? 10.297 -19.172 4.137 1 98.88 204 LEU A C 1
ATOM 1581 O O . LEU A 1 204 ? 9.172 -19.203 4.633 1 98.88 204 LEU A O 1
ATOM 1585 N N . ALA A 1 205 ? 11.289 -19.969 4.508 1 98.81 205 ALA A N 1
ATOM 1586 C CA . ALA A 1 205 ? 11.102 -20.938 5.594 1 98.81 205 ALA A CA 1
ATOM 1587 C C . ALA A 1 205 ? 10.719 -20.234 6.891 1 98.81 205 ALA A C 1
ATOM 1589 O O . ALA A 1 205 ? 9.867 -20.703 7.637 1 98.81 205 ALA A O 1
ATOM 1590 N N . SER A 1 206 ? 11.359 -19.109 7.16 1 98.69 206 SER A N 1
ATOM 1591 C CA . SER A 1 206 ? 11.055 -18.328 8.352 1 98.69 206 SER A CA 1
ATOM 1592 C C . SER A 1 206 ? 9.617 -17.828 8.336 1 98.69 206 SER A C 1
ATOM 1594 O O . SER A 1 206 ? 8.953 -17.781 9.375 1 98.69 206 SER A O 1
ATOM 1596 N N . ALA A 1 207 ? 9.156 -17.422 7.18 1 98.88 207 ALA A N 1
ATOM 1597 C CA . ALA A 1 207 ? 7.77 -16.984 7.043 1 98.88 207 ALA A CA 1
ATOM 1598 C C . ALA A 1 207 ? 6.805 -18.125 7.375 1 98.88 207 ALA A C 1
ATOM 1600 O O . ALA A 1 207 ? 5.832 -17.922 8.109 1 98.88 207 ALA A O 1
ATOM 1601 N N . VAL A 1 208 ? 7.066 -19.312 6.867 1 98.88 208 VAL A N 1
ATOM 1602 C CA . VAL A 1 208 ? 6.234 -20.484 7.129 1 98.88 208 VAL A CA 1
ATOM 1603 C C . VAL A 1 208 ? 6.227 -20.781 8.625 1 98.88 208 VAL A C 1
ATOM 1605 O O . VAL A 1 208 ? 5.164 -21.016 9.211 1 98.88 208 VAL A O 1
ATOM 1608 N N . LYS A 1 209 ? 7.391 -20.812 9.234 1 98.75 209 LYS A N 1
ATOM 1609 C CA . LYS A 1 209 ? 7.492 -21.094 10.664 1 98.75 209 LYS A CA 1
ATOM 1610 C C . LYS A 1 209 ? 6.719 -20.062 11.484 1 98.75 209 LYS A C 1
ATOM 1612 O O . LYS A 1 209 ? 6.027 -20.422 12.438 1 98.75 209 LYS A O 1
ATOM 1617 N N . HIS A 1 210 ? 6.859 -18.828 11.102 1 98.75 210 HIS A N 1
ATOM 1618 C CA . HIS A 1 210 ? 6.148 -17.766 11.805 1 98.75 210 HIS A CA 1
ATOM 1619 C C . HIS A 1 210 ? 4.637 -17.953 11.719 1 98.75 210 HIS A C 1
ATOM 1621 O O . HIS A 1 210 ? 3.934 -17.844 12.727 1 98.75 210 HIS A O 1
ATOM 1627 N N . LEU A 1 211 ? 4.164 -18.234 10.523 1 98.81 211 LEU A N 1
ATOM 1628 C CA . LEU A 1 211 ? 2.734 -18.469 10.352 1 98.81 211 LEU A CA 1
ATOM 1629 C C . LEU A 1 211 ? 2.279 -19.656 11.172 1 98.81 211 LEU A C 1
ATOM 1631 O O . LEU A 1 211 ? 1.195 -19.641 11.758 1 98.81 211 LEU A O 1
ATOM 1635 N N . HIS A 1 212 ? 3.084 -20.688 11.203 1 98.56 212 HIS A N 1
ATOM 1636 C CA . HIS A 1 212 ? 2.773 -21.859 12.016 1 98.56 212 HIS A CA 1
ATOM 1637 C C . HIS A 1 212 ? 2.66 -21.484 13.492 1 98.56 212 HIS A C 1
ATOM 1639 O O . HIS A 1 212 ? 1.747 -21.938 14.188 1 98.56 212 HIS A O 1
ATOM 1645 N N . GLU A 1 213 ? 3.566 -20.656 13.945 1 98 213 GLU A N 1
ATOM 1646 C CA . GLU A 1 213 ? 3.533 -20.188 15.32 1 98 213 GLU A CA 1
ATOM 1647 C C . GLU A 1 213 ? 2.27 -19.375 15.594 1 98 213 GLU A C 1
ATOM 1649 O O . GLU A 1 213 ? 1.765 -19.359 16.719 1 98 213 GLU A O 1
ATOM 1654 N N . GLN A 1 214 ? 1.774 -18.797 14.516 1 97.31 214 GLN A N 1
ATOM 1655 C CA . GLN A 1 214 ? 0.563 -17.984 14.641 1 97.31 214 GLN A CA 1
ATOM 1656 C C . GLN A 1 214 ? -0.687 -18.844 14.461 1 97.31 214 GLN A C 1
ATOM 1658 O O . GLN A 1 214 ? -1.805 -18.328 14.453 1 97.31 214 GLN A O 1
ATOM 1663 N N . GLY A 1 215 ? -0.543 -20.141 14.25 1 97.06 215 GLY A N 1
ATOM 1664 C CA . GLY A 1 215 ? -1.677 -21.047 14.273 1 97.06 215 GLY A CA 1
ATOM 1665 C C . GLY A 1 215 ? -1.961 -21.688 12.922 1 97.06 215 GLY A C 1
ATOM 1666 O O . GLY A 1 215 ? -2.818 -22.562 12.805 1 97.06 215 GLY A O 1
ATOM 1667 N N . ALA A 1 216 ? -1.244 -21.25 11.898 1 98.19 216 ALA A N 1
ATOM 1668 C CA . ALA A 1 216 ? -1.432 -21.859 10.578 1 98.19 216 ALA A CA 1
ATOM 1669 C C . ALA A 1 216 ? -1.022 -23.328 10.586 1 98.19 216 ALA A C 1
ATOM 1671 O O . ALA A 1 216 ? -0.035 -23.703 11.227 1 98.19 216 ALA A O 1
ATOM 1672 N N . ARG A 1 217 ? -1.789 -24.156 9.781 1 97.94 217 ARG A N 1
ATOM 1673 C CA . ARG A 1 217 ? -1.499 -25.578 9.82 1 97.94 217 ARG A CA 1
ATOM 1674 C C . ARG A 1 217 ? -1.4 -26.156 8.414 1 97.94 217 ARG A C 1
ATOM 1676 O O . ARG A 1 217 ? -0.722 -27.156 8.195 1 97.94 217 ARG A O 1
ATOM 1683 N N . ASN A 1 218 ? -2.092 -25.594 7.434 1 98.31 218 ASN A N 1
ATOM 1684 C CA . ASN A 1 218 ? -2.119 -26.125 6.074 1 98.31 218 ASN A CA 1
ATOM 1685 C C . ASN A 1 218 ? -1.422 -25.188 5.094 1 98.31 218 ASN A C 1
ATOM 1687 O O . ASN A 1 218 ? -1.844 -24.047 4.922 1 98.31 218 ASN A O 1
ATOM 1691 N N . PHE A 1 219 ? -0.358 -25.734 4.457 1 98.75 219 PHE A N 1
ATOM 1692 C CA . PHE A 1 219 ? 0.446 -24.906 3.57 1 98.75 219 PHE A CA 1
ATOM 1693 C C . PHE A 1 219 ? 0.495 -25.5 2.168 1 98.75 219 PHE A C 1
ATOM 1695 O O . PHE A 1 219 ? 0.631 -26.703 2.006 1 98.75 219 PHE A O 1
ATOM 1702 N N . TRP A 1 220 ? 0.292 -24.688 1.158 1 98.75 220 TRP A N 1
ATOM 1703 C CA . TRP A 1 220 ? 0.4 -24.969 -0.268 1 98.75 220 TRP A CA 1
ATOM 1704 C C . TRP A 1 220 ? 1.452 -24.094 -0.925 1 98.75 220 TRP A C 1
ATOM 1706 O O . TRP A 1 220 ? 1.198 -22.906 -1.202 1 98.75 220 TRP A O 1
ATOM 1716 N N . ILE A 1 221 ? 2.672 -24.641 -1.252 1 98.94 221 ILE A N 1
ATOM 1717 C CA . ILE A 1 221 ? 3.844 -23.844 -1.58 1 98.94 221 ILE A CA 1
ATOM 1718 C C . ILE A 1 221 ? 4.27 -24.125 -3.021 1 98.94 221 ILE A C 1
ATOM 1720 O O . ILE A 1 221 ? 4.766 -25.203 -3.334 1 98.94 221 ILE A O 1
ATOM 1724 N N . HIS A 1 222 ? 4.098 -23.125 -3.867 1 98.94 222 HIS A N 1
ATOM 1725 C CA . HIS A 1 222 ? 4.523 -23.219 -5.258 1 98.94 222 HIS A CA 1
ATOM 1726 C C . HIS A 1 222 ? 6.027 -22.984 -5.391 1 98.94 222 HIS A C 1
ATOM 1728 O O . HIS A 1 222 ? 6.586 -22.094 -4.746 1 98.94 222 HIS A O 1
ATOM 1734 N N . ASN A 1 223 ? 6.68 -23.828 -6.211 1 98.88 223 ASN A N 1
ATOM 1735 C CA . ASN A 1 223 ? 7.996 -23.406 -6.668 1 98.88 223 ASN A CA 1
ATOM 1736 C C . ASN A 1 223 ? 7.891 -22.422 -7.84 1 98.88 223 ASN A C 1
ATOM 1738 O O . ASN A 1 223 ? 6.805 -21.922 -8.141 1 98.88 223 ASN A O 1
ATOM 1742 N N . THR A 1 224 ? 9.047 -22.031 -8.5 1 98.75 224 THR A N 1
ATOM 1743 C CA . THR A 1 224 ? 9.031 -21 -9.539 1 98.75 224 THR A CA 1
ATOM 1744 C C . THR A 1 224 ? 8.898 -21.641 -10.922 1 98.75 224 THR A C 1
ATOM 1746 O O . THR A 1 224 ? 9.195 -22.812 -11.102 1 98.75 224 THR A O 1
ATOM 1749 N N . GLY A 1 225 ? 8.391 -20.891 -11.828 1 98.38 225 GLY A N 1
ATOM 1750 C CA . GLY A 1 225 ? 8.234 -21.344 -13.203 1 98.38 225 GLY A CA 1
ATOM 1751 C C . GLY A 1 225 ? 9.508 -21.25 -14.016 1 98.38 225 GLY A C 1
ATOM 1752 O O . GLY A 1 225 ? 10.531 -20.75 -13.523 1 98.38 225 GLY A O 1
ATOM 1753 N N . PRO A 1 226 ? 9.406 -21.781 -15.234 1 98.25 226 PRO A N 1
ATOM 1754 C CA . PRO A 1 226 ? 10.562 -21.719 -16.125 1 98.25 226 PRO A CA 1
ATOM 1755 C C . PRO A 1 226 ? 10.773 -20.328 -16.719 1 98.25 226 PRO A C 1
ATOM 1757 O O . PRO A 1 226 ? 10.398 -20.078 -17.875 1 98.25 226 PRO A O 1
ATOM 1760 N N . ILE A 1 227 ? 11.469 -19.5 -16.016 1 96.19 227 ILE A N 1
ATOM 1761 C CA . ILE A 1 227 ? 11.609 -18.094 -16.344 1 96.19 227 ILE A CA 1
ATOM 1762 C C . ILE A 1 227 ? 12.344 -17.938 -17.672 1 96.19 227 ILE A C 1
ATOM 1764 O O . ILE A 1 227 ? 12.102 -16.984 -18.422 1 96.19 227 ILE A O 1
ATOM 1768 N N . GLY A 1 228 ? 13.148 -18.906 -18.047 1 95.25 228 GLY A N 1
ATOM 1769 C CA . GLY A 1 228 ? 13.859 -18.859 -19.312 1 95.25 228 GLY A CA 1
ATOM 1770 C C . GLY A 1 228 ? 12.953 -19.062 -20.516 1 95.25 228 GLY A C 1
ATOM 1771 O O . GLY A 1 228 ? 13.359 -18.797 -21.656 1 95.25 228 GLY A O 1
ATOM 1772 N N . CYS A 1 229 ? 11.727 -19.484 -20.219 1 95.88 229 CYS A N 1
ATOM 1773 C CA . CYS A 1 229 ? 10.789 -19.766 -21.297 1 95.88 229 CYS A CA 1
ATOM 1774 C C . CYS A 1 229 ? 9.859 -18.578 -21.531 1 95.88 229 CYS A C 1
ATOM 1776 O O . CYS A 1 229 ? 9 -18.609 -22.422 1 95.88 229 CYS A O 1
ATOM 1778 N N . LEU A 1 230 ? 10.008 -17.422 -20.781 1 95.12 230 LEU A N 1
ATOM 1779 C CA . LEU A 1 230 ? 9.148 -16.266 -20.969 1 95.12 230 LEU A CA 1
ATOM 1780 C C . LEU A 1 230 ? 9.453 -15.547 -22.281 1 95.12 230 LEU A C 1
ATOM 1782 O O . LEU A 1 230 ? 10.617 -15.242 -22.562 1 95.12 230 LEU A O 1
ATOM 1786 N N . PRO A 1 231 ? 8.414 -15.242 -23.031 1 92.75 231 PRO A N 1
ATOM 1787 C CA . PRO A 1 231 ? 8.656 -14.602 -24.328 1 92.75 231 PRO A CA 1
ATOM 1788 C C . PRO A 1 231 ? 9.398 -13.273 -24.203 1 92.75 231 PRO A C 1
ATOM 1790 O O . PRO A 1 231 ? 10.203 -12.93 -25.078 1 92.75 231 PRO A O 1
ATOM 1793 N N . VAL A 1 232 ? 9.188 -12.531 -23.156 1 87.12 232 VAL A N 1
ATOM 1794 C CA . VAL A 1 232 ? 9.844 -11.234 -22.984 1 87.12 232 VAL A CA 1
ATOM 1795 C C . VAL A 1 232 ? 11.352 -11.438 -22.859 1 87.12 232 VAL A C 1
ATOM 1797 O O . VAL A 1 232 ? 12.133 -10.586 -23.266 1 87.12 232 VAL A O 1
ATOM 1800 N N . THR A 1 233 ? 11.75 -12.469 -22.25 1 80.12 233 THR A N 1
ATOM 1801 C CA . THR A 1 233 ? 13.164 -12.781 -22.094 1 80.12 233 THR A CA 1
ATOM 1802 C C . THR A 1 233 ? 13.781 -13.234 -23.406 1 80.12 233 THR A C 1
ATOM 1804 O O . THR A 1 233 ? 14.945 -12.945 -23.688 1 80.12 233 THR A O 1
ATOM 1807 N N . GLN A 1 234 ? 13 -13.844 -24.25 1 75.69 234 GLN A N 1
ATOM 1808 C CA . GLN A 1 234 ? 13.469 -14.453 -25.484 1 75.69 234 GLN A CA 1
ATOM 1809 C C . GLN A 1 234 ? 13.609 -13.414 -26.594 1 75.69 234 GLN A C 1
ATOM 1811 O O . GLN A 1 234 ? 14.359 -13.617 -27.547 1 75.69 234 GLN A O 1
ATOM 1816 N N . ARG A 1 235 ? 12.914 -12.367 -26.359 1 71.94 235 ARG A N 1
ATOM 1817 C CA . ARG A 1 235 ? 12.852 -11.359 -27.422 1 71.94 235 ARG A CA 1
ATOM 1818 C C . ARG A 1 235 ? 14.227 -10.766 -27.688 1 71.94 235 ARG A C 1
ATOM 1820 O O . ARG A 1 235 ? 14.516 -10.336 -28.812 1 71.94 235 ARG A O 1
ATOM 1827 N N . ASN A 1 236 ? 14.938 -10.844 -26.703 1 63.91 236 ASN A N 1
ATOM 1828 C CA . ASN A 1 236 ? 16.266 -10.234 -26.875 1 63.91 236 ASN A CA 1
ATOM 1829 C C . ASN A 1 236 ? 17.234 -11.203 -27.531 1 63.91 236 ASN A C 1
ATOM 1831 O O . ASN A 1 236 ? 18.375 -10.828 -27.828 1 63.91 236 ASN A O 1
ATOM 1835 N N . TYR A 1 237 ? 16.688 -12.391 -27.844 1 66.88 237 TYR A N 1
ATOM 1836 C CA . TYR A 1 237 ? 17.594 -13.406 -28.359 1 66.88 237 TYR A CA 1
ATOM 1837 C C . TYR A 1 237 ? 17.141 -13.914 -29.719 1 66.88 237 TYR A C 1
ATOM 1839 O O . TYR A 1 237 ? 16.875 -15.102 -29.891 1 66.88 237 TYR A O 1
ATOM 1847 N N . HIS A 1 238 ? 17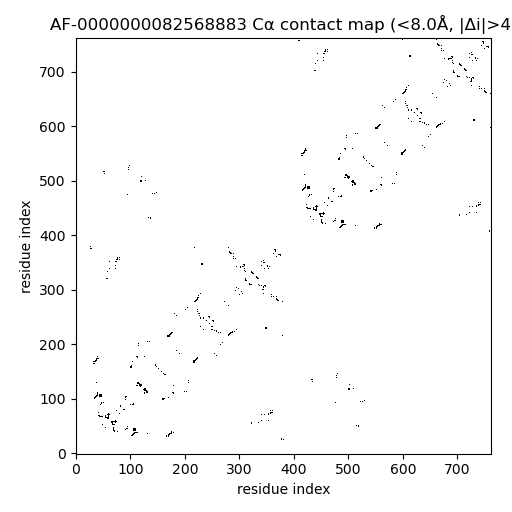.016 -13.141 -30.688 1 62.22 238 HIS A N 1
ATOM 1848 C CA . HIS A 1 238 ? 16.531 -13.5 -32 1 62.22 238 HIS A CA 1
ATOM 1849 C C . HIS A 1 238 ? 17.5 -14.445 -32.719 1 62.22 238 HIS A C 1
ATOM 1851 O O . HIS A 1 238 ? 17.078 -15.336 -33.469 1 62.22 238 HIS A O 1
ATOM 1857 N N . HIS A 1 239 ? 18.672 -14.32 -32.5 1 66.94 239 HIS A N 1
ATOM 1858 C CA . HIS A 1 239 ? 19.656 -15.211 -33.094 1 66.94 239 HIS A CA 1
ATOM 1859 C C . HIS A 1 239 ? 20.688 -15.672 -32.062 1 66.94 239 HIS A C 1
ATOM 1861 O O . HIS A 1 239 ? 21.859 -15.289 -32.156 1 66.94 239 HIS A O 1
ATOM 1867 N N . PRO A 1 240 ? 20.094 -16.484 -31.25 1 70.38 240 PRO A N 1
ATOM 1868 C CA . PRO A 1 240 ? 21.016 -16.859 -30.172 1 70.38 240 PRO A CA 1
ATOM 1869 C C . PRO A 1 240 ? 22.047 -17.891 -30.625 1 70.38 240 PRO A C 1
ATOM 1871 O O . PRO A 1 240 ? 21.781 -18.688 -31.531 1 70.38 240 PRO A O 1
ATOM 1874 N N . MET A 1 241 ? 23.266 -17.781 -30.109 1 76.06 241 MET A N 1
ATOM 1875 C CA . MET A 1 241 ? 24.312 -18.797 -30.328 1 76.06 241 MET A CA 1
ATOM 1876 C C . MET A 1 241 ? 23.828 -20.172 -29.922 1 76.06 241 MET A C 1
ATOM 1878 O O . MET A 1 241 ? 22.969 -20.297 -29.047 1 76.06 241 MET A O 1
ATOM 1882 N N . PRO A 1 242 ? 24.359 -21.109 -30.688 1 80.56 242 PRO A N 1
ATOM 1883 C CA . PRO A 1 242 ? 24 -22.469 -30.281 1 80.56 242 PRO A CA 1
ATOM 1884 C C . PRO A 1 242 ? 24.234 -22.734 -28.797 1 80.56 242 PRO A C 1
ATOM 1886 O O . PRO A 1 242 ? 25.219 -22.25 -28.234 1 80.56 242 PRO A O 1
ATOM 1889 N N . GLY A 1 243 ? 23.344 -23.391 -28.141 1 86.69 243 GLY A N 1
ATOM 1890 C CA . GLY A 1 243 ? 23.531 -23.797 -26.766 1 86.69 243 GLY A CA 1
ATOM 1891 C C . GLY A 1 243 ? 22.906 -22.828 -25.766 1 86.69 243 GLY A C 1
ATOM 1892 O O . GLY A 1 243 ? 22.859 -23.109 -24.562 1 86.69 243 GLY A O 1
ATOM 1893 N N . ILE A 1 244 ? 22.406 -21.781 -26.25 1 89.44 244 ILE A N 1
ATOM 1894 C CA . ILE A 1 244 ? 21.828 -20.766 -25.391 1 89.44 244 ILE A CA 1
ATOM 1895 C C . ILE A 1 244 ? 20.375 -21.109 -25.078 1 89.44 244 ILE A C 1
ATOM 1897 O O . ILE A 1 244 ? 19.922 -20.969 -23.938 1 89.44 244 ILE A O 1
ATOM 1901 N N . LEU A 1 245 ? 19.719 -21.688 -26.109 1 92.12 245 LEU A N 1
ATOM 1902 C CA . LEU A 1 245 ? 18.312 -22.078 -25.984 1 92.12 245 LEU A CA 1
ATOM 1903 C C . LEU A 1 245 ? 18.188 -23.609 -25.938 1 92.12 245 LEU A C 1
ATOM 1905 O O . LEU A 1 245 ? 18.984 -24.312 -26.562 1 92.12 245 LEU A O 1
ATOM 1909 N N . ASP A 1 246 ? 17.172 -24.078 -25.234 1 93.31 246 ASP A N 1
ATOM 1910 C CA . ASP A 1 246 ? 16.875 -25.5 -25.281 1 93.31 246 ASP A CA 1
ATOM 1911 C C . ASP A 1 246 ? 15.961 -25.844 -26.453 1 93.31 246 ASP A C 1
ATOM 1913 O O . ASP A 1 246 ? 15.711 -25 -27.312 1 93.31 246 ASP A O 1
ATOM 1917 N N . GLU A 1 247 ? 15.516 -27.109 -26.547 1 92.12 247 GLU A N 1
ATOM 1918 C CA . GLU A 1 247 ? 14.766 -27.609 -27.688 1 92.12 247 GLU A CA 1
ATOM 1919 C C . GLU A 1 247 ? 13.406 -26.922 -27.797 1 92.12 247 GLU A C 1
ATOM 1921 O O . GLU A 1 247 ? 12.766 -26.953 -28.844 1 92.12 247 GLU A O 1
ATOM 1926 N N . HIS A 1 248 ? 13.008 -26.312 -26.688 1 92.19 248 HIS A N 1
ATOM 1927 C CA . HIS A 1 248 ? 11.695 -25.656 -26.688 1 92.19 248 HIS A CA 1
ATOM 1928 C C . HIS A 1 248 ? 11.828 -24.141 -26.734 1 92.19 248 HIS A C 1
ATOM 1930 O O . HIS A 1 248 ? 10.844 -23.422 -26.562 1 92.19 248 HIS A O 1
ATOM 1936 N N . GLY A 1 249 ? 13.078 -23.672 -26.891 1 89.88 249 GLY A N 1
ATOM 1937 C CA . GLY A 1 249 ? 13.32 -22.25 -27.094 1 89.88 249 GLY A CA 1
ATOM 1938 C C . GLY A 1 249 ? 13.516 -21.484 -25.797 1 89.88 249 GLY A C 1
ATOM 1939 O O . GLY A 1 249 ? 13.492 -20.25 -25.781 1 89.88 249 GLY A O 1
ATOM 1940 N N . CYS A 1 250 ? 13.773 -22.141 -24.734 1 94.5 250 CYS A N 1
ATOM 1941 C CA . CYS A 1 250 ? 13.953 -21.5 -23.438 1 94.5 250 CYS A CA 1
ATOM 1942 C C . CYS A 1 250 ? 15.422 -21.219 -23.156 1 94.5 250 CYS A C 1
ATOM 1944 O O . CYS A 1 250 ? 16.297 -22.031 -23.516 1 94.5 250 CYS A O 1
ATOM 1946 N N . LEU A 1 251 ? 15.711 -20.141 -22.547 1 93.81 251 LEU A N 1
ATOM 1947 C CA . LEU A 1 251 ? 17.078 -19.828 -22.141 1 93.81 251 LEU A CA 1
ATOM 1948 C C . LEU A 1 251 ? 17.547 -20.781 -21.047 1 93.81 251 LEU A C 1
ATOM 1950 O O . LEU A 1 251 ? 17.062 -20.719 -19.922 1 93.81 251 LEU A O 1
ATOM 1954 N N . ILE A 1 252 ? 18.547 -21.531 -21.391 1 94.62 252 ILE A N 1
ATOM 1955 C CA . ILE A 1 252 ? 19 -22.625 -20.531 1 94.62 252 ILE A CA 1
ATOM 1956 C C . ILE A 1 252 ? 19.531 -22.062 -19.219 1 94.62 252 ILE A C 1
ATOM 1958 O O . ILE A 1 252 ? 19.188 -22.531 -18.141 1 94.62 252 ILE A O 1
ATOM 1962 N N . ALA A 1 253 ? 20.328 -20.969 -19.281 1 91.19 253 ALA A N 1
ATOM 1963 C CA . ALA A 1 253 ? 20.984 -20.406 -18.094 1 91.19 253 ALA A CA 1
ATOM 1964 C C . ALA A 1 253 ? 19.969 -19.891 -17.094 1 91.19 253 ALA A C 1
ATOM 1966 O O . ALA A 1 253 ? 20.156 -20.031 -15.883 1 91.19 253 ALA A O 1
ATOM 1967 N N . GLN A 1 254 ? 18.922 -19.297 -17.578 1 92.81 254 GLN A N 1
ATOM 1968 C CA . GLN A 1 254 ? 17.906 -18.75 -16.688 1 92.81 254 GLN A CA 1
ATOM 1969 C C . GLN A 1 254 ? 17.078 -19.875 -16.062 1 92.81 254 GLN A C 1
ATOM 1971 O O . GLN A 1 254 ? 16.75 -19.812 -14.867 1 92.81 254 GLN A O 1
ATOM 1976 N N . ASN A 1 255 ? 16.781 -20.859 -16.828 1 95.94 255 ASN A N 1
ATOM 1977 C CA . ASN A 1 255 ? 16.062 -22.016 -16.266 1 95.94 255 ASN A CA 1
ATOM 1978 C C . ASN A 1 255 ? 16.938 -22.766 -15.258 1 95.94 255 ASN A C 1
ATOM 1980 O O . ASN A 1 255 ? 16.422 -23.312 -14.273 1 95.94 255 ASN A O 1
ATOM 1984 N N . ASP A 1 256 ? 18.25 -22.766 -15.484 1 95.38 256 ASP A N 1
ATOM 1985 C CA . ASP A 1 256 ? 19.141 -23.391 -14.508 1 95.38 256 ASP A CA 1
ATOM 1986 C C . ASP A 1 256 ? 19.031 -22.688 -13.156 1 95.38 256 ASP A C 1
ATOM 1988 O O . ASP A 1 256 ? 19.109 -23.344 -12.109 1 95.38 256 ASP A O 1
ATOM 1992 N N . MET A 1 257 ? 18.875 -21.375 -13.188 1 95.06 257 MET A N 1
ATOM 1993 C CA . MET A 1 257 ? 18.703 -20.625 -11.953 1 95.06 257 MET A CA 1
ATOM 1994 C C . MET A 1 257 ? 17.406 -21 -11.258 1 95.06 257 MET A C 1
ATOM 1996 O O . MET A 1 257 ? 17.375 -21.203 -10.039 1 95.06 257 MET A O 1
ATOM 2000 N N . ALA A 1 258 ? 16.391 -21.125 -12.008 1 97.12 258 ALA A N 1
ATOM 2001 C CA . ALA A 1 258 ? 15.094 -21.516 -11.453 1 97.12 258 ALA A CA 1
ATOM 2002 C C . ALA A 1 258 ? 15.148 -22.938 -10.883 1 97.12 258 ALA A C 1
ATOM 2004 O O . ALA A 1 258 ? 14.617 -23.188 -9.797 1 97.12 258 ALA A O 1
ATOM 2005 N N . ILE A 1 259 ? 15.758 -23.812 -11.609 1 98.12 259 ILE A N 1
ATOM 2006 C CA . ILE A 1 259 ? 15.859 -25.203 -11.195 1 98.12 259 ILE A CA 1
ATOM 2007 C C . ILE A 1 259 ? 16.625 -25.312 -9.883 1 98.12 259 ILE A C 1
ATOM 2009 O O . ILE A 1 259 ? 16.25 -26.062 -8.977 1 98.12 259 ILE A O 1
ATOM 2013 N N . GLU A 1 260 ? 17.672 -24.547 -9.781 1 97 260 GLU A N 1
ATOM 2014 C CA . GLU A 1 260 ? 18.453 -24.547 -8.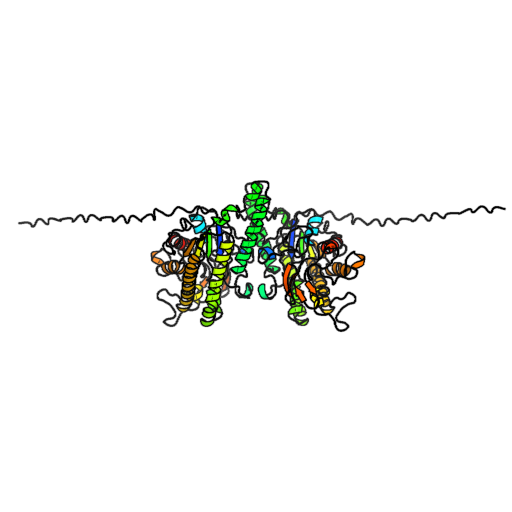547 1 97 260 GLU A CA 1
ATOM 2015 C C . GLU A 1 260 ? 17.641 -23.984 -7.379 1 97 260 GLU A C 1
ATOM 2017 O O . GLU A 1 260 ? 17.672 -24.516 -6.273 1 97 260 GLU A O 1
ATOM 2022 N N . PHE A 1 261 ? 16.984 -22.891 -7.598 1 97.94 261 PHE A N 1
ATOM 2023 C CA . PHE A 1 261 ? 16.078 -22.344 -6.586 1 97.94 261 PHE A CA 1
ATOM 2024 C C . PHE A 1 261 ? 15.078 -23.406 -6.133 1 97.94 261 PHE A C 1
ATOM 2026 O O . PHE A 1 261 ? 14.906 -23.641 -4.934 1 97.94 261 PHE A O 1
ATOM 2033 N N . ASN A 1 262 ? 14.445 -24.031 -7.082 1 98.81 262 ASN A N 1
ATOM 2034 C CA . ASN A 1 262 ? 13.391 -25.016 -6.812 1 98.81 262 ASN A CA 1
ATOM 2035 C C . ASN A 1 262 ? 13.93 -26.219 -6.059 1 98.81 262 ASN A C 1
ATOM 2037 O O . ASN A 1 262 ? 13.25 -26.781 -5.195 1 98.81 262 ASN A O 1
ATOM 2041 N N . ARG A 1 263 ? 15.102 -26.641 -6.453 1 98.5 263 ARG A N 1
ATOM 2042 C CA . ARG A 1 263 ? 15.742 -27.75 -5.762 1 98.5 263 ARG A CA 1
ATOM 2043 C C . ARG A 1 263 ? 15.953 -27.438 -4.285 1 98.5 263 ARG A C 1
ATOM 2045 O O . ARG A 1 263 ? 15.633 -28.25 -3.418 1 98.5 263 ARG A O 1
ATOM 2052 N N . GLN A 1 264 ? 16.422 -26.297 -4.008 1 98.56 264 GLN A N 1
ATOM 2053 C CA . GLN A 1 264 ? 16.672 -25.906 -2.625 1 98.56 264 GLN A CA 1
ATOM 2054 C C . GLN A 1 264 ? 15.352 -25.703 -1.87 1 98.56 264 GLN A C 1
ATOM 2056 O O . GLN A 1 264 ? 15.258 -26.031 -0.686 1 98.56 264 GLN A O 1
ATOM 2061 N N . LEU A 1 265 ? 14.383 -25.125 -2.537 1 98.88 265 LEU A N 1
ATOM 2062 C CA . LEU A 1 265 ? 13.078 -24.938 -1.91 1 98.88 265 LEU A CA 1
ATOM 2063 C C . LEU A 1 265 ? 12.477 -26.281 -1.522 1 98.88 265 LEU A C 1
ATOM 2065 O O . LEU A 1 265 ? 11.953 -26.438 -0.416 1 98.88 265 LEU A O 1
ATOM 2069 N N . LYS A 1 266 ? 12.531 -27.234 -2.426 1 98.75 266 LYS A N 1
ATOM 2070 C CA . LYS A 1 266 ? 11.977 -28.562 -2.141 1 98.75 266 LYS A CA 1
ATOM 2071 C C . LYS A 1 266 ? 12.648 -29.188 -0.929 1 98.75 266 LYS A C 1
ATOM 2073 O O . LYS A 1 266 ? 11.977 -29.734 -0.052 1 98.75 266 LYS A O 1
ATOM 2078 N N . ARG A 1 267 ? 13.953 -29.156 -0.911 1 98.56 267 ARG A N 1
ATOM 2079 C CA . ARG A 1 267 ? 14.703 -29.688 0.223 1 98.56 267 ARG A CA 1
ATOM 2080 C C . ARG A 1 267 ? 14.289 -29 1.521 1 98.56 267 ARG A C 1
ATOM 2082 O O . ARG A 1 267 ? 14.133 -29.656 2.551 1 98.56 267 ARG A O 1
ATOM 2089 N N . ARG A 1 268 ? 14.164 -27.719 1.473 1 98.69 268 ARG A N 1
ATOM 2090 C CA . ARG A 1 268 ? 13.828 -26.969 2.676 1 98.69 268 ARG A CA 1
ATOM 2091 C C . ARG A 1 268 ? 12.414 -27.281 3.143 1 98.69 268 ARG A C 1
ATOM 2093 O O . ARG A 1 268 ? 12.148 -27.359 4.344 1 98.69 268 ARG A O 1
ATOM 2100 N N . VAL A 1 269 ? 11.438 -27.391 2.24 1 98.69 269 VAL A N 1
ATOM 2101 C CA . VAL A 1 269 ? 10.062 -27.75 2.584 1 98.69 269 VAL A CA 1
ATOM 2102 C C . VAL A 1 269 ? 10.047 -29.125 3.248 1 98.69 269 VAL A C 1
ATOM 2104 O O . VAL A 1 269 ? 9.32 -29.344 4.223 1 98.69 269 VAL A O 1
ATOM 2107 N N . THR A 1 270 ? 10.82 -30.047 2.744 1 98 270 THR A N 1
ATOM 2108 C CA . THR A 1 270 ? 10.945 -31.375 3.338 1 98 270 THR A CA 1
ATOM 2109 C C . THR A 1 270 ? 11.453 -31.281 4.773 1 98 270 THR A C 1
ATOM 2111 O O . THR A 1 270 ? 10.922 -31.938 5.672 1 98 270 THR A O 1
ATOM 2114 N N . LYS A 1 271 ? 12.469 -30.484 4.961 1 98.25 271 LYS A N 1
ATOM 2115 C CA . LYS A 1 271 ? 13.008 -30.281 6.301 1 98.25 271 LYS A CA 1
ATOM 2116 C C . LYS A 1 271 ? 11.961 -29.656 7.227 1 98.25 271 LYS A C 1
ATOM 2118 O O . LYS A 1 271 ? 11.867 -30.031 8.398 1 98.25 271 LYS A O 1
ATOM 2123 N N . LEU A 1 272 ? 11.195 -28.703 6.727 1 98.56 272 LEU A N 1
ATOM 2124 C CA . LEU A 1 272 ? 10.148 -28.047 7.512 1 98.56 272 LEU A CA 1
ATOM 2125 C C . LEU A 1 272 ? 9.086 -29.047 7.949 1 98.56 272 LEU A C 1
ATOM 2127 O O . LEU A 1 272 ? 8.547 -28.953 9.055 1 98.56 272 LEU A O 1
ATOM 2131 N N . ARG A 1 273 ? 8.781 -30.031 7.133 1 96.88 273 ARG A N 1
ATOM 2132 C CA . ARG A 1 273 ? 7.812 -31.078 7.492 1 96.88 273 ARG A CA 1
ATOM 2133 C C . ARG A 1 273 ? 8.266 -31.844 8.727 1 96.88 273 ARG A C 1
ATOM 2135 O O . ARG A 1 273 ? 7.445 -32.219 9.57 1 96.88 273 ARG A O 1
ATOM 2142 N N . THR A 1 274 ? 9.484 -32.031 8.758 1 96.81 274 THR A N 1
ATOM 2143 C CA . THR A 1 274 ? 10.039 -32.75 9.898 1 96.81 274 THR A CA 1
ATOM 2144 C C . THR A 1 274 ? 10.039 -31.859 11.141 1 96.81 274 THR A C 1
ATOM 2146 O O . THR A 1 274 ? 9.805 -32.344 12.25 1 96.81 274 THR A O 1
ATOM 2149 N N . GLN A 1 275 ? 10.219 -30.594 10.984 1 97.38 275 GLN A N 1
ATOM 2150 C CA . GLN A 1 275 ? 10.359 -29.656 12.086 1 97.38 275 GLN A CA 1
ATOM 2151 C C . GLN A 1 275 ? 9 -29.234 12.633 1 97.38 275 GLN A C 1
ATOM 2153 O O . GLN A 1 275 ? 8.891 -28.812 13.781 1 97.38 275 GLN A O 1
ATOM 2158 N N . LEU A 1 276 ? 8.023 -29.391 11.766 1 97.5 276 LEU A N 1
ATOM 2159 C CA . LEU A 1 276 ? 6.68 -28.938 12.133 1 97.5 276 LEU A CA 1
ATOM 2160 C C . LEU A 1 276 ? 5.676 -30.078 12 1 97.5 276 LEU A C 1
ATOM 2162 O O . LEU A 1 276 ? 4.781 -30.031 11.148 1 97.5 276 LEU A O 1
ATOM 2166 N N . PRO A 1 277 ? 5.68 -31.016 12.906 1 90.75 277 PRO A N 1
ATOM 2167 C CA . PRO A 1 277 ? 4.809 -32.188 12.766 1 90.75 277 PRO A CA 1
ATOM 2168 C C . PRO A 1 277 ? 3.324 -31.812 12.828 1 90.75 277 PRO A C 1
ATOM 2170 O O . PRO A 1 277 ? 2.479 -32.562 12.344 1 90.75 277 PRO A O 1
ATOM 2173 N N . GLY A 1 278 ? 2.922 -30.656 13.305 1 93.38 278 GLY A N 1
ATOM 2174 C CA . GLY A 1 278 ? 1.531 -30.234 13.375 1 93.38 278 GLY A CA 1
ATOM 2175 C C . GLY A 1 278 ? 1.086 -29.438 12.164 1 93.38 278 GLY A C 1
ATOM 2176 O O . GLY A 1 278 ? 0.052 -28.766 12.211 1 93.38 278 GLY A O 1
ATOM 2177 N N . ALA A 1 279 ? 1.882 -29.547 11.078 1 96.5 279 ALA A N 1
ATOM 2178 C CA . ALA A 1 279 ? 1.549 -28.812 9.875 1 96.5 279 ALA A CA 1
ATOM 2179 C C . ALA A 1 279 ? 1.542 -29.719 8.648 1 96.5 279 ALA A C 1
ATOM 2181 O O . ALA A 1 279 ? 2.324 -30.672 8.57 1 96.5 279 ALA A O 1
ATOM 2182 N N . ALA A 1 280 ? 0.609 -29.516 7.742 1 97.19 280 ALA A N 1
ATOM 2183 C CA . ALA A 1 280 ? 0.617 -30.109 6.41 1 97.19 280 ALA A CA 1
ATOM 2184 C C . ALA A 1 280 ? 1.258 -29.172 5.391 1 97.19 280 ALA A C 1
ATOM 2186 O O . ALA A 1 280 ? 0.705 -28.125 5.074 1 97.19 280 ALA A O 1
ATOM 2187 N N . LEU A 1 281 ? 2.424 -29.547 4.941 1 98.38 281 LEU A N 1
ATOM 2188 C CA . LEU A 1 281 ? 3.127 -28.75 3.939 1 98.38 281 LEU A CA 1
ATOM 2189 C C . LEU A 1 281 ? 3.166 -29.484 2.598 1 98.38 281 LEU A C 1
ATOM 2191 O O . LEU A 1 281 ? 3.754 -30.562 2.486 1 98.38 281 LEU A O 1
ATOM 2195 N N . THR A 1 282 ? 2.527 -28.891 1.613 1 98.38 282 THR A N 1
ATOM 2196 C CA . THR A 1 282 ? 2.518 -29.453 0.269 1 98.38 282 THR A CA 1
ATOM 2197 C C . THR A 1 282 ? 3.375 -28.625 -0.676 1 98.38 282 THR A C 1
ATOM 2199 O O . THR A 1 282 ? 3.131 -27.422 -0.853 1 98.38 282 THR A O 1
ATOM 2202 N N . TYR A 1 283 ? 4.434 -29.234 -1.193 1 98.75 283 TYR A N 1
ATOM 2203 C CA . TYR A 1 283 ? 5.262 -28.641 -2.238 1 98.75 283 TYR A CA 1
ATOM 2204 C C . TYR A 1 283 ? 4.637 -28.844 -3.613 1 98.75 283 TYR A C 1
ATOM 2206 O O . TYR A 1 283 ? 4.258 -29.969 -3.963 1 98.75 283 TYR A O 1
ATOM 2214 N N . VAL A 1 284 ? 4.488 -27.797 -4.391 1 98.88 284 VAL A N 1
ATOM 2215 C CA . VAL A 1 284 ? 3.844 -27.875 -5.699 1 98.88 284 VAL A CA 1
ATOM 2216 C C . VAL A 1 284 ? 4.848 -27.516 -6.793 1 98.88 284 VAL A C 1
ATOM 2218 O O . VAL A 1 284 ? 5.438 -26.438 -6.773 1 98.88 284 VAL A O 1
ATOM 2221 N N . ASP A 1 285 ? 4.977 -28.328 -7.785 1 98.81 285 ASP A N 1
ATOM 2222 C CA . ASP A 1 285 ? 5.973 -28.172 -8.844 1 98.81 285 ASP A CA 1
ATOM 2223 C C . ASP A 1 285 ? 5.398 -27.406 -10.031 1 98.81 285 ASP A C 1
ATOM 2225 O O . ASP A 1 285 ? 5.168 -27.984 -11.094 1 98.81 285 ASP A O 1
ATOM 2229 N N . ILE A 1 286 ? 5.391 -26.141 -9.891 1 98.75 286 ILE A N 1
ATOM 2230 C CA . ILE A 1 286 ? 4.879 -25.219 -10.914 1 98.75 286 ILE A CA 1
ATOM 2231 C C . ILE A 1 286 ? 5.785 -25.266 -12.141 1 98.75 286 ILE A C 1
ATOM 2233 O O . ILE A 1 286 ? 5.309 -25.172 -13.273 1 98.75 286 ILE A O 1
ATOM 2237 N N . PHE A 1 287 ? 7.078 -25.406 -11.938 1 98.81 287 PHE A N 1
ATOM 2238 C CA . PHE A 1 287 ? 8.031 -25.469 -13.039 1 98.81 287 PHE A CA 1
ATOM 2239 C C . PHE A 1 287 ? 7.68 -26.594 -14 1 98.81 287 PHE A C 1
ATOM 2241 O O . PHE A 1 287 ? 7.539 -26.375 -15.203 1 98.81 287 PHE A O 1
ATOM 2248 N N . ALA A 1 288 ? 7.523 -27.766 -13.484 1 98.69 288 ALA A N 1
ATOM 2249 C CA . ALA A 1 288 ? 7.262 -28.938 -14.305 1 98.69 288 ALA A CA 1
ATOM 2250 C C . ALA A 1 288 ? 5.93 -28.797 -15.039 1 98.69 288 ALA A C 1
ATOM 2252 O O . ALA A 1 288 ? 5.82 -29.172 -16.219 1 98.69 288 ALA A O 1
ATOM 2253 N N . ALA A 1 289 ? 4.93 -28.312 -14.328 1 98.62 289 ALA A N 1
ATOM 2254 C CA . ALA A 1 289 ? 3.617 -28.156 -14.945 1 98.62 289 ALA A CA 1
ATOM 2255 C C . ALA A 1 289 ? 3.678 -27.156 -16.109 1 98.62 289 ALA A C 1
ATOM 2257 O O . ALA A 1 289 ? 3.189 -27.438 -17.203 1 98.62 289 ALA A O 1
ATOM 2258 N N . LYS A 1 290 ? 4.293 -26.016 -15.859 1 98.69 290 LYS A N 1
ATOM 2259 C CA . LYS A 1 290 ? 4.383 -24.984 -16.891 1 98.69 290 LYS A CA 1
ATOM 2260 C C . LYS A 1 290 ? 5.266 -25.453 -18.047 1 98.69 290 LYS A C 1
ATOM 2262 O O . LYS A 1 290 ? 4.961 -25.203 -19.219 1 98.69 290 LYS A O 1
ATOM 2267 N N . TYR A 1 291 ? 6.348 -26.109 -17.734 1 98.5 291 TYR A N 1
ATOM 2268 C CA . TYR A 1 291 ? 7.25 -26.594 -18.781 1 98.5 291 TYR A CA 1
ATOM 2269 C C . TYR A 1 291 ? 6.574 -27.641 -19.656 1 98.5 291 TYR A C 1
ATOM 2271 O O . TYR A 1 291 ? 6.812 -27.703 -20.859 1 98.5 291 TYR A O 1
ATOM 2279 N N . LYS A 1 292 ? 5.773 -28.438 -19.047 1 98 292 LYS A N 1
ATOM 2280 C CA . LYS A 1 292 ? 5.004 -29.422 -19.812 1 98 292 LYS A CA 1
ATOM 2281 C C . LYS A 1 292 ? 4.098 -28.734 -20.828 1 98 292 LYS A C 1
ATOM 2283 O O . LYS A 1 292 ? 4.016 -29.172 -21.984 1 98 292 LYS A O 1
ATOM 2288 N N . LEU A 1 293 ? 3.455 -27.703 -20.406 1 98.31 293 LEU A N 1
ATOM 2289 C CA . LEU A 1 293 ? 2.566 -26.969 -21.297 1 98.31 293 LEU A CA 1
ATOM 2290 C C . LEU A 1 293 ? 3.354 -26.297 -22.422 1 98.31 293 LEU A C 1
ATOM 2292 O O . LEU A 1 293 ? 2.971 -26.391 -23.594 1 98.31 293 LEU A O 1
ATOM 2296 N N . ILE A 1 294 ? 4.477 -25.719 -22.125 1 97.62 294 ILE A N 1
ATOM 2297 C CA . ILE A 1 294 ? 5.305 -24.953 -23.062 1 97.62 294 ILE A CA 1
ATOM 2298 C C . ILE A 1 294 ? 5.93 -25.906 -24.078 1 97.62 294 ILE A C 1
ATOM 2300 O O . ILE A 1 294 ? 6.086 -25.547 -25.25 1 97.62 294 ILE A O 1
ATOM 2304 N N . SER A 1 295 ? 6.191 -27.078 -23.688 1 96.88 295 SER A N 1
ATOM 2305 C CA . SER A 1 295 ? 6.898 -28.047 -24.531 1 96.88 295 SER A CA 1
ATOM 2306 C C . SER A 1 295 ? 5.973 -28.656 -25.562 1 96.88 295 SER A C 1
ATOM 2308 O O . SER A 1 295 ? 6.43 -29.141 -26.609 1 96.88 295 SER A O 1
ATOM 2310 N N . ASN A 1 296 ? 4.637 -28.625 -25.297 1 96.25 296 ASN A N 1
ATOM 2311 C CA . ASN A 1 296 ? 3.674 -29.219 -26.219 1 96.25 296 ASN A CA 1
ATOM 2312 C C . ASN A 1 296 ? 2.412 -28.359 -26.328 1 96.25 296 ASN A C 1
ATOM 2314 O O . ASN A 1 296 ? 1.304 -28.859 -26.125 1 96.25 296 ASN A O 1
ATOM 2318 N N . PRO A 1 297 ? 2.6 -27.141 -26.75 1 97.88 297 PRO A N 1
ATOM 2319 C CA . PRO A 1 297 ? 1.444 -26.25 -26.719 1 97.88 297 PRO A CA 1
ATOM 2320 C C . PRO A 1 297 ? 0.359 -26.641 -27.719 1 97.88 297 PRO A C 1
ATOM 2322 O O . PRO A 1 297 ? -0.831 -26.594 -27.391 1 97.88 297 PRO A O 1
ATOM 2325 N N . LYS A 1 298 ? 0.683 -27.094 -28.906 1 97.25 298 LYS A N 1
ATOM 2326 C CA . LYS A 1 298 ? -0.29 -27.422 -29.938 1 97.25 298 LYS A CA 1
ATOM 2327 C C . LYS A 1 298 ? -1.19 -28.578 -29.516 1 97.25 298 LYS A C 1
ATOM 2329 O O . LYS A 1 298 ? -2.402 -28.547 -29.75 1 97.25 298 LYS A O 1
ATOM 2334 N N . GLU A 1 299 ? -0.573 -29.516 -28.922 1 97.38 299 GLU A N 1
ATOM 2335 C CA . GLU A 1 299 ? -1.324 -30.672 -28.453 1 97.38 299 GLU A CA 1
ATOM 2336 C C . GLU A 1 299 ? -2.34 -30.281 -27.391 1 97.38 299 GLU A C 1
ATOM 2338 O O . GLU A 1 299 ? -3.312 -31 -27.156 1 97.38 299 GLU A O 1
ATOM 2343 N N . GLN A 1 300 ? -2.098 -29.172 -26.781 1 97.25 300 GLN A N 1
ATOM 2344 C CA . GLN A 1 300 ? -2.965 -28.734 -25.688 1 97.25 300 GLN A CA 1
ATOM 2345 C C . GLN A 1 300 ? -3.928 -27.656 -26.156 1 97.25 300 GLN A C 1
ATOM 2347 O O . GLN A 1 300 ? -4.652 -27.062 -25.344 1 97.25 300 GLN A O 1
ATOM 2352 N N . GLY A 1 301 ? -3.871 -27.328 -27.422 1 97.44 301 GLY A N 1
ATOM 2353 C CA . GLY A 1 301 ? -4.824 -26.391 -27.984 1 97.44 301 GLY A CA 1
ATOM 2354 C C . GLY A 1 301 ? -4.316 -24.953 -28 1 97.44 301 GLY A C 1
ATOM 2355 O O . GLY A 1 301 ? -5.09 -24.016 -28.203 1 97.44 301 GLY A O 1
ATOM 2356 N N . PHE A 1 302 ? -3.039 -24.766 -27.812 1 98.69 302 PHE A N 1
ATOM 2357 C CA . PHE A 1 302 ? -2.441 -23.438 -27.797 1 98.69 302 PHE A CA 1
ATOM 2358 C C . PHE A 1 302 ? -1.577 -23.219 -29.031 1 98.69 302 PHE A C 1
ATOM 2360 O O . PHE A 1 302 ? -1.146 -24.172 -29.672 1 98.69 302 PHE A O 1
ATOM 2367 N N . VAL A 1 303 ? -1.403 -21.953 -29.344 1 97.62 303 VAL A N 1
ATOM 2368 C CA . VAL A 1 303 ? -0.406 -21.594 -30.344 1 97.62 303 VAL A CA 1
ATOM 2369 C C . VAL A 1 303 ? 0.993 -21.672 -29.734 1 97.62 303 VAL A C 1
ATOM 2371 O O . VAL A 1 303 ? 1.149 -22.078 -28.578 1 97.62 303 VAL A O 1
ATOM 2374 N N . ASP A 1 304 ? 1.97 -21.344 -30.516 1 94.62 304 ASP A N 1
ATOM 2375 C CA . ASP A 1 304 ? 3.357 -21.406 -30.062 1 94.62 304 ASP A CA 1
ATOM 2376 C C . ASP A 1 304 ? 3.537 -20.672 -28.734 1 94.62 304 ASP A C 1
ATOM 2378 O O . ASP A 1 304 ? 2.971 -19.594 -28.516 1 94.62 304 ASP A O 1
ATOM 2382 N N . ALA A 1 305 ? 4.316 -21.281 -27.844 1 94.75 305 ALA A N 1
ATOM 2383 C CA . ALA A 1 305 ? 4.496 -20.766 -26.484 1 94.75 305 ALA A CA 1
ATOM 2384 C C . ALA A 1 305 ? 5.18 -19.391 -26.516 1 94.75 305 ALA A C 1
ATOM 2386 O O . ALA A 1 305 ? 5.082 -18.625 -25.547 1 94.75 305 ALA A O 1
ATOM 2387 N N . ARG A 1 306 ? 5.824 -18.984 -27.578 1 93.19 306 ARG A N 1
ATOM 2388 C CA . ARG A 1 306 ? 6.547 -17.719 -27.688 1 93.19 306 ARG A CA 1
ATOM 2389 C C . ARG A 1 306 ? 5.617 -16.594 -28.141 1 93.19 306 ARG A C 1
ATOM 2391 O O . ARG A 1 306 ? 5.977 -15.414 -28.062 1 93.19 306 ARG A O 1
ATOM 2398 N N . SER A 1 307 ? 4.441 -17 -28.5 1 93.81 307 SER A N 1
ATOM 2399 C CA . SER A 1 307 ? 3.484 -15.984 -28.922 1 93.81 307 SER A CA 1
ATOM 2400 C C . SER A 1 307 ? 2.904 -15.227 -27.734 1 93.81 307 SER A C 1
ATOM 2402 O O . SER A 1 307 ? 2.541 -15.836 -26.734 1 93.81 307 SER A O 1
ATOM 2404 N N . ILE A 1 308 ? 2.818 -13.883 -27.922 1 95.5 308 ILE A N 1
ATOM 2405 C CA . ILE A 1 308 ? 2.289 -13.016 -26.891 1 95.5 308 ILE A CA 1
ATOM 2406 C C . ILE A 1 308 ? 0.928 -12.469 -27.312 1 95.5 308 ILE A C 1
ATOM 2408 O O . ILE A 1 308 ? 0.781 -11.945 -28.406 1 95.5 308 ILE A O 1
ATOM 2412 N N . CYS A 1 309 ? -0.063 -12.57 -26.422 1 97.44 309 CYS A N 1
ATOM 2413 C CA . CYS A 1 309 ? -1.429 -12.188 -26.781 1 97.44 309 CYS A CA 1
ATOM 2414 C C . CYS A 1 309 ? -1.61 -10.68 -26.719 1 97.44 309 CYS A C 1
ATOM 2416 O O . CYS A 1 309 ? -2.318 -10.102 -27.531 1 97.44 309 CYS A O 1
ATOM 2418 N N . CYS A 1 310 ? -1.021 -10.062 -25.75 1 96.94 310 CYS A N 1
ATOM 2419 C CA . CYS A 1 310 ? -1.247 -8.641 -25.531 1 96.94 310 CYS A CA 1
ATOM 2420 C C . CYS A 1 310 ? 0.048 -7.852 -25.672 1 96.94 310 CYS A C 1
ATOM 2422 O O . CYS A 1 310 ? 1.063 -8.195 -25.062 1 96.94 310 CYS A O 1
ATOM 2424 N N . GLY A 1 311 ? -0.08 -6.766 -26.312 1 92.94 311 GLY A N 1
ATOM 2425 C CA . GLY A 1 311 ? 1.088 -5.953 -26.625 1 92.94 311 GLY A CA 1
ATOM 2426 C C . GLY A 1 311 ? 1.405 -5.902 -28.109 1 92.94 311 GLY A C 1
ATOM 2427 O O . GLY A 1 311 ? 0.688 -6.488 -28.922 1 92.94 311 GLY A O 1
ATOM 2428 N N . TYR A 1 312 ? 2.406 -5.113 -28.406 1 87.12 312 TYR A N 1
ATOM 2429 C CA . TYR A 1 312 ? 2.936 -5.004 -29.75 1 87.12 312 TYR A CA 1
ATOM 2430 C C . TYR A 1 312 ? 4.41 -5.395 -29.797 1 87.12 312 TYR A C 1
ATOM 2432 O O . TYR A 1 312 ? 5.246 -4.746 -29.172 1 87.12 312 TYR A O 1
ATOM 2440 N N . HIS A 1 313 ? 4.711 -6.438 -30.469 1 83.31 313 HIS A N 1
ATOM 2441 C CA . HIS A 1 313 ? 6.059 -6.996 -30.453 1 83.31 313 HIS A CA 1
ATOM 2442 C C . HIS A 1 313 ? 6.535 -7.312 -31.875 1 83.31 313 HIS A C 1
ATOM 2444 O O . HIS A 1 313 ? 6.914 -8.445 -32.156 1 83.31 313 HIS A O 1
ATOM 2450 N N . GLU A 1 314 ? 6.488 -6.348 -32.688 1 76.31 314 GLU A N 1
ATOM 2451 C CA . GLU A 1 314 ? 6.883 -6.551 -34.094 1 76.31 314 GLU A CA 1
ATOM 2452 C C . GLU A 1 314 ? 8.172 -5.797 -34.406 1 76.31 314 GLU A C 1
ATOM 2454 O O . GLU A 1 314 ? 8.375 -4.672 -33.969 1 76.31 314 GLU A O 1
ATOM 2459 N N . ASP A 1 315 ? 8.969 -6.355 -35.312 1 70.94 315 ASP A N 1
ATOM 2460 C CA . ASP A 1 315 ? 10.156 -5.758 -35.906 1 70.94 315 ASP A CA 1
ATOM 2461 C C . ASP A 1 315 ? 10.984 -5.008 -34.875 1 70.94 315 ASP A C 1
ATOM 2463 O O . ASP A 1 315 ? 11.32 -3.84 -35.062 1 70.94 315 ASP A O 1
ATOM 2467 N N . SER A 1 316 ? 11.219 -5.414 -33.812 1 75.06 316 SER A N 1
ATOM 2468 C CA . SER A 1 316 ? 12.078 -4.871 -32.781 1 75.06 316 SER A CA 1
ATOM 2469 C C . SER A 1 316 ? 11.352 -3.826 -31.938 1 75.06 316 SER A C 1
ATOM 2471 O O . SER A 1 316 ? 11.898 -3.311 -30.953 1 75.06 316 SER A O 1
ATOM 2473 N N . ASN A 1 317 ? 10.164 -3.523 -32.406 1 80.5 317 ASN A N 1
ATOM 2474 C CA . ASN A 1 317 ? 9.344 -2.596 -31.625 1 80.5 317 ASN A CA 1
ATOM 2475 C C . ASN A 1 317 ? 8.578 -3.314 -30.516 1 80.5 317 ASN A C 1
ATOM 2477 O O . ASN A 1 317 ? 8.078 -4.426 -30.719 1 80.5 317 ASN A O 1
ATOM 2481 N N . HIS A 1 318 ? 8.641 -2.646 -29.438 1 84.31 318 HIS A N 1
ATOM 2482 C CA . HIS A 1 318 ? 7.934 -3.234 -28.312 1 84.31 318 HIS A CA 1
ATOM 2483 C C . HIS A 1 318 ? 7.086 -2.193 -27.578 1 84.31 318 HIS A C 1
ATOM 2485 O O . HIS A 1 318 ? 7.582 -1.124 -27.219 1 84.31 318 HIS A O 1
ATOM 2491 N N . VAL A 1 319 ? 5.734 -2.5 -27.609 1 89.38 319 VAL A N 1
ATOM 2492 C CA . VAL A 1 319 ? 4.812 -1.716 -26.781 1 89.38 319 VAL A CA 1
ATOM 2493 C C . VAL A 1 319 ? 4.094 -2.629 -25.797 1 89.38 319 VAL A C 1
ATOM 2495 O O . VAL A 1 319 ? 3.475 -3.621 -26.203 1 89.38 319 VAL A O 1
ATOM 2498 N N . TRP A 1 320 ? 4.16 -2.332 -24.547 1 89.88 320 TRP A N 1
ATOM 2499 C CA . TRP A 1 320 ? 3.6 -3.188 -23.5 1 89.88 320 TRP A CA 1
ATOM 2500 C C . TRP A 1 320 ? 2.076 -3.213 -23.578 1 89.88 320 TRP A C 1
ATOM 2502 O O . TRP A 1 320 ? 1.458 -2.268 -24.078 1 89.88 320 TRP A O 1
ATOM 2512 N N . CYS A 1 321 ? 1.544 -4.238 -23.125 1 93.81 321 CYS A N 1
ATOM 2513 C CA . CYS A 1 321 ? 0.105 -4.477 -23.094 1 93.81 321 CYS A CA 1
ATOM 2514 C C . CYS A 1 321 ? -0.637 -3.26 -22.547 1 93.81 321 CYS A C 1
ATOM 2516 O O . CYS A 1 321 ? -0.316 -2.764 -21.469 1 93.81 321 CYS A O 1
ATOM 2518 N N . GLY A 1 322 ? -1.611 -2.756 -23.312 1 92.81 322 GLY A N 1
ATOM 2519 C CA . GLY A 1 322 ? -2.496 -1.688 -22.875 1 92.81 322 GLY A CA 1
ATOM 2520 C C . GLY A 1 322 ? -1.896 -0.305 -23.047 1 92.81 322 GLY A C 1
ATOM 2521 O O . GLY A 1 322 ? -2.508 0.695 -22.672 1 92.81 322 GLY A O 1
ATOM 2522 N N . HIS A 1 323 ? -0.741 -0.2 -23.594 1 91.5 323 HIS A N 1
ATOM 2523 C CA . HIS A 1 323 ? -0.082 1.091 -23.75 1 91.5 323 HIS A CA 1
ATOM 2524 C C . HIS A 1 323 ? -0.174 1.579 -25.203 1 91.5 323 HIS A C 1
ATOM 2526 O O . HIS A 1 323 ? -0.531 0.813 -26.094 1 91.5 323 HIS A O 1
ATOM 2532 N N . ARG A 1 324 ? 0.043 2.836 -25.344 1 92.06 324 ARG A N 1
ATOM 2533 C CA . ARG A 1 324 ? 0.137 3.482 -26.641 1 92.06 324 ARG A CA 1
ATOM 2534 C C . ARG A 1 324 ? 1.551 3.988 -26.906 1 92.06 324 ARG A C 1
ATOM 2536 O O . ARG A 1 324 ? 2.268 4.355 -25.969 1 92.06 324 ARG A O 1
ATOM 2543 N N . ASP A 1 325 ? 1.957 3.83 -28.078 1 90.81 325 ASP A N 1
ATOM 2544 C CA . ASP A 1 325 ? 3.242 4.387 -28.484 1 90.81 325 ASP A CA 1
ATOM 2545 C C . ASP A 1 325 ? 3.219 4.789 -29.953 1 90.81 325 ASP A C 1
ATOM 2547 O O . ASP A 1 325 ? 2.295 4.434 -30.688 1 90.81 325 ASP A O 1
ATOM 2551 N N . LYS A 1 326 ? 4.121 5.762 -30.297 1 90.62 326 LYS A N 1
ATOM 2552 C CA . LYS A 1 326 ? 4.27 6.168 -31.688 1 90.62 326 LYS A CA 1
ATOM 2553 C C . LYS A 1 326 ? 5.352 5.352 -32.406 1 90.62 326 LYS A C 1
ATOM 2555 O O . LYS A 1 326 ? 6.508 5.352 -31.969 1 90.62 326 LYS A O 1
ATOM 2560 N N . ILE A 1 327 ? 4.941 4.547 -33.312 1 86.62 327 ILE A N 1
ATOM 2561 C CA . ILE A 1 327 ? 5.859 3.754 -34.125 1 86.62 327 ILE A CA 1
ATOM 2562 C C . ILE A 1 327 ? 5.812 4.227 -35.594 1 86.62 327 ILE A C 1
ATOM 2564 O O . ILE A 1 327 ? 4.762 4.176 -36.219 1 86.62 327 ILE A O 1
ATOM 2568 N N . ASN A 1 328 ? 6.996 4.645 -36.062 1 85.19 328 ASN A N 1
ATOM 2569 C CA . ASN A 1 328 ? 7.113 5.164 -37.406 1 85.19 328 ASN A CA 1
ATOM 2570 C C . ASN A 1 328 ? 6.051 6.223 -37.688 1 85.19 328 ASN A C 1
ATOM 2572 O O . ASN A 1 328 ? 5.375 6.164 -38.719 1 85.19 328 ASN A O 1
ATOM 2576 N N . GLY A 1 329 ? 5.762 7.117 -36.656 1 87.69 329 GLY A N 1
ATOM 2577 C CA . GLY A 1 329 ? 4.883 8.266 -36.812 1 87.69 329 GLY A CA 1
ATOM 2578 C C . GLY A 1 329 ? 3.418 7.926 -36.594 1 87.69 329 GLY A C 1
ATOM 2579 O O . GLY A 1 329 ? 2.561 8.812 -36.625 1 87.69 329 GLY A O 1
ATOM 2580 N N . THR A 1 330 ? 3.1 6.691 -36.469 1 88.94 330 THR A N 1
ATOM 2581 C CA . THR A 1 330 ? 1.722 6.262 -36.25 1 88.94 330 THR A CA 1
ATOM 2582 C C . THR A 1 330 ? 1.504 5.832 -34.812 1 88.94 330 THR A C 1
ATOM 2584 O O . THR A 1 330 ? 2.283 5.051 -34.25 1 88.94 330 THR A O 1
ATOM 2587 N N . GLU A 1 331 ? 0.501 6.375 -34.219 1 92.25 331 GLU A N 1
ATOM 2588 C CA . GLU A 1 331 ? 0.142 5.957 -32.844 1 92.25 331 GLU A CA 1
ATOM 2589 C C . GLU A 1 331 ? -0.494 4.57 -32.875 1 92.25 331 GLU A C 1
ATOM 2591 O O . GLU A 1 331 ? -1.421 4.309 -33.625 1 92.25 331 GLU A O 1
ATOM 2596 N N . ILE A 1 332 ? 0.066 3.729 -32.062 1 89.81 332 ILE A N 1
ATOM 2597 C CA . ILE A 1 332 ? -0.449 2.365 -31.984 1 89.81 332 ILE A CA 1
ATOM 2598 C C . ILE A 1 332 ? -0.897 2.074 -30.547 1 89.81 332 ILE A C 1
ATOM 2600 O O . ILE A 1 332 ? -0.221 2.457 -29.594 1 89.81 332 ILE A O 1
ATOM 2604 N N . TYR A 1 333 ? -2.064 1.527 -30.422 1 92.19 333 TYR A N 1
ATOM 2605 C CA . TYR A 1 333 ? -2.51 0.945 -29.172 1 92.19 333 TYR A CA 1
ATOM 2606 C C . TYR A 1 333 ? -2.217 -0.549 -29.125 1 92.19 333 TYR A C 1
ATOM 2608 O O . TYR A 1 333 ? -2.666 -1.304 -29.984 1 92.19 333 TYR A O 1
ATOM 2616 N N . ALA A 1 334 ? -1.419 -0.975 -28.109 1 93.06 334 ALA A N 1
ATOM 2617 C CA . ALA A 1 334 ? -1.053 -2.383 -27.984 1 93.06 334 ALA A CA 1
ATOM 2618 C C . ALA A 1 334 ? -2.082 -3.145 -27.156 1 93.06 334 ALA A C 1
ATOM 2620 O O . ALA A 1 334 ? -1.906 -3.326 -25.953 1 93.06 334 ALA A O 1
ATOM 2621 N N . GLY A 1 335 ? -3.049 -3.654 -27.859 1 94.81 335 GLY A N 1
ATOM 2622 C CA . GLY A 1 335 ? -4.148 -4.328 -27.188 1 94.81 335 GLY A CA 1
ATOM 2623 C C . GLY A 1 335 ? -4.012 -5.84 -27.203 1 94.81 335 GLY A C 1
ATOM 2624 O O . GLY A 1 335 ? -2.904 -6.367 -27.344 1 94.81 335 GLY A O 1
ATOM 2625 N N . SER A 1 336 ? -5.062 -6.523 -26.922 1 96.5 336 SER A N 1
ATOM 2626 C CA . SER A 1 336 ? -5.094 -7.977 -26.812 1 96.5 336 SER A CA 1
ATOM 2627 C C . SER A 1 336 ? -5.266 -8.633 -28.188 1 96.5 336 SER A C 1
ATOM 2629 O O . SER A 1 336 ? -5.75 -7.996 -29.125 1 96.5 336 SER A O 1
ATOM 2631 N N . CYS A 1 337 ? -4.855 -9.844 -28.312 1 96.56 337 CYS A N 1
ATOM 2632 C CA . CYS A 1 337 ? -5.145 -10.68 -29.469 1 96.56 337 CYS A CA 1
ATOM 2633 C C . CYS A 1 337 ? -6.641 -10.961 -29.578 1 96.56 337 CYS A C 1
ATOM 2635 O O . CYS A 1 337 ? -7.406 -10.617 -28.672 1 96.56 337 CYS A O 1
ATOM 2637 N N . GLU A 1 338 ? -7.004 -11.555 -30.625 1 96.56 338 GLU A N 1
ATOM 2638 C CA . GLU A 1 338 ? -8.414 -11.797 -30.906 1 96.56 338 GLU A CA 1
ATOM 2639 C C . GLU A 1 338 ? -8.992 -12.859 -29.969 1 96.56 338 GLU A C 1
ATOM 2641 O O . GLU A 1 338 ? -10.141 -12.758 -29.547 1 96.56 338 GLU A O 1
ATOM 2646 N N . ASP A 1 339 ? -8.203 -13.938 -29.672 1 98.19 339 ASP A N 1
ATOM 2647 C CA . ASP A 1 339 ? -8.688 -15.039 -28.844 1 98.19 339 ASP A CA 1
ATOM 2648 C C . ASP A 1 339 ? -7.648 -15.43 -27.797 1 98.19 339 ASP A C 1
ATOM 2650 O O . ASP A 1 339 ? -6.879 -16.375 -28 1 98.19 339 ASP A O 1
ATOM 2654 N N . PRO A 1 340 ? -7.762 -14.805 -26.625 1 98.5 340 PRO A N 1
ATOM 2655 C CA . PRO A 1 340 ? -6.77 -15.07 -25.578 1 98.5 340 PRO A CA 1
ATOM 2656 C C . PRO A 1 340 ? -6.719 -16.531 -25.172 1 98.5 340 PRO A C 1
ATOM 2658 O O . PRO A 1 340 ? -5.695 -17 -24.672 1 98.5 340 PRO A O 1
ATOM 2661 N N . SER A 1 341 ? -7.754 -17.297 -25.406 1 98.44 341 SER A N 1
ATOM 2662 C CA . SER A 1 341 ? -7.816 -18.688 -24.969 1 98.44 341 SER A CA 1
ATOM 2663 C C . SER A 1 341 ? -6.84 -19.562 -25.75 1 98.44 341 SER A C 1
ATOM 2665 O O . SER A 1 341 ? -6.547 -20.688 -25.344 1 98.44 341 SER A O 1
ATOM 2667 N N . LYS A 1 342 ? -6.297 -19.047 -26.812 1 98.56 342 LYS A N 1
ATOM 2668 C CA . LYS A 1 342 ? -5.395 -19.812 -27.656 1 98.56 342 LYS A CA 1
ATOM 2669 C C . LYS A 1 342 ? -3.936 -19.531 -27.297 1 98.56 342 LYS A C 1
ATOM 2671 O O . LYS A 1 342 ? -3.029 -20.188 -27.812 1 98.56 342 LYS A O 1
ATOM 2676 N N . TYR A 1 343 ? -3.686 -18.656 -26.391 1 98.56 343 TYR A N 1
ATOM 2677 C CA . TYR A 1 343 ? -2.324 -18.25 -26.062 1 98.56 343 TYR A CA 1
ATOM 2678 C C . TYR A 1 343 ? -1.951 -18.703 -24.656 1 98.56 343 TYR A C 1
ATOM 2680 O O . TYR A 1 343 ? -2.793 -18.719 -23.75 1 98.56 343 TYR A O 1
ATOM 2688 N N . ILE A 1 344 ? -0.673 -19.031 -24.516 1 98.62 344 ILE A N 1
ATOM 2689 C CA . ILE A 1 344 ? -0.145 -19.297 -23.172 1 98.62 344 ILE A CA 1
ATOM 2690 C C . ILE A 1 344 ? 0.228 -17.984 -22.5 1 98.62 344 ILE A C 1
ATOM 2692 O O . ILE A 1 344 ? -0.224 -17.703 -21.391 1 98.62 344 ILE A O 1
ATOM 2696 N N . SER A 1 345 ? 1.001 -17.172 -23.219 1 97.88 345 SER A N 1
ATOM 2697 C CA . SER A 1 345 ? 1.491 -15.914 -22.656 1 97.88 345 SER A CA 1
ATOM 2698 C C . SER A 1 345 ? 0.507 -14.773 -22.891 1 97.88 345 SER A C 1
ATOM 2700 O O . SER A 1 345 ? 0.069 -14.562 -24.031 1 97.88 345 SER A O 1
ATOM 2702 N N . TRP A 1 346 ? 0.145 -14.047 -21.828 1 97.94 346 TRP A N 1
ATOM 2703 C CA . TRP A 1 346 ? -0.731 -12.883 -21.938 1 97.94 346 TRP A CA 1
ATOM 2704 C C . TRP A 1 346 ? 0.048 -11.656 -22.391 1 97.94 346 TRP A C 1
ATOM 2706 O O . TRP A 1 346 ? -0.226 -11.102 -23.469 1 97.94 346 TRP A O 1
ATOM 2716 N N . ASP A 1 347 ? 1.088 -11.328 -21.703 1 95.62 347 ASP A N 1
ATOM 2717 C CA . ASP A 1 347 ? 1.795 -10.078 -21.969 1 95.62 347 ASP A CA 1
ATOM 2718 C C . ASP A 1 347 ? 3.301 -10.312 -22.078 1 95.62 347 ASP A C 1
ATOM 2720 O O . ASP A 1 347 ? 4.09 -9.383 -21.922 1 95.62 347 ASP A O 1
ATOM 2724 N N . GLY A 1 348 ? 3.699 -11.547 -22.234 1 94.38 348 GLY A N 1
ATOM 2725 C CA . GLY A 1 348 ? 5.105 -11.906 -22.328 1 94.38 348 GLY A CA 1
ATOM 2726 C C . GLY A 1 348 ? 5.695 -12.367 -21 1 94.38 348 GLY A C 1
ATOM 2727 O O . GLY A 1 348 ? 6.746 -13.008 -20.984 1 94.38 348 GLY A O 1
ATOM 2728 N N . VAL A 1 349 ? 4.992 -12.07 -19.906 1 95 349 VAL A N 1
ATOM 2729 C CA . VAL A 1 349 ? 5.449 -12.414 -18.562 1 95 349 VAL A CA 1
ATOM 2730 C C . VAL A 1 349 ? 4.402 -13.289 -17.875 1 95 349 VAL A C 1
ATOM 2732 O O . VAL A 1 349 ? 4.734 -14.328 -17.297 1 95 349 VAL A O 1
ATOM 2735 N N . HIS A 1 350 ? 3.143 -12.891 -17.984 1 97.69 350 HIS A N 1
ATOM 2736 C CA . HIS A 1 350 ? 2.041 -13.555 -17.297 1 97.69 350 HIS A CA 1
ATOM 2737 C C . HIS A 1 350 ? 1.271 -14.469 -18.234 1 97.69 350 HIS A C 1
ATOM 2739 O O . HIS A 1 350 ? 1.361 -14.32 -19.469 1 97.69 350 HIS A O 1
ATOM 2745 N N . TYR A 1 351 ? 0.616 -15.414 -17.656 1 98.75 351 TYR A N 1
ATOM 2746 C CA . TYR A 1 351 ? -0.158 -16.359 -18.438 1 98.75 351 TYR A CA 1
ATOM 2747 C C . TYR A 1 351 ? -1.582 -15.859 -18.656 1 98.75 351 TYR A C 1
ATOM 2749 O O . TYR A 1 351 ? -2.082 -15.047 -17.875 1 98.75 351 TYR A O 1
ATOM 2757 N N . THR A 1 352 ? -2.193 -16.312 -19.734 1 98.81 352 THR A N 1
ATOM 2758 C CA . THR A 1 352 ? -3.611 -16.078 -19.984 1 98.81 352 THR A CA 1
ATOM 2759 C C . THR A 1 352 ? -4.469 -16.859 -18.984 1 98.81 352 THR A C 1
ATOM 2761 O O . THR A 1 352 ? -3.975 -17.781 -18.328 1 98.81 352 THR A O 1
ATOM 2764 N N . GLU A 1 353 ? -5.746 -16.484 -18.906 1 98.81 353 GLU A N 1
ATOM 2765 C CA . GLU A 1 353 ? -6.695 -17.266 -18.109 1 98.81 353 GLU A CA 1
ATOM 2766 C C . GLU A 1 353 ? -6.715 -18.719 -18.531 1 98.81 353 GLU A C 1
ATOM 2768 O O . GLU A 1 353 ? -6.754 -19.625 -17.703 1 98.81 353 GLU A O 1
ATOM 2773 N N . ALA A 1 354 ? -6.672 -18.969 -19.812 1 98.88 354 ALA A N 1
ATOM 2774 C CA . ALA A 1 354 ? -6.715 -20.328 -20.328 1 98.88 354 ALA A CA 1
ATOM 2775 C C . ALA A 1 354 ? -5.504 -21.125 -19.875 1 98.88 354 ALA A C 1
ATOM 2777 O O . ALA A 1 354 ? -5.633 -22.297 -19.469 1 98.88 354 ALA A O 1
ATOM 2778 N N . ALA A 1 355 ? -4.387 -20.547 -20 1 98.88 355 ALA A N 1
ATOM 2779 C CA . ALA A 1 355 ? -3.166 -21.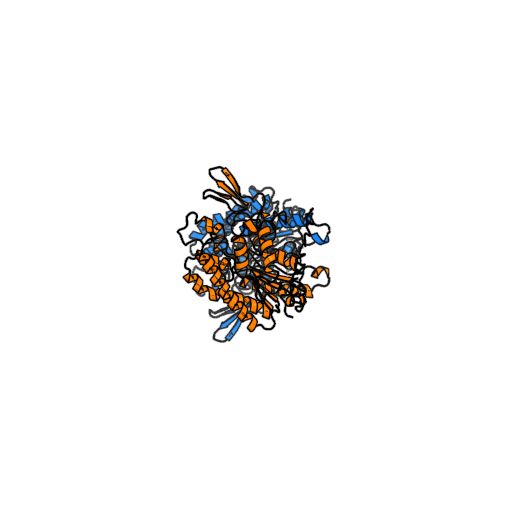219 -19.562 1 98.88 355 ALA A CA 1
ATOM 2780 C C . ALA A 1 355 ? -3.164 -21.438 -18.062 1 98.88 355 ALA A C 1
ATOM 2782 O O . ALA A 1 355 ? -2.766 -22.5 -17.578 1 98.88 355 ALA A O 1
ATOM 2783 N N . ASN A 1 356 ? -3.598 -20.422 -17.281 1 98.88 356 ASN A N 1
ATOM 2784 C CA . ASN A 1 356 ? -3.713 -20.578 -15.844 1 98.88 356 ASN A CA 1
ATOM 2785 C C . ASN A 1 356 ? -4.656 -21.719 -15.469 1 98.88 356 ASN A C 1
ATOM 2787 O O . ASN A 1 356 ? -4.387 -22.469 -14.539 1 98.88 356 ASN A O 1
ATOM 2791 N N . HIS A 1 357 ? -5.73 -21.797 -16.172 1 98.81 357 HIS A N 1
ATOM 2792 C CA . HIS A 1 357 ? -6.688 -22.875 -15.938 1 98.81 357 HIS A CA 1
ATOM 2793 C C . HIS A 1 357 ? -6.066 -24.234 -16.219 1 98.81 357 HIS A C 1
ATOM 2795 O O . HIS A 1 357 ? -6.266 -25.188 -15.445 1 98.81 357 HIS A O 1
ATOM 2801 N N . TRP A 1 358 ? -5.355 -24.312 -17.297 1 98.62 358 TRP A N 1
ATOM 2802 C CA . TRP A 1 358 ? -4.676 -25.562 -17.625 1 98.62 358 TRP A CA 1
ATOM 2803 C C . TRP A 1 358 ? -3.725 -25.969 -16.516 1 98.62 358 TRP A C 1
ATOM 2805 O O . TRP A 1 358 ? -3.736 -27.125 -16.078 1 98.62 358 TRP A O 1
ATOM 2815 N N . ILE A 1 359 ? -2.92 -25.016 -16.047 1 98.69 359 ILE A N 1
ATOM 2816 C CA . ILE A 1 359 ? -1.956 -25.297 -14.992 1 98.69 359 ILE A CA 1
ATOM 2817 C C . ILE A 1 359 ? -2.691 -25.734 -13.734 1 98.69 359 ILE A C 1
ATOM 2819 O O . ILE A 1 359 ? -2.314 -26.734 -13.094 1 98.69 359 ILE A O 1
ATOM 2823 N N . ALA A 1 360 ? -3.717 -24.984 -13.344 1 98.69 360 ALA A N 1
ATOM 2824 C CA . ALA A 1 360 ? -4.48 -25.281 -12.141 1 98.69 360 ALA A CA 1
ATOM 2825 C C . ALA A 1 360 ? -5.031 -26.703 -12.18 1 98.69 360 ALA A C 1
ATOM 2827 O O . ALA A 1 360 ? -4.945 -27.453 -11.195 1 98.69 360 ALA A O 1
ATOM 2828 N N . ASN A 1 361 ? -5.555 -27.125 -13.289 1 97.06 361 ASN A N 1
ATOM 2829 C CA . ASN A 1 361 ? -6.125 -28.453 -13.438 1 97.06 361 ASN A CA 1
ATOM 2830 C C . ASN A 1 361 ? -5.074 -29.547 -13.219 1 97.06 361 ASN A C 1
ATOM 2832 O O . ASN A 1 361 ? -5.395 -30.641 -12.766 1 97.06 361 ASN A O 1
ATOM 2836 N N . HIS A 1 362 ? -3.881 -29.25 -13.492 1 96.75 362 HIS A N 1
ATOM 2837 C CA . HIS A 1 362 ? -2.826 -30.266 -13.406 1 96.75 362 HIS A CA 1
ATOM 2838 C C . HIS A 1 362 ? -2.193 -30.281 -12.016 1 96.75 362 HIS A C 1
ATOM 2840 O O . HIS A 1 362 ? -1.702 -31.312 -11.57 1 96.75 362 HIS A O 1
ATOM 2846 N N . ILE A 1 363 ? -2.246 -29.172 -11.312 1 97.75 363 ILE A N 1
ATOM 2847 C CA . ILE A 1 363 ? -1.531 -29.156 -10.039 1 97.75 363 ILE A CA 1
ATOM 2848 C C . ILE A 1 363 ? -2.506 -29.438 -8.898 1 97.75 363 ILE A C 1
ATOM 2850 O O . ILE A 1 363 ? -2.1 -29.875 -7.82 1 97.75 363 ILE A O 1
ATOM 2854 N N . LEU A 1 364 ? -3.785 -29.188 -9.055 1 98.06 364 LEU A N 1
ATOM 2855 C CA . LEU A 1 364 ? -4.734 -29.266 -7.945 1 98.06 364 LEU A CA 1
ATOM 2856 C C . LEU A 1 364 ? -5.176 -30.703 -7.699 1 98.06 364 LEU A C 1
ATOM 2858 O O . LEU A 1 364 ? -5.777 -31 -6.668 1 98.06 364 LEU A O 1
ATOM 2862 N N . ASN A 1 365 ? -4.809 -31.641 -8.562 1 95.94 365 ASN A N 1
ATOM 2863 C CA . ASN A 1 365 ? -5.199 -33.031 -8.406 1 95.94 365 ASN A CA 1
ATOM 2864 C C . ASN A 1 365 ? -4.098 -33.844 -7.742 1 95.94 365 ASN A C 1
ATOM 2866 O O . ASN A 1 365 ? -4.242 -35.062 -7.555 1 95.94 365 ASN A O 1
ATOM 2870 N N . GLY A 1 366 ? -3.01 -33.281 -7.5 1 94.38 366 GLY A N 1
ATOM 2871 C CA . GLY A 1 366 ? -1.951 -33.938 -6.762 1 94.38 366 GLY A CA 1
ATOM 2872 C C . GLY A 1 366 ? -0.85 -34.469 -7.652 1 94.38 366 GLY A C 1
ATOM 2873 O O . GLY A 1 366 ? 0.156 -35 -7.16 1 94.38 366 GLY A O 1
ATOM 2874 N N . SER A 1 367 ? -0.917 -34.25 -8.93 1 95.75 367 SER A N 1
ATOM 2875 C CA . SER A 1 367 ? 0.016 -34.844 -9.883 1 95.75 367 SER A CA 1
ATOM 2876 C C . SER A 1 367 ? 1.387 -34.188 -9.797 1 95.75 367 SER A C 1
ATOM 2878 O O . SER A 1 367 ? 2.402 -34.812 -10.117 1 95.75 367 SER A O 1
ATOM 2880 N N . PHE A 1 368 ? 1.411 -32.969 -9.375 1 98.12 368 PHE A N 1
ATOM 2881 C CA . PHE A 1 368 ? 2.66 -32.219 -9.336 1 98.12 368 PHE A CA 1
ATOM 2882 C C . PHE A 1 368 ? 2.98 -31.766 -7.91 1 98.12 368 PHE A C 1
ATOM 2884 O O . PHE A 1 368 ? 3.615 -30.734 -7.707 1 98.12 368 PHE A O 1
ATOM 2891 N N . THR A 1 369 ? 2.455 -32.562 -6.984 1 98.06 369 THR A N 1
ATOM 2892 C CA . THR A 1 369 ? 2.645 -32.125 -5.602 1 98.06 369 THR A CA 1
ATOM 2893 C C . THR A 1 369 ? 3.439 -33.156 -4.816 1 98.06 369 THR A C 1
ATOM 2895 O O . THR A 1 369 ? 3.51 -34.312 -5.219 1 98.06 369 THR A O 1
ATOM 2898 N N . ASP A 1 370 ? 4.086 -32.75 -3.834 1 97.75 370 ASP A N 1
ATOM 2899 C CA . ASP A 1 370 ? 4.77 -33.594 -2.863 1 97.75 370 ASP A CA 1
ATOM 2900 C C . ASP A 1 370 ? 4.367 -33.25 -1.437 1 97.75 370 ASP A C 1
ATOM 2902 O O . ASP A 1 370 ? 4.738 -32.188 -0.93 1 97.75 370 ASP A O 1
ATOM 2906 N N . PRO A 1 371 ? 3.645 -34.156 -0.681 1 96.25 371 PRO A N 1
ATOM 2907 C CA . PRO A 1 371 ? 3.156 -35.438 -1.147 1 96.25 371 PRO A CA 1
ATOM 2908 C C . PRO A 1 371 ? 2.107 -35.312 -2.25 1 96.25 371 PRO A C 1
ATOM 2910 O O . PRO A 1 371 ? 1.578 -34.219 -2.482 1 96.25 371 PRO A O 1
ATOM 2913 N N . PRO A 1 372 ? 1.916 -36.375 -2.965 1 96.12 372 PRO A N 1
ATOM 2914 C CA . PRO A 1 372 ? 0.954 -36.344 -4.07 1 96.12 372 PRO A CA 1
ATOM 2915 C C . PRO A 1 372 ? -0.495 -36.375 -3.59 1 96.12 372 PRO A C 1
ATOM 2917 O O . PRO A 1 372 ? -1.144 -37.438 -3.652 1 96.12 372 PRO A O 1
ATOM 2920 N N . VAL A 1 373 ? -1.018 -35.344 -3.146 1 95 373 VAL A N 1
ATOM 2921 C CA . VAL A 1 373 ? -2.371 -35.188 -2.619 1 95 373 VAL A CA 1
ATOM 2922 C C . VAL A 1 373 ? -3.078 -34.031 -3.311 1 95 373 VAL A C 1
ATOM 2924 O O . VAL A 1 373 ? -2.465 -33 -3.576 1 95 373 VAL A O 1
ATOM 2927 N N . PRO A 1 374 ? -4.371 -34.312 -3.688 1 96.75 374 PRO A N 1
ATOM 2928 C CA . PRO A 1 374 ? -5.129 -33.156 -4.211 1 96.75 374 PRO A CA 1
ATOM 2929 C C . PRO A 1 374 ? -5.312 -32.062 -3.18 1 96.75 374 PRO A C 1
ATOM 2931 O O . PRO A 1 374 ? -5.254 -32.312 -1.974 1 96.75 374 PRO A O 1
ATOM 2934 N N . ILE A 1 375 ? -5.523 -30.859 -3.682 1 97.5 375 ILE A N 1
ATOM 2935 C CA . ILE A 1 375 ? -5.605 -29.703 -2.807 1 97.5 375 ILE A CA 1
ATOM 2936 C C . ILE A 1 375 ? -6.762 -29.875 -1.822 1 97.5 375 ILE A C 1
ATOM 2938 O O . ILE A 1 375 ? -6.691 -29.406 -0.683 1 97.5 375 ILE A O 1
ATOM 2942 N N . THR A 1 376 ? -7.789 -30.609 -2.113 1 96.69 376 THR A N 1
ATOM 2943 C CA . THR A 1 376 ? -8.961 -30.828 -1.273 1 96.69 376 THR A CA 1
ATOM 2944 C C . THR A 1 376 ? -8.641 -31.797 -0.135 1 96.69 376 THR A C 1
ATOM 2946 O O . THR A 1 376 ? -9.43 -31.938 0.803 1 96.69 376 THR A O 1
ATOM 2949 N N . HIS A 1 377 ? -7.457 -32.406 -0.213 1 94.94 377 HIS A N 1
ATOM 2950 C CA . HIS A 1 377 ? -7.043 -33.344 0.815 1 94.94 377 HIS A CA 1
ATOM 2951 C C . HIS A 1 377 ? -5.715 -32.938 1.442 1 94.94 377 HIS A C 1
ATOM 2953 O O . HIS A 1 377 ? -5.082 -33.719 2.139 1 94.94 377 HIS A O 1
ATOM 2959 N N . ALA A 1 378 ? -5.309 -31.734 1.172 1 93.19 378 ALA A N 1
ATOM 2960 C CA . ALA A 1 378 ? -3.986 -31.297 1.604 1 93.19 378 ALA A CA 1
ATOM 2961 C C . ALA A 1 378 ? -4.047 -30.656 2.986 1 93.19 378 ALA A C 1
ATOM 2963 O O . ALA A 1 378 ? -3.656 -29.5 3.16 1 93.19 378 ALA A O 1
ATOM 2964 N N . CYS A 1 379 ? -4.605 -31.297 3.979 1 93.5 379 CYS A N 1
ATOM 2965 C CA . CYS A 1 379 ? -4.684 -30.859 5.363 1 93.5 379 CYS A CA 1
ATOM 2966 C C . CYS A 1 379 ? -4.27 -31.969 6.32 1 93.5 379 CYS A C 1
ATOM 2968 O O . CYS A 1 379 ? -4.016 -33.094 5.895 1 93.5 379 CYS A O 1
ATOM 2970 N N . LEU A 1 380 ? -4.07 -31.438 7.633 1 84 380 LEU A N 1
ATOM 2971 C CA . LEU A 1 380 ? -3.67 -32.406 8.656 1 84 380 LEU A CA 1
ATOM 2972 C C . LEU A 1 380 ? -4.801 -33.375 8.953 1 84 380 LEU A C 1
ATOM 2974 O O . LEU A 1 380 ? -5.969 -33 9.016 1 84 380 LEU A O 1
ATOM 2978 N N . SER A 1 381 ? -4.621 -34.688 8.75 1 65.38 381 SER A N 1
ATOM 2979 C CA . SER A 1 381 ? -5.57 -35.75 9.141 1 65.38 381 SER A CA 1
ATOM 2980 C C . SER A 1 381 ? -5.766 -35.781 10.648 1 65.38 381 SER A C 1
ATOM 2982 O O . SER A 1 381 ? -4.855 -35.438 11.406 1 65.38 381 SER A O 1
ATOM 2984 N N . MET B 1 1 ? -15.383 70.375 63.688 1 27.78 1 MET B N 1
ATOM 2985 C CA . MET B 1 1 ? -15.906 70.75 62.375 1 27.78 1 MET B CA 1
ATOM 2986 C C . MET B 1 1 ? -15.547 69.688 61.344 1 27.78 1 MET B C 1
ATOM 2988 O O . MET B 1 1 ? -14.383 69.562 60.969 1 27.78 1 MET B O 1
ATOM 2992 N N . GLU B 1 2 ? -16.203 68.5 61.406 1 30.05 2 GLU B N 1
ATOM 2993 C CA . GLU B 1 2 ? -16.203 67.188 60.875 1 30.05 2 GLU B CA 1
ATOM 2994 C C . GLU B 1 2 ? -16.438 67.188 59.344 1 30.05 2 GLU B C 1
ATOM 2996 O O . GLU B 1 2 ? -17.516 67.562 58.906 1 30.05 2 GLU B O 1
ATOM 3001 N N . VAL B 1 3 ? -15.359 67.625 58.656 1 32.34 3 VAL B N 1
ATOM 3002 C CA . VAL B 1 3 ? -15.359 67.938 57.219 1 32.34 3 VAL B CA 1
ATOM 3003 C C . VAL B 1 3 ? -15.883 66.688 56.469 1 32.34 3 VAL B C 1
ATOM 3005 O O . VAL B 1 3 ? -15.477 65.562 56.75 1 32.34 3 VAL B O 1
ATOM 3008 N N . GLY B 1 4 ? -17.078 66.688 56 1 26.55 4 GLY B N 1
ATOM 3009 C CA . GLY B 1 4 ? -17.891 65.75 55.219 1 26.55 4 GLY B CA 1
ATOM 3010 C C . GLY B 1 4 ? -17.203 65.312 53.938 1 26.55 4 GLY B C 1
ATOM 3011 O O . GLY B 1 4 ? -16.688 66.125 53.156 1 26.55 4 GLY B O 1
ATOM 3012 N N . ARG B 1 5 ? -16.5 64.062 54.031 1 34.22 5 ARG B N 1
ATOM 3013 C CA . ARG B 1 5 ? -15.766 63.25 53.062 1 34.22 5 ARG B CA 1
ATOM 3014 C C . ARG B 1 5 ? -16.594 63.031 51.781 1 34.22 5 ARG B C 1
ATOM 3016 O O . ARG B 1 5 ? -17.484 62.156 51.75 1 34.22 5 ARG B O 1
ATOM 3023 N N . VAL B 1 6 ? -17.094 64.125 51.094 1 29.38 6 VAL B N 1
ATOM 3024 C CA . VAL B 1 6 ? -17.906 63.875 49.906 1 29.38 6 VAL B CA 1
ATOM 3025 C C . VAL B 1 6 ? -17.141 63.062 48.875 1 29.38 6 VAL B C 1
ATOM 3027 O O . VAL B 1 6 ? -16.109 63.5 48.344 1 29.38 6 VAL B O 1
ATOM 3030 N N . PHE B 1 7 ? -16.891 61.812 49.125 1 31.27 7 PHE B N 1
ATOM 3031 C CA . PHE B 1 7 ? -16.219 60.906 48.156 1 31.27 7 PHE B CA 1
ATOM 3032 C C . PHE B 1 7 ? -16.969 60.875 46.844 1 31.27 7 PHE B C 1
ATOM 3034 O O . PHE B 1 7 ? -18.125 60.438 46.781 1 31.27 7 PHE B O 1
ATOM 3041 N N . ILE B 1 8 ? -16.859 61.875 45.969 1 31.5 8 ILE B N 1
ATOM 3042 C CA . ILE B 1 8 ? -17.391 61.875 44.594 1 31.5 8 ILE B CA 1
ATOM 3043 C C . ILE B 1 8 ? -16.812 60.719 43.812 1 31.5 8 ILE B C 1
ATOM 3045 O O . ILE B 1 8 ? -15.602 60.656 43.562 1 31.5 8 ILE B O 1
ATOM 3049 N N . ALA B 1 9 ? -17.109 59.469 44.125 1 31.36 9 ALA B N 1
ATOM 3050 C CA . ALA B 1 9 ? -16.688 58.312 43.312 1 31.36 9 ALA B CA 1
ATOM 3051 C C . ALA B 1 9 ? -17.078 58.5 41.844 1 31.36 9 ALA B C 1
ATOM 3053 O O . ALA B 1 9 ? -18.25 58.688 41.531 1 31.36 9 ALA B O 1
ATOM 3054 N N . TRP B 1 10 ? -16.188 59.125 41.031 1 31.23 10 TRP B N 1
ATOM 3055 C CA . TRP B 1 10 ? -16.266 59.188 39.562 1 31.23 10 TRP B CA 1
ATOM 3056 C C . TRP B 1 10 ? -16.484 57.812 38.969 1 31.23 10 TRP B C 1
ATOM 3058 O O . TRP B 1 10 ? -15.688 56.906 39.188 1 31.23 10 TRP B O 1
ATOM 3068 N N . SER B 1 11 ? -17.688 57.312 38.812 1 32.81 11 SER B N 1
ATOM 3069 C CA . SER B 1 11 ? -18.062 56.125 38.062 1 32.81 11 SER B CA 1
ATOM 3070 C C . SER B 1 11 ? -17.531 56.188 36.625 1 32.81 11 SER B C 1
ATOM 3072 O O . SER B 1 11 ? -17.969 57.031 35.844 1 32.81 11 SER B O 1
ATOM 3074 N N . ILE B 1 12 ? -16.25 56.062 36.375 1 35.31 12 ILE B N 1
ATOM 3075 C CA . ILE B 1 12 ? -15.781 55.906 35 1 35.31 12 ILE B CA 1
ATOM 3076 C C . ILE B 1 12 ? -16.531 54.75 34.312 1 35.31 12 ILE B C 1
ATOM 3078 O O . ILE B 1 12 ? -16.422 53.625 34.75 1 35.31 12 ILE B O 1
ATOM 3082 N N . ALA B 1 13 ? -17.703 55 33.688 1 33 13 ALA B N 1
ATOM 3083 C CA . ALA B 1 13 ? -18.375 54.094 32.719 1 33 13 ALA B CA 1
ATOM 3084 C C . ALA B 1 13 ? -17.406 53.5 31.734 1 33 13 ALA B C 1
ATOM 3086 O O . ALA B 1 13 ? -16.828 54.25 30.906 1 33 13 ALA B O 1
ATOM 3087 N N . PHE B 1 14 ? -16.656 52.438 32.125 1 32.91 14 PHE B N 1
ATOM 3088 C CA . PHE B 1 14 ? -15.945 51.625 31.156 1 32.91 14 PHE B CA 1
ATOM 3089 C C . PHE B 1 14 ? -16.828 51.344 29.938 1 32.91 14 PHE B C 1
ATOM 3091 O O . PHE B 1 14 ? -17.844 50.656 30.062 1 32.91 14 PHE B O 1
ATOM 3098 N N . LEU B 1 15 ? -16.906 52.25 28.984 1 33.34 15 LEU B N 1
ATOM 3099 C CA . LEU B 1 15 ? -17.438 51.906 27.672 1 33.34 15 LEU B CA 1
ATOM 3100 C C . LEU B 1 15 ? -16.812 50.594 27.172 1 33.34 15 LEU B C 1
ATOM 3102 O O . LEU B 1 15 ? -15.617 50.562 26.875 1 33.34 15 LEU B O 1
ATOM 3106 N N . LEU B 1 16 ? -17.297 49.5 27.656 1 32.06 16 LEU B N 1
ATOM 3107 C CA . LEU B 1 16 ? -17.031 48.219 26.984 1 32.06 16 LEU B CA 1
ATOM 3108 C C . LEU B 1 16 ? -17.219 48.375 25.469 1 32.06 16 LEU B C 1
ATOM 3110 O O . LEU B 1 16 ? -18.344 48.594 25 1 32.06 16 LEU B O 1
ATOM 3114 N N . LEU B 1 17 ? -16.297 48.969 24.766 1 33.69 17 LEU B N 1
ATOM 3115 C CA . LEU B 1 17 ? -16.297 48.781 23.312 1 33.69 17 LEU B CA 1
ATOM 3116 C C . LEU B 1 17 ? -16.5 47.312 22.969 1 33.69 17 LEU B C 1
ATOM 3118 O O . LEU B 1 17 ? -15.641 46.469 23.266 1 33.69 17 LEU B O 1
ATOM 3122 N N . SER B 1 18 ? -17.703 46.844 23 1 32.84 18 SER B N 1
ATOM 3123 C CA . SER B 1 18 ? -18 45.594 22.281 1 32.84 18 SER B CA 1
ATOM 3124 C C . SER B 1 18 ? -17.359 45.594 20.906 1 32.84 18 SER B C 1
ATOM 3126 O O . SER B 1 18 ? -17.766 46.344 20.016 1 32.84 18 SER B O 1
ATOM 3128 N N . VAL B 1 19 ? -16.125 45.406 20.781 1 35.47 19 VAL B N 1
ATOM 3129 C CA . VAL B 1 19 ? -15.664 44.938 19.469 1 35.47 19 VAL B CA 1
ATOM 3130 C C . VAL B 1 19 ? -16.641 43.938 18.906 1 35.47 19 VAL B C 1
ATOM 3132 O O . VAL B 1 19 ? -16.766 42.812 19.438 1 35.47 19 VAL B O 1
ATOM 3135 N N . SER B 1 20 ? -17.781 44.375 18.438 1 34.44 20 SER B N 1
ATOM 3136 C CA . SER B 1 20 ? -18.547 43.5 17.562 1 34.44 20 SER B CA 1
ATOM 3137 C C . SER B 1 20 ? -17.641 42.688 16.641 1 34.44 20 SER B C 1
ATOM 3139 O O . SER B 1 20 ? -16.906 43.281 15.828 1 34.44 20 SER B O 1
ATOM 3141 N N . GLY B 1 21 ? -16.969 41.719 17.156 1 35.88 21 GLY B N 1
ATOM 3142 C CA . GLY B 1 21 ? -16.484 40.812 16.125 1 35.88 21 GLY B CA 1
ATOM 3143 C C . GLY B 1 21 ? -17.359 40.781 14.891 1 35.88 21 GLY B C 1
ATOM 3144 O O . GLY B 1 21 ? -18.547 40.469 14.969 1 35.88 21 GLY B O 1
ATOM 3145 N N . GLU B 1 22 ? -17.219 41.719 14 1 35.22 22 GLU B N 1
ATOM 3146 C CA . GLU B 1 22 ? -17.875 41.594 12.695 1 35.22 22 GLU B CA 1
ATOM 3147 C C . GLU B 1 22 ? -18.062 40.125 12.305 1 35.22 22 GLU B C 1
ATOM 3149 O O . GLU B 1 22 ? -17.078 39.406 12.125 1 35.22 22 GLU B O 1
ATOM 3154 N N . GLU B 1 23 ? -18.922 39.344 12.867 1 40 23 GLU B N 1
ATOM 3155 C CA . GLU B 1 23 ? -19.406 38.156 12.148 1 40 23 GLU B CA 1
ATOM 3156 C C . GLU B 1 23 ? -19.25 38.344 10.641 1 40 23 GLU B C 1
ATOM 3158 O O . GLU B 1 23 ? -19.734 39.312 10.07 1 40 23 GLU B O 1
ATOM 3163 N N . MET B 1 24 ? -18.109 38.188 10.094 1 42.97 24 MET B N 1
ATOM 3164 C CA . MET B 1 24 ? -18.156 38.094 8.633 1 42.97 24 MET B CA 1
ATOM 3165 C C . MET B 1 24 ? -19.516 37.625 8.156 1 42.97 24 MET B C 1
ATOM 3167 O O . MET B 1 24 ? -19.828 36.438 8.242 1 42.97 24 MET B O 1
ATOM 3171 N N . THR B 1 25 ? -20.562 38.219 8.414 1 48.34 25 THR B N 1
ATOM 3172 C CA . THR B 1 25 ? -22.016 38.125 8.281 1 48.34 25 THR B CA 1
ATOM 3173 C C . THR B 1 25 ? -22.391 37.438 6.957 1 48.34 25 THR B C 1
ATOM 3175 O O . THR B 1 25 ? -23.438 36.812 6.859 1 48.34 25 THR B O 1
ATOM 3178 N N . GLY B 1 26 ? -21.562 37.688 5.867 1 52.81 26 GLY B N 1
ATOM 3179 C CA . GLY B 1 26 ? -22.125 37.344 4.566 1 52.81 26 GLY B CA 1
ATOM 3180 C C . GLY B 1 26 ? -21.719 35.938 4.094 1 52.81 26 GLY B C 1
ATOM 3181 O O . GLY B 1 26 ? -22.125 35.531 3.012 1 52.81 26 GLY B O 1
ATOM 3182 N N . LEU B 1 27 ? -20.703 35.375 4.609 1 62.03 27 LEU B N 1
ATOM 3183 C CA . LEU B 1 27 ? -20.328 34.125 3.965 1 62.03 27 LEU B CA 1
ATOM 3184 C C . LEU B 1 27 ? -21.203 32.969 4.465 1 62.03 27 LEU B C 1
ATOM 3186 O O . LEU B 1 27 ? -21.375 32.812 5.672 1 62.03 27 LEU B O 1
ATOM 3190 N N . SER B 1 28 ? -21.891 32.406 3.594 1 74.19 28 SER B N 1
ATOM 3191 C CA . SER B 1 28 ? -22.734 31.25 3.898 1 74.19 28 SER B CA 1
ATOM 3192 C C . SER B 1 28 ? -21.906 30.078 4.387 1 74.19 28 SER B C 1
ATOM 3194 O O . SER B 1 28 ? -20.75 29.906 3.975 1 74.19 28 SER B O 1
ATOM 3196 N N . HIS B 1 29 ? -22.328 29.422 5.422 1 87.62 29 HIS B N 1
ATOM 3197 C CA . HIS B 1 29 ? -21.75 28.188 5.941 1 87.62 29 HIS B CA 1
ATOM 3198 C C . HIS B 1 29 ? -21.672 27.125 4.859 1 87.62 29 HIS B C 1
ATOM 3200 O O . HIS B 1 29 ? -22.609 26.953 4.07 1 87.62 29 HIS B O 1
ATOM 3206 N N . CYS B 1 30 ? -20.453 26.547 4.762 1 92.19 30 CYS B N 1
ATOM 3207 C CA . CYS B 1 30 ? -20.266 25.469 3.801 1 92.19 30 CYS B CA 1
ATOM 3208 C C . CYS B 1 30 ? -20.859 24.172 4.32 1 92.19 30 CYS B C 1
ATOM 3210 O O . CYS B 1 30 ? -20.703 23.828 5.492 1 92.19 30 CYS B O 1
ATOM 3212 N N . ASP B 1 31 ? -21.656 23.484 3.551 1 93.44 31 ASP B N 1
ATOM 3213 C CA . ASP B 1 31 ? -22.078 22.109 3.834 1 93.44 31 ASP B CA 1
ATOM 3214 C C . ASP B 1 31 ? -21.094 21.109 3.229 1 93.44 31 ASP B C 1
ATOM 3216 O O . ASP B 1 31 ? -21.266 20.672 2.088 1 93.44 31 ASP B O 1
ATOM 3220 N N . ILE B 1 32 ? -20.141 20.719 3.99 1 97.38 32 ILE B N 1
ATOM 3221 C CA . ILE B 1 32 ? -19.078 19.828 3.514 1 97.38 32 ILE B CA 1
ATOM 3222 C C . ILE B 1 32 ? -19.422 18.391 3.893 1 97.38 32 ILE B C 1
ATOM 3224 O O . ILE B 1 32 ? -19.359 18.016 5.066 1 97.38 32 ILE B O 1
ATOM 3228 N N . PRO B 1 33 ? -19.672 17.547 2.943 1 98 33 PRO B N 1
ATOM 3229 C CA . PRO B 1 33 ? -20.125 16.203 3.264 1 98 33 PRO B CA 1
ATOM 3230 C C . PRO B 1 33 ? -18.969 15.211 3.443 1 98 33 PRO B C 1
ATOM 3232 O O . PRO B 1 33 ? -19.172 14.117 3.971 1 98 33 PRO B O 1
ATOM 3235 N N . ALA B 1 34 ? -17.766 15.586 2.934 1 98.62 34 ALA B N 1
ATOM 3236 C CA . ALA B 1 34 ? -16.641 14.656 2.918 1 98.62 34 ALA B CA 1
ATOM 3237 C C . ALA B 1 34 ? -15.305 15.406 2.863 1 98.62 34 ALA B C 1
ATOM 3239 O O . ALA B 1 34 ? -15.266 16.578 2.467 1 98.62 34 ALA B O 1
ATOM 3240 N N . ILE B 1 35 ? -14.266 14.719 3.322 1 98.88 35 ILE B N 1
ATOM 3241 C CA . ILE B 1 35 ? -12.898 15.227 3.211 1 98.88 35 ILE B CA 1
ATOM 3242 C C . ILE B 1 35 ? -12.031 14.219 2.463 1 98.88 35 ILE B C 1
ATOM 3244 O O . ILE B 1 35 ? -12.07 13.016 2.756 1 98.88 35 ILE B O 1
ATOM 3248 N N . TYR B 1 36 ? -11.336 14.641 1.491 1 98.94 36 TYR B N 1
ATOM 3249 C CA . TYR B 1 36 ? -10.273 13.867 0.854 1 98.94 36 TYR B CA 1
ATOM 3250 C C . TYR B 1 36 ? -8.914 14.492 1.128 1 98.94 36 TYR B C 1
ATOM 3252 O O . TYR B 1 36 ? -8.633 15.609 0.691 1 98.94 36 TYR B O 1
ATOM 3260 N N . ASN B 1 37 ? -8.086 13.727 1.832 1 99 37 ASN B N 1
ATOM 3261 C CA . ASN B 1 37 ? -6.832 14.281 2.33 1 99 37 ASN B CA 1
ATOM 3262 C C . ASN B 1 37 ? -5.625 13.672 1.63 1 99 37 ASN B C 1
ATOM 3264 O O . ASN B 1 37 ? -5.57 12.453 1.428 1 99 37 ASN B O 1
ATOM 3268 N N . PHE B 1 38 ? -4.715 14.484 1.218 1 99 38 PHE B N 1
ATOM 3269 C CA . PHE B 1 38 ? -3.424 14.117 0.65 1 99 38 PHE B CA 1
ATOM 3270 C C . PHE B 1 38 ? -2.283 14.641 1.513 1 99 38 PHE B C 1
ATOM 3272 O O . PHE B 1 38 ? -2.283 15.812 1.903 1 99 38 PHE B O 1
ATOM 3279 N N . GLY B 1 39 ? -1.345 13.734 1.87 1 98.88 39 GLY B N 1
ATOM 3280 C CA . GLY B 1 39 ? -0.357 14.273 2.791 1 98.88 39 GLY B CA 1
ATOM 3281 C C . GLY B 1 39 ? 0.675 13.25 3.227 1 98.88 39 GLY B C 1
ATOM 3282 O O . GLY B 1 39 ? 0.896 12.25 2.537 1 98.88 39 GLY B O 1
ATOM 3283 N N . ASP B 1 40 ? 1.435 13.609 4.273 1 98.69 40 ASP B N 1
ATOM 3284 C CA . ASP B 1 40 ? 2.48 12.766 4.852 1 98.69 40 ASP B CA 1
ATOM 3285 C C . ASP B 1 40 ? 2.125 12.352 6.277 1 98.69 40 ASP B C 1
ATOM 3287 O O . ASP B 1 40 ? 0.949 12.195 6.609 1 98.69 40 ASP B O 1
ATOM 3291 N N . SER B 1 41 ? 3.078 12.094 7.145 1 98.31 41 SER B N 1
ATOM 3292 C CA . SER B 1 41 ? 2.848 11.531 8.469 1 98.31 41 SER B CA 1
ATOM 3293 C C . SER B 1 41 ? 2.045 12.484 9.344 1 98.31 41 SER B C 1
ATOM 3295 O O . SER B 1 41 ? 1.387 12.062 10.297 1 98.31 41 SER B O 1
ATOM 3297 N N . ASN B 1 42 ? 2.061 13.773 9.016 1 98.5 42 ASN B N 1
ATOM 3298 C CA . ASN B 1 42 ? 1.346 14.758 9.82 1 98.5 42 ASN B CA 1
ATOM 3299 C C . ASN B 1 42 ? -0.164 14.656 9.617 1 98.5 42 ASN B C 1
ATOM 3301 O O . ASN B 1 42 ? -0.935 15.234 10.391 1 98.5 42 ASN B O 1
ATOM 3305 N N . SER B 1 43 ? -0.577 13.875 8.609 1 98.88 43 SER B N 1
ATOM 3306 C CA . SER B 1 43 ? -2.012 13.719 8.398 1 98.88 43 SER B CA 1
ATOM 3307 C C . SER B 1 43 ? -2.365 12.273 8.062 1 98.88 43 SER B C 1
ATOM 3309 O O . SER B 1 43 ? -3.477 11.984 7.613 1 98.88 43 SER B O 1
ATOM 3311 N N . ASP B 1 44 ? -1.416 11.359 8.242 1 98.69 44 ASP B N 1
ATOM 3312 C CA . ASP B 1 44 ? -1.633 9.938 7.988 1 98.69 44 ASP B CA 1
ATOM 3313 C C . ASP B 1 44 ? -2.461 9.297 9.102 1 98.69 44 ASP B C 1
ATOM 3315 O O . ASP B 1 44 ? -2.096 9.383 10.281 1 98.69 44 ASP B O 1
ATOM 3319 N N . THR B 1 45 ? -3.562 8.672 8.719 1 98.38 45 THR B N 1
ATOM 3320 C CA . THR B 1 45 ? -4.422 8.039 9.711 1 98.38 45 THR B CA 1
ATOM 3321 C C . THR B 1 45 ? -4.277 6.52 9.664 1 98.38 45 THR B C 1
ATOM 3323 O O . THR B 1 45 ? -5.121 5.793 10.188 1 98.38 45 THR B O 1
ATOM 3326 N N . GLY B 1 46 ? -3.271 6.043 8.93 1 97.56 46 GLY B N 1
ATOM 3327 C CA . GLY B 1 46 ? -3.018 4.609 8.984 1 97.56 46 GLY B CA 1
ATOM 3328 C C . GLY B 1 46 ? -2.523 4.043 7.672 1 97.56 46 GLY B C 1
ATOM 3329 O O . GLY B 1 46 ? -2.322 2.832 7.547 1 97.56 46 GLY B O 1
ATOM 3330 N N . GLY B 1 47 ? -2.344 4.855 6.688 1 98.06 47 GLY B N 1
ATOM 3331 C CA . GLY B 1 47 ? -1.945 4.375 5.375 1 98.06 47 GLY B CA 1
ATOM 3332 C C . GLY B 1 47 ? -0.615 3.648 5.383 1 98.06 47 GLY B C 1
ATOM 3333 O O . GLY B 1 47 ? -0.519 2.514 4.91 1 98.06 47 GLY B O 1
ATOM 3334 N N . ILE B 1 48 ? 0.407 4.301 5.965 1 97.94 48 ILE B N 1
ATOM 3335 C CA . ILE B 1 48 ? 1.742 3.713 5.934 1 97.94 48 ILE B CA 1
ATOM 3336 C C . ILE B 1 48 ? 1.793 2.5 6.859 1 97.94 48 ILE B C 1
ATOM 3338 O O . ILE B 1 48 ? 2.514 1.535 6.586 1 97.94 48 ILE B O 1
ATOM 3342 N N . SER B 1 49 ? 1.016 2.561 7.965 1 96.62 49 SER B N 1
ATOM 3343 C CA . SER B 1 49 ? 0.933 1.425 8.875 1 96.62 49 SER B CA 1
ATOM 3344 C C . SER B 1 49 ? 0.358 0.196 8.18 1 96.62 49 SER B C 1
ATOM 3346 O O . SER B 1 49 ? 0.856 -0.917 8.359 1 96.62 49 SER B O 1
ATOM 3348 N N . ALA B 1 50 ? -0.678 0.365 7.426 1 97.25 50 ALA B N 1
ATOM 3349 C CA . ALA B 1 50 ? -1.307 -0.744 6.715 1 97.25 50 ALA B CA 1
ATOM 3350 C C . ALA B 1 50 ? -0.373 -1.311 5.648 1 97.25 50 ALA B C 1
ATOM 3352 O O . ALA B 1 50 ? -0.325 -2.523 5.438 1 97.25 50 ALA B O 1
ATOM 3353 N N . ALA B 1 51 ? 0.375 -0.456 5.004 1 97.94 51 ALA B N 1
ATOM 3354 C CA . ALA B 1 51 ? 1.225 -0.872 3.893 1 97.94 51 ALA B CA 1
ATOM 3355 C C . ALA B 1 51 ? 2.496 -1.548 4.395 1 97.94 51 ALA B C 1
ATOM 3357 O O . ALA B 1 51 ? 3.002 -2.479 3.766 1 97.94 51 ALA B O 1
ATOM 3358 N N . PHE B 1 52 ? 3.037 -1.087 5.543 1 96.62 52 PHE B N 1
ATOM 3359 C CA . PHE B 1 52 ? 4.344 -1.552 6 1 96.62 52 PHE B CA 1
ATOM 3360 C C . PHE B 1 52 ? 4.301 -1.923 7.477 1 96.62 52 PHE B C 1
ATOM 3362 O O . PHE B 1 52 ? 3.67 -2.912 7.855 1 96.62 52 PHE B O 1
ATOM 3369 N N . TYR B 1 53 ? 4.777 -0.978 8.359 1 92.19 53 TYR B N 1
ATOM 3370 C CA . TYR B 1 53 ? 4.883 -1.273 9.781 1 92.19 53 TYR B CA 1
ATOM 3371 C C . TYR B 1 53 ? 3.924 -0.405 10.586 1 92.19 53 TYR B C 1
ATOM 3373 O O . TYR B 1 53 ? 3.758 0.783 10.297 1 92.19 53 TYR B O 1
ATOM 3381 N N . PRO B 1 54 ? 3.268 -0.985 11.531 1 87.69 54 PRO B N 1
ATOM 3382 C CA . PRO B 1 54 ? 2.385 -0.18 12.375 1 87.69 54 PRO B CA 1
ATOM 3383 C C . PRO B 1 54 ? 3.15 0.778 13.289 1 87.69 54 PRO B C 1
ATOM 3385 O O . PRO B 1 54 ? 4.277 0.482 13.688 1 87.69 54 PRO B O 1
ATOM 3388 N N . ALA B 1 55 ? 2.434 1.947 13.484 1 81.5 55 ALA B N 1
ATOM 3389 C CA . ALA B 1 55 ? 2.889 2.754 14.617 1 81.5 55 ALA B CA 1
ATOM 3390 C C . ALA B 1 55 ? 2.549 2.084 15.945 1 81.5 55 ALA B C 1
ATOM 3392 O O . ALA B 1 55 ? 1.393 2.088 16.375 1 81.5 55 ALA B O 1
ATOM 3393 N N . GLY B 1 56 ? 3.422 1.425 16.547 1 85.19 56 GLY B N 1
ATOM 3394 C CA . GLY B 1 56 ? 3.158 0.65 17.75 1 85.19 56 GLY B CA 1
ATOM 3395 C C . GLY B 1 56 ? 2.984 1.51 18.984 1 85.19 56 GLY B C 1
ATOM 3396 O O . GLY B 1 56 ? 3.012 2.74 18.891 1 85.19 56 GLY B O 1
ATOM 3397 N N . GLN B 1 57 ? 2.697 0.849 20.031 1 90.38 57 GLN B N 1
ATOM 3398 C CA . GLN B 1 57 ? 2.68 1.545 21.312 1 90.38 57 GLN B CA 1
ATOM 3399 C C . GLN B 1 57 ? 3.979 2.314 21.547 1 90.38 57 GLN B C 1
ATOM 3401 O O . GLN B 1 57 ? 5.055 1.858 21.141 1 90.38 57 GLN B O 1
ATOM 3406 N N . PRO B 1 58 ? 3.797 3.574 22.109 1 95.81 58 PRO B N 1
ATOM 3407 C CA . PRO B 1 58 ? 2.652 4.141 22.828 1 95.81 58 PRO B CA 1
ATOM 3408 C C . PRO B 1 58 ? 1.83 5.098 21.969 1 95.81 58 PRO B C 1
ATOM 3410 O O . PRO B 1 58 ? 0.983 5.828 22.484 1 95.81 58 PRO B O 1
ATOM 3413 N N . SER B 1 59 ? 2.023 5.094 20.703 1 96.31 59 SER B N 1
ATOM 3414 C CA . SER B 1 59 ? 1.213 5.957 19.844 1 96.31 59 SER B CA 1
ATOM 3415 C C . SER B 1 59 ? -0.275 5.695 20.047 1 96.31 59 SER B C 1
ATOM 3417 O O . SER B 1 59 ? -0.695 4.547 20.203 1 96.31 59 SER B O 1
ATOM 3419 N N . GLY B 1 60 ? -1.04 6.762 20.078 1 97.5 60 GLY B N 1
ATOM 3420 C CA . GLY B 1 60 ? -2.484 6.664 20.219 1 97.5 60 GLY B CA 1
ATOM 3421 C C . GLY B 1 60 ? -2.949 6.57 21.656 1 97.5 60 GLY B C 1
ATOM 3422 O O . GLY B 1 60 ? -4.152 6.543 21.922 1 97.5 60 GLY B O 1
ATOM 3423 N N . GLU B 1 61 ? -2.088 6.59 22.609 1 97.5 61 GLU B N 1
ATOM 3424 C CA . GLU B 1 61 ? -2.41 6.293 24 1 97.5 61 GLU B CA 1
ATOM 3425 C C . GLU B 1 61 ? -3.385 7.32 24.562 1 97.5 61 GLU B C 1
ATOM 3427 O O . GLU B 1 61 ? -4.219 6.988 25.406 1 97.5 61 GLU B O 1
ATOM 3432 N N . THR B 1 62 ? -3.295 8.547 24.156 1 98.12 62 THR B N 1
ATOM 3433 C CA . THR B 1 62 ? -4.051 9.633 24.766 1 98.12 62 THR B CA 1
ATOM 3434 C C . THR B 1 62 ? -5.523 9.547 24.375 1 98.12 62 THR B C 1
ATOM 3436 O O . THR B 1 62 ? -6.402 9.68 25.234 1 98.12 62 THR B O 1
ATOM 3439 N N . PHE B 1 63 ? -5.828 9.289 23.172 1 98.19 63 PHE B N 1
ATOM 3440 C CA . PHE B 1 63 ? -7.211 9.422 22.734 1 98.19 63 PHE B CA 1
ATOM 3441 C C . PHE B 1 63 ? -7.781 8.07 22.312 1 98.19 63 PHE B C 1
ATOM 3443 O O . PHE B 1 63 ? -8.875 7.695 22.734 1 98.19 63 PHE B O 1
ATOM 3450 N N . PHE B 1 64 ? -7.051 7.32 21.5 1 96.38 64 PHE B N 1
ATOM 3451 C CA . PHE B 1 64 ? -7.547 6.07 20.938 1 96.38 64 PHE B CA 1
ATOM 3452 C C . PHE B 1 64 ? -7.293 4.91 21.891 1 96.38 64 PHE B C 1
ATOM 3454 O O . PHE B 1 64 ? -7.867 3.83 21.734 1 96.38 64 PHE B O 1
ATOM 3461 N N . HIS B 1 65 ? -6.367 5.074 22.859 1 96.19 65 HIS B N 1
ATOM 3462 C CA . HIS B 1 65 ? -5.996 4.121 23.906 1 96.19 65 HIS B CA 1
ATOM 3463 C C . HIS B 1 65 ? -5.367 2.867 23.297 1 96.19 65 HIS B C 1
ATOM 3465 O O . HIS B 1 65 ? -5.281 1.831 23.969 1 96.19 65 HIS B O 1
ATOM 3471 N N . GLU B 1 66 ? -4.996 2.939 22.062 1 94.38 66 GLU B N 1
ATOM 3472 C CA . GLU B 1 66 ? -4.242 1.963 21.281 1 94.38 66 GLU B CA 1
ATOM 3473 C C . GLU B 1 66 ? -3.678 2.59 20.016 1 94.38 66 GLU B C 1
ATOM 3475 O O . GLU B 1 66 ? -4.121 3.66 19.594 1 94.38 66 GLU B O 1
ATOM 3480 N N . PRO B 1 67 ? -2.666 1.933 19.469 1 94.19 67 PRO B N 1
ATOM 3481 C CA . PRO B 1 67 ? -2.201 2.453 18.188 1 94.19 67 PRO B CA 1
ATOM 3482 C C . PRO B 1 67 ? -3.32 2.551 17.141 1 94.19 67 PRO B C 1
ATOM 3484 O O . PRO B 1 67 ? -4.105 1.613 16.984 1 94.19 67 PRO B O 1
ATOM 3487 N N . ALA B 1 68 ? -3.41 3.715 16.453 1 94.38 68 ALA B N 1
ATOM 3488 C CA . ALA B 1 68 ? -4.508 3.982 15.523 1 94.38 68 ALA B CA 1
ATOM 3489 C C . ALA B 1 68 ? -3.986 4.527 14.195 1 94.38 68 ALA B C 1
ATOM 3491 O O . ALA B 1 68 ? -4.711 5.219 13.477 1 94.38 68 ALA B O 1
ATOM 3492 N N . GLY B 1 69 ? -2.688 4.277 13.914 1 95.56 69 GLY B N 1
ATOM 3493 C CA . GLY B 1 69 ? -2.117 4.629 12.625 1 95.56 69 GLY B CA 1
ATOM 3494 C C . GLY B 1 69 ? -1.572 6.043 12.578 1 95.56 69 GLY B C 1
ATOM 3495 O O . GLY B 1 69 ? -1.058 6.48 11.547 1 95.56 69 GLY B O 1
ATOM 3496 N N . ARG B 1 70 ? -1.673 6.77 13.695 1 97.5 70 ARG B N 1
ATOM 3497 C CA . ARG B 1 70 ? -1.219 8.156 13.766 1 97.5 70 ARG B CA 1
ATOM 3498 C C . ARG B 1 70 ? 0.141 8.25 14.445 1 97.5 70 ARG B C 1
ATOM 3500 O O . ARG B 1 70 ? 0.384 7.582 15.453 1 97.5 70 ARG B O 1
ATOM 3507 N N . GLY B 1 71 ? 1.025 9.016 13.859 1 96 71 GLY B N 1
ATOM 3508 C CA . GLY B 1 71 ? 2.307 9.305 14.484 1 96 71 GLY B CA 1
ATOM 3509 C C . GLY B 1 71 ? 2.211 10.328 15.594 1 96 71 GLY B C 1
ATOM 3510 O O . GLY B 1 71 ? 2.855 11.375 15.539 1 96 71 GLY B O 1
ATOM 3511 N N . SER B 1 72 ? 1.381 10.062 16.562 1 98.25 72 SER B N 1
ATOM 3512 C CA . SER B 1 72 ? 1.078 10.914 17.703 1 98.25 72 SER B CA 1
ATOM 3513 C C . SER B 1 72 ? 0.507 10.102 18.859 1 98.25 72 SER B C 1
ATOM 3515 O O . SER B 1 72 ? 0.155 8.93 18.688 1 98.25 72 SER B O 1
ATOM 3517 N N . ASP B 1 73 ? 0.478 10.727 20.062 1 98.44 73 ASP B N 1
ATOM 3518 C CA . ASP B 1 73 ? -0.185 10.094 21.203 1 98.44 73 ASP B CA 1
ATOM 3519 C C . ASP B 1 73 ? -1.701 10.094 21.031 1 98.44 73 ASP B C 1
ATOM 3521 O O . ASP B 1 73 ? -2.42 9.422 21.766 1 98.44 73 ASP B O 1
ATOM 3525 N N . GLY B 1 74 ? -2.18 10.812 20.031 1 98.62 74 GLY B N 1
ATOM 3526 C CA . GLY B 1 74 ? -3.613 10.875 19.797 1 98.62 74 GLY B CA 1
ATOM 3527 C C . GLY B 1 74 ? -3.973 11.414 18.422 1 98.62 74 GLY B C 1
ATOM 3528 O O . GLY B 1 74 ? -3.467 10.93 17.406 1 98.62 74 GLY B O 1
ATOM 3529 N N . ARG B 1 75 ? -4.801 12.477 18.422 1 98.62 75 ARG B N 1
ATOM 3530 C CA . ARG B 1 75 ? -5.391 13 17.188 1 98.62 75 ARG B CA 1
ATOM 3531 C C . ARG B 1 75 ? -4.438 13.961 16.484 1 98.62 75 ARG B C 1
ATOM 3533 O O . ARG B 1 75 ? -3.623 14.625 17.141 1 98.62 75 ARG B O 1
ATOM 3540 N N . LEU B 1 76 ? -4.531 13.93 15.172 1 98.94 76 LEU B N 1
ATOM 3541 C CA . LEU B 1 76 ? -3.791 14.844 14.312 1 98.94 76 LEU B CA 1
ATOM 3542 C C . LEU B 1 76 ? -4.652 16.047 13.922 1 98.94 76 LEU B C 1
ATOM 3544 O O . LEU B 1 76 ? -5.852 16.062 14.203 1 98.94 76 LEU B O 1
ATOM 3548 N N . ILE B 1 77 ? -4.012 17.016 13.266 1 98.94 77 ILE B N 1
ATOM 3549 C CA . ILE B 1 77 ? -4.734 18.203 12.812 1 98.94 77 ILE B CA 1
ATOM 3550 C C . ILE B 1 77 ? -5.902 17.781 11.922 1 98.94 77 ILE B C 1
ATOM 3552 O O . ILE B 1 77 ? -7 18.344 12.023 1 98.94 77 ILE B O 1
ATOM 3556 N N . ILE B 1 78 ? -5.75 16.766 11.039 1 98.94 78 ILE B N 1
ATOM 3557 C CA . ILE B 1 78 ? -6.785 16.297 10.125 1 98.94 78 ILE B CA 1
ATOM 3558 C C . ILE B 1 78 ? -7.977 15.773 10.922 1 98.94 78 ILE B C 1
ATOM 3560 O O . ILE B 1 78 ? -9.125 15.914 10.5 1 98.94 78 ILE B O 1
ATOM 3564 N N . ASP B 1 79 ? -7.758 15.164 12.07 1 98.94 79 ASP B N 1
ATOM 3565 C CA . ASP B 1 79 ? -8.844 14.688 12.93 1 98.94 79 ASP B CA 1
ATOM 3566 C C . ASP B 1 79 ? -9.641 15.852 13.5 1 98.94 79 ASP B C 1
ATOM 3568 O O . ASP B 1 79 ? -10.867 15.789 13.578 1 98.94 79 ASP B O 1
ATOM 3572 N N . PHE B 1 80 ? -8.945 16.891 13.891 1 98.94 80 PHE B N 1
ATOM 3573 C CA . PHE B 1 80 ? -9.625 18.062 14.43 1 98.94 80 PHE B CA 1
ATOM 3574 C C . PHE B 1 80 ? -10.391 18.797 13.336 1 98.94 80 PHE B C 1
ATOM 3576 O O . PHE B 1 80 ? -11.445 19.375 13.586 1 98.94 80 PHE B O 1
ATOM 3583 N N . ILE B 1 81 ? -9.859 18.781 12.117 1 98.88 81 ILE B N 1
ATOM 3584 C CA . ILE B 1 81 ? -10.602 19.328 10.977 1 98.88 81 ILE B CA 1
ATOM 3585 C C . ILE B 1 81 ? -11.906 18.547 10.797 1 98.88 81 ILE B C 1
ATOM 3587 O O . ILE B 1 81 ? -12.977 19.141 10.672 1 98.88 81 ILE B O 1
ATOM 3591 N N . ALA B 1 82 ? -11.797 17.203 10.789 1 98.81 82 ALA B N 1
ATOM 3592 C CA . ALA B 1 82 ? -13 16.375 10.664 1 98.81 82 ALA B CA 1
ATOM 3593 C C . ALA B 1 82 ? -14.008 16.703 11.758 1 98.81 82 ALA B C 1
ATOM 3595 O O . ALA B 1 82 ? -15.195 16.859 11.484 1 98.81 82 ALA B O 1
ATOM 3596 N N . LYS B 1 83 ? -13.523 16.844 12.961 1 98.38 83 LYS B N 1
ATOM 3597 C CA . LYS B 1 83 ? -14.391 17.156 14.086 1 98.38 83 LYS B CA 1
ATOM 3598 C C . LYS B 1 83 ? -15.086 18.5 13.891 1 98.38 83 LYS B C 1
ATOM 3600 O O . LYS B 1 83 ? -16.281 18.641 14.125 1 98.38 83 LYS B O 1
ATOM 3605 N N . ARG B 1 84 ? -14.305 19.516 13.523 1 98.06 84 ARG B N 1
ATOM 3606 C CA . ARG B 1 84 ? -14.836 20.859 13.336 1 98.06 84 ARG B CA 1
ATOM 3607 C C . ARG B 1 84 ? -15.93 20.859 12.273 1 98.06 84 ARG B C 1
ATOM 3609 O O . ARG B 1 84 ? -16.891 21.625 12.367 1 98.06 84 ARG B O 1
ATOM 3616 N N . LEU B 1 85 ? -15.82 20.016 11.289 1 98.06 85 LEU B N 1
ATOM 3617 C CA . LEU B 1 85 ? -16.781 19.953 10.188 1 98.06 85 LEU B CA 1
ATOM 3618 C C . LEU B 1 85 ? -17.875 18.938 10.492 1 98.06 85 LEU B C 1
ATOM 3620 O O . LEU B 1 85 ? -18.703 18.641 9.625 1 98.06 85 LEU B O 1
ATOM 3624 N N . ARG B 1 86 ? -17.875 18.297 11.688 1 97.75 86 ARG B N 1
ATOM 3625 C CA . ARG B 1 86 ? -18.859 17.344 12.164 1 97.75 86 ARG B CA 1
ATOM 3626 C C . ARG B 1 86 ? -18.875 16.094 11.289 1 97.75 86 ARG B C 1
ATOM 3628 O O . ARG B 1 86 ? -19.938 15.602 10.922 1 97.75 86 ARG B O 1
ATOM 3635 N N . LEU B 1 87 ? -17.734 15.656 10.898 1 98.5 87 LEU B N 1
ATOM 3636 C CA . LEU B 1 87 ? -17.531 14.445 10.117 1 98.5 87 LEU B CA 1
ATOM 3637 C C . LEU B 1 87 ? -16.766 13.398 10.922 1 98.5 87 LEU B C 1
ATOM 3639 O O . LEU B 1 87 ? -16.062 13.727 11.883 1 98.5 87 LEU B O 1
ATOM 3643 N N . PRO B 1 88 ? -16.938 12.094 10.57 1 98.12 88 PRO B N 1
ATOM 3644 C CA . PRO B 1 88 ? -16.109 11.07 11.211 1 98.12 88 PRO B CA 1
ATOM 3645 C C . PRO B 1 88 ? -14.633 11.188 10.844 1 98.12 88 PRO B C 1
ATOM 3647 O O . PRO B 1 88 ? -14.289 11.812 9.836 1 98.12 88 PRO B O 1
ATOM 3650 N N . TYR B 1 89 ? -13.781 10.617 11.711 1 98.5 89 TYR B N 1
ATOM 3651 C CA . TYR B 1 89 ? -12.367 10.539 11.367 1 98.5 89 TYR B CA 1
ATOM 3652 C C . TYR B 1 89 ? -12.156 9.734 10.086 1 98.5 89 TYR B C 1
ATOM 3654 O O . TYR B 1 89 ? -12.859 8.75 9.844 1 98.5 89 TYR B O 1
ATOM 3662 N N . LEU B 1 90 ? -11.18 10.078 9.367 1 98.69 90 LEU B N 1
ATOM 3663 C CA . LEU B 1 90 ? -11 9.523 8.031 1 98.69 90 LEU B CA 1
ATOM 3664 C C . LEU B 1 90 ? -10.344 8.148 8.094 1 98.69 90 LEU B C 1
ATOM 3666 O O . LEU B 1 90 ? -9.375 7.957 8.836 1 98.69 90 LEU B O 1
ATOM 3670 N N . SER B 1 91 ? -10.898 7.219 7.293 1 97.88 91 SER B N 1
ATOM 3671 C CA . SER B 1 91 ? -10.211 5.961 7.012 1 97.88 91 SER B CA 1
ATOM 3672 C C . SER B 1 91 ? -9.109 6.152 5.977 1 97.88 91 SER B C 1
ATOM 3674 O O . SER B 1 91 ? -9.281 6.902 5.016 1 97.88 91 SER B O 1
ATOM 3676 N N . ALA B 1 92 ? -7.992 5.52 6.27 1 98.44 92 ALA B N 1
ATOM 3677 C CA . ALA B 1 92 ? -6.934 5.516 5.262 1 98.44 92 ALA B CA 1
ATOM 3678 C C . ALA B 1 92 ? -7.309 4.637 4.074 1 98.44 92 ALA B C 1
ATOM 3680 O O . ALA B 1 92 ? -7.832 3.533 4.246 1 98.44 92 ALA B O 1
ATOM 3681 N N . TYR B 1 93 ? -6.992 5.141 2.885 1 98.69 93 TYR B N 1
ATOM 3682 C CA . TYR B 1 93 ? -7.328 4.43 1.656 1 98.69 93 TYR B CA 1
ATOM 3683 C C . TYR B 1 93 ? -6.676 3.055 1.628 1 98.69 93 TYR B C 1
ATOM 3685 O O . TYR B 1 93 ? -7.293 2.074 1.205 1 98.69 93 TYR B O 1
ATOM 3693 N N . LEU B 1 94 ? -5.469 2.887 2.115 1 98.25 94 LEU B N 1
ATOM 3694 C CA . LEU B 1 94 ? -4.715 1.642 2 1 98.25 94 LEU B CA 1
ATOM 3695 C C . LEU B 1 94 ? -5.027 0.708 3.164 1 98.25 94 LEU B C 1
ATOM 3697 O O . LEU B 1 94 ? -4.594 -0.447 3.174 1 98.25 94 LEU B O 1
ATOM 3701 N N . ASP B 1 95 ? -5.727 1.171 4.164 1 96.06 95 ASP B N 1
ATOM 3702 C CA . ASP B 1 95 ? -6.164 0.312 5.262 1 96.06 95 ASP B CA 1
ATOM 3703 C C . ASP B 1 95 ? -7.539 -0.285 4.977 1 96.06 95 ASP B C 1
ATOM 3705 O O . ASP B 1 95 ? -8.562 0.377 5.172 1 96.06 95 ASP B O 1
ATOM 3709 N N . SER B 1 96 ? -7.566 -1.554 4.613 1 95 96 SER B N 1
ATOM 3710 C CA . SER B 1 96 ? -8.781 -2.168 4.094 1 95 96 SER B CA 1
ATOM 3711 C C . SER B 1 96 ? -9.648 -2.727 5.219 1 95 96 SER B C 1
ATOM 3713 O O . SER B 1 96 ? -10.758 -3.199 4.98 1 95 96 SER B O 1
ATOM 3715 N N . ILE B 1 97 ? -9.18 -2.691 6.445 1 93.19 97 ILE B N 1
ATOM 3716 C CA . ILE B 1 97 ? -9.891 -3.34 7.543 1 93.19 97 ILE B CA 1
ATOM 3717 C C . ILE B 1 97 ? -10.867 -2.352 8.18 1 93.19 97 ILE B C 1
ATOM 3719 O O . ILE B 1 97 ? -10.445 -1.357 8.781 1 93.19 97 ILE B O 1
ATOM 3723 N N . GLY B 1 98 ? -12.086 -2.551 8.062 1 89.06 98 GLY B N 1
ATOM 3724 C CA . GLY B 1 98 ? -13.102 -1.74 8.719 1 89.06 98 GLY B CA 1
ATOM 3725 C C . GLY B 1 98 ? -13.188 -0.332 8.164 1 89.06 98 GLY B C 1
ATOM 3726 O O . GLY B 1 98 ? -13.609 0.593 8.859 1 89.06 98 GLY B O 1
ATOM 3727 N N . ALA B 1 99 ? -12.859 -0.163 6.988 1 93.19 99 ALA B N 1
ATOM 3728 C CA . ALA B 1 99 ? -12.836 1.169 6.387 1 93.19 99 ALA B CA 1
ATOM 3729 C C . ALA B 1 99 ? -14.242 1.613 5.988 1 93.19 99 ALA B C 1
ATOM 3731 O O . ALA B 1 99 ? -15.07 0.79 5.598 1 93.19 99 ALA B O 1
ATOM 3732 N N . SER B 1 100 ? -14.539 2.873 6.145 1 94.88 100 SER B N 1
ATOM 3733 C CA . SER B 1 100 ? -15.711 3.549 5.598 1 94.88 100 SER B CA 1
ATOM 3734 C C . SER B 1 100 ? -15.32 4.828 4.867 1 94.88 100 SER B C 1
ATOM 3736 O O . SER B 1 100 ? -14.609 5.672 5.422 1 94.88 100 SER B O 1
ATOM 3738 N N . PHE B 1 101 ? -15.82 4.902 3.689 1 97.88 101 PHE B N 1
ATOM 3739 C CA . PHE B 1 101 ? -15.438 6.043 2.867 1 97.88 101 PHE B CA 1
ATOM 3740 C C . PHE B 1 101 ? -16.641 6.934 2.584 1 97.88 101 PHE B C 1
ATOM 3742 O O . PHE B 1 101 ? -16.578 7.809 1.715 1 97.88 101 PHE B O 1
ATOM 3749 N N . ARG B 1 102 ? -17.688 6.754 3.326 1 97.62 102 ARG B N 1
ATOM 3750 C CA . ARG B 1 102 ? -18.906 7.523 3.133 1 97.62 102 ARG B CA 1
ATOM 3751 C C . ARG B 1 102 ? -18.641 9.023 3.207 1 97.62 102 ARG B C 1
ATOM 3753 O O . ARG B 1 102 ? -19.25 9.805 2.488 1 97.62 102 ARG B O 1
ATOM 3760 N N . HIS B 1 103 ? -17.734 9.406 4.102 1 98.5 103 HIS B N 1
ATOM 3761 C CA . HIS B 1 103 ? -17.469 10.82 4.336 1 98.5 103 HIS B CA 1
ATOM 3762 C C . HIS B 1 103 ? -16.016 11.172 4.012 1 98.5 103 HIS B C 1
ATOM 3764 O O . HIS B 1 103 ? -15.43 12.031 4.668 1 98.5 103 HIS B O 1
ATOM 3770 N N . GLY B 1 104 ? -15.43 10.43 3.049 1 98.62 104 GLY B N 1
ATOM 3771 C CA . GLY B 1 104 ? -14.109 10.805 2.578 1 98.62 104 GLY B CA 1
ATOM 3772 C C . GLY B 1 104 ? -13.07 9.719 2.791 1 98.62 104 GLY B C 1
ATOM 3773 O O . GLY B 1 104 ? -13.398 8.609 3.217 1 98.62 104 GLY B O 1
ATOM 3774 N N . ALA B 1 105 ? -11.867 10.023 2.422 1 98.88 105 ALA B N 1
ATOM 3775 C CA . ALA B 1 105 ? -10.742 9.094 2.479 1 98.88 105 ALA B CA 1
ATOM 3776 C C . ALA B 1 105 ? -9.43 9.844 2.705 1 98.88 105 ALA B C 1
ATOM 3778 O O . ALA B 1 105 ? -9.297 11.008 2.328 1 98.88 105 ALA B O 1
ATOM 3779 N N . ASN B 1 106 ? -8.531 9.133 3.381 1 98.94 106 ASN B N 1
ATOM 3780 C CA . ASN B 1 106 ? -7.191 9.672 3.611 1 98.94 106 ASN B CA 1
ATOM 3781 C C . ASN B 1 106 ? -6.145 8.93 2.781 1 98.94 106 ASN B C 1
ATOM 3783 O O . ASN B 1 106 ? -5.957 7.727 2.939 1 98.94 106 ASN B O 1
ATOM 3787 N N . PHE B 1 107 ? -5.457 9.672 1.914 1 98.94 107 PHE B N 1
ATOM 3788 C CA . PHE B 1 107 ? -4.461 9.07 1.033 1 98.94 107 PHE B CA 1
ATOM 3789 C C . PHE B 1 107 ? -3.053 9.344 1.545 1 98.94 107 PHE B C 1
ATOM 3791 O O . PHE B 1 107 ? -2.074 8.844 0.985 1 98.94 107 PHE B O 1
ATOM 3798 N N . ALA B 1 108 ? -2.967 10.047 2.689 1 98.94 108 ALA B N 1
ATOM 3799 C CA . ALA B 1 108 ? -1.675 10.398 3.275 1 98.94 108 ALA B CA 1
ATOM 3800 C C . ALA B 1 108 ? -0.95 9.156 3.785 1 98.94 108 ALA B C 1
ATOM 3802 O O . ALA B 1 108 ? -1.579 8.234 4.309 1 98.9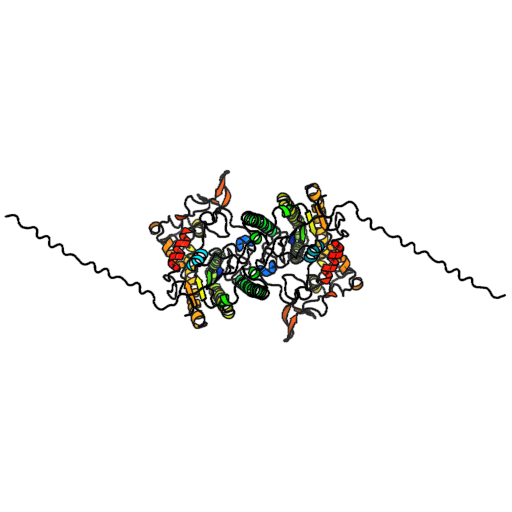4 108 ALA B O 1
ATOM 3803 N N . THR B 1 109 ? 0.353 9.172 3.594 1 98.62 109 THR B N 1
ATOM 3804 C CA . THR B 1 109 ? 1.203 8.148 4.191 1 98.62 109 THR B CA 1
ATOM 3805 C C . THR B 1 109 ? 2.465 8.773 4.781 1 98.62 109 THR B C 1
ATOM 3807 O O . THR B 1 109 ? 2.986 9.758 4.25 1 98.62 109 THR B O 1
ATOM 3810 N N . GLY B 1 110 ? 2.883 8.203 5.875 1 98 110 GLY B N 1
ATOM 3811 C CA . GLY B 1 110 ? 4.125 8.656 6.484 1 98 110 GLY B CA 1
ATOM 3812 C C . GLY B 1 110 ? 5.297 8.648 5.52 1 98 110 GLY B C 1
ATOM 3813 O O . GLY B 1 110 ? 5.516 7.672 4.805 1 98 110 GLY B O 1
ATOM 3814 N N . GLY B 1 111 ? 6.074 9.742 5.473 1 97.69 111 GLY B N 1
ATOM 3815 C CA . GLY B 1 111 ? 7.262 9.844 4.641 1 97.69 111 GLY B CA 1
ATOM 3816 C C . GLY B 1 111 ? 6.969 10.32 3.232 1 97.69 111 GLY B C 1
ATOM 3817 O O . GLY B 1 111 ? 7.879 10.453 2.414 1 97.69 111 GLY B O 1
ATOM 3818 N N . SER B 1 112 ? 5.699 10.617 2.92 1 98.62 112 SER B N 1
ATOM 3819 C CA . SER B 1 112 ? 5.324 10.992 1.56 1 98.62 112 SER B CA 1
ATOM 3820 C C . SER B 1 112 ? 5.93 12.336 1.17 1 98.62 112 SER B C 1
ATOM 3822 O O . SER B 1 112 ? 6.07 13.227 2.014 1 98.62 112 SER B O 1
ATOM 3824 N N . THR B 1 113 ? 6.277 12.469 -0.065 1 98.12 113 THR B N 1
ATOM 3825 C CA . THR B 1 113 ? 6.781 13.68 -0.69 1 98.12 113 THR B CA 1
ATOM 3826 C C . THR B 1 113 ? 5.879 14.109 -1.844 1 98.12 113 THR B C 1
ATOM 3828 O O . THR B 1 113 ? 5.043 13.336 -2.305 1 98.12 113 THR B O 1
ATOM 3831 N N . ILE B 1 114 ? 6.016 15.344 -2.166 1 98.62 114 ILE B N 1
ATOM 3832 C CA . ILE B 1 114 ? 5.367 15.797 -3.393 1 98.62 114 ILE B CA 1
ATOM 3833 C C . ILE B 1 114 ? 6.059 15.172 -4.602 1 98.62 114 ILE B C 1
ATOM 3835 O O . ILE B 1 114 ? 5.418 14.5 -5.41 1 98.62 114 ILE B O 1
ATOM 3839 N N . ARG B 1 115 ? 7.352 15.375 -4.641 1 96.06 115 ARG B N 1
ATOM 3840 C CA . ARG B 1 115 ? 8.133 14.797 -5.73 1 96.06 115 ARG B CA 1
ATOM 3841 C C . ARG B 1 115 ? 8.422 13.328 -5.477 1 96.06 115 ARG B C 1
ATOM 3843 O O . ARG B 1 115 ? 8.773 12.945 -4.355 1 96.06 115 ARG B O 1
ATOM 3850 N N . GLN B 1 116 ? 8.258 12.555 -6.527 1 94.81 116 GLN B N 1
ATOM 3851 C CA . GLN B 1 116 ? 8.609 11.141 -6.438 1 94.81 116 GLN B CA 1
ATOM 3852 C C . GLN B 1 116 ? 10.109 10.961 -6.234 1 94.81 116 GLN B C 1
ATOM 3854 O O . GLN B 1 116 ? 10.914 11.469 -7.023 1 94.81 116 GLN B O 1
ATOM 3859 N N . LEU B 1 117 ? 10.406 10.25 -5.16 1 91.56 117 LEU B N 1
ATOM 3860 C CA . LEU B 1 117 ? 11.812 9.969 -4.906 1 91.56 117 LEU B CA 1
ATOM 3861 C C . LEU B 1 117 ? 12.172 8.555 -5.34 1 91.56 117 LEU B C 1
ATOM 3863 O O . LEU B 1 117 ? 11.383 7.625 -5.152 1 91.56 117 LEU B O 1
ATOM 3867 N N . ASN B 1 118 ? 13.227 8.367 -6.094 1 90.5 118 ASN B N 1
ATOM 3868 C CA . ASN B 1 118 ? 13.703 7.043 -6.484 1 90.5 118 ASN B CA 1
ATOM 3869 C C . ASN B 1 118 ? 14.586 6.426 -5.406 1 90.5 118 ASN B C 1
ATOM 3871 O O . ASN B 1 118 ? 15.742 6.082 -5.668 1 90.5 118 ASN B O 1
ATOM 3875 N N . GLU B 1 119 ? 13.938 6.348 -4.207 1 89.88 119 GLU B N 1
ATOM 3876 C CA . GLU B 1 119 ? 14.609 5.797 -3.035 1 89.88 119 GLU B CA 1
ATOM 3877 C C . GLU B 1 119 ? 13.828 4.629 -2.449 1 89.88 119 GLU B C 1
ATOM 3879 O O . GLU B 1 119 ? 12.633 4.488 -2.699 1 89.88 119 GLU B O 1
ATOM 3884 N N . SER B 1 120 ? 14.594 3.795 -1.78 1 91.12 120 SER B N 1
ATOM 3885 C CA . SER B 1 120 ? 13.961 2.691 -1.069 1 91.12 120 SER B CA 1
ATOM 3886 C C . SER B 1 120 ? 13.383 3.152 0.264 1 91.12 120 SER B C 1
ATOM 3888 O O . SER B 1 120 ? 14.047 3.85 1.029 1 91.12 120 SER B O 1
ATOM 3890 N N . PHE B 1 121 ? 12.125 2.668 0.511 1 91.88 121 PHE B N 1
ATOM 3891 C CA . PHE B 1 121 ? 11.469 2.938 1.786 1 91.88 121 PHE B CA 1
ATOM 3892 C C . PHE B 1 121 ? 12.328 2.447 2.947 1 91.88 121 PHE B C 1
ATOM 3894 O O . PHE B 1 121 ? 12.398 3.102 3.99 1 91.88 121 PHE B O 1
ATOM 3901 N N . PHE B 1 122 ? 13.055 1.425 2.791 1 92.12 122 PHE B N 1
ATOM 3902 C CA . PHE B 1 122 ? 13.766 0.747 3.867 1 92.12 122 PHE B CA 1
ATOM 3903 C C . PHE B 1 122 ? 15.109 1.423 4.141 1 92.12 122 PHE B C 1
ATOM 3905 O O . PHE B 1 122 ? 15.711 1.219 5.195 1 92.12 122 PHE B O 1
ATOM 3912 N N . LEU B 1 123 ? 15.547 2.244 3.199 1 90.88 123 LEU B N 1
ATOM 3913 C CA . LEU B 1 123 ? 16.828 2.916 3.377 1 90.88 123 LEU B CA 1
ATOM 3914 C C . LEU B 1 123 ? 16.641 4.328 3.918 1 90.88 123 LEU B C 1
ATOM 3916 O O . LEU B 1 123 ? 17.391 4.777 4.785 1 90.88 123 LEU B O 1
ATOM 3920 N N . THR B 1 124 ? 15.562 5.016 3.455 1 89.75 124 THR B N 1
ATOM 3921 C CA . THR B 1 124 ? 15.492 6.438 3.766 1 89.75 124 THR B CA 1
ATOM 3922 C C . THR B 1 124 ? 14.203 6.766 4.516 1 89.75 124 THR B C 1
ATOM 3924 O O . THR B 1 124 ? 14.062 7.852 5.078 1 89.75 124 THR B O 1
ATOM 3927 N N . GLY B 1 125 ? 13.25 5.859 4.504 1 90.69 125 GLY B N 1
ATOM 3928 C CA . GLY B 1 125 ? 11.969 6.133 5.133 1 90.69 125 GLY B CA 1
ATOM 3929 C C . GLY B 1 125 ? 11.016 6.906 4.234 1 90.69 125 GLY B C 1
ATOM 3930 O O . GLY B 1 125 ? 9.875 7.164 4.613 1 90.69 125 GLY B O 1
ATOM 3931 N N . ALA B 1 126 ? 11.492 7.246 3.037 1 92.25 126 ALA B N 1
ATOM 3932 C CA . ALA B 1 126 ? 10.617 7.934 2.098 1 92.25 126 ALA B CA 1
ATOM 3933 C C . ALA B 1 126 ? 9.516 7.004 1.6 1 92.25 126 ALA B C 1
ATOM 3935 O O . ALA B 1 126 ? 9.789 5.891 1.145 1 92.25 126 ALA B O 1
ATOM 3936 N N . SER B 1 127 ? 8.312 7.465 1.748 1 96.25 127 SER B N 1
ATOM 3937 C CA . SER B 1 127 ? 7.172 6.684 1.282 1 96.25 127 SER B CA 1
ATOM 3938 C C . SER B 1 127 ? 7.199 6.512 -0.233 1 96.25 127 SER B C 1
ATOM 3940 O O . SER B 1 127 ? 7.504 7.457 -0.965 1 96.25 127 SER B O 1
ATOM 3942 N N . PRO B 1 128 ? 6.895 5.32 -0.699 1 97.25 128 PRO B N 1
ATOM 3943 C CA . PRO B 1 128 ? 6.77 5.168 -2.15 1 97.25 128 PRO B CA 1
ATOM 3944 C C . PRO B 1 128 ? 5.48 5.785 -2.697 1 97.25 128 PRO B C 1
ATOM 3946 O O . PRO B 1 128 ? 5.258 5.777 -3.91 1 97.25 128 PRO B O 1
ATOM 3949 N N . PHE B 1 129 ? 4.637 6.312 -1.849 1 98.44 129 PHE B N 1
ATOM 3950 C CA . PHE B 1 129 ? 3.371 6.918 -2.248 1 98.44 129 PHE B CA 1
ATOM 3951 C C . PHE B 1 129 ? 3.477 8.438 -2.256 1 98.44 129 PHE B C 1
ATOM 3953 O O . PHE B 1 129 ? 2.84 9.117 -1.446 1 98.44 129 PHE B O 1
ATOM 3960 N N . SER B 1 130 ? 4.242 8.922 -3.225 1 98.5 130 SER B N 1
ATOM 3961 C CA . SER B 1 130 ? 4.344 10.359 -3.426 1 98.5 130 SER B CA 1
ATOM 3962 C C . SER B 1 130 ? 3.004 10.961 -3.83 1 98.5 130 SER B C 1
ATOM 3964 O O . SER B 1 130 ? 2.031 10.234 -4.043 1 98.5 130 SER B O 1
ATOM 3966 N N . LEU B 1 131 ? 2.945 12.266 -3.879 1 98.88 131 LEU B N 1
ATOM 3967 C CA . LEU B 1 131 ? 1.69 12.961 -4.156 1 98.88 131 LEU B CA 1
ATOM 3968 C C . LEU B 1 131 ? 1.08 12.469 -5.465 1 98.88 131 LEU B C 1
ATOM 3970 O O . LEU B 1 131 ? -0.137 12.297 -5.562 1 98.88 131 LEU B O 1
ATOM 3974 N N . ASP B 1 132 ? 1.903 12.273 -6.488 1 98.38 132 ASP B N 1
ATOM 3975 C CA . ASP B 1 132 ? 1.372 11.805 -7.762 1 98.38 132 ASP B CA 1
ATOM 3976 C C . ASP B 1 132 ? 0.709 10.438 -7.602 1 98.38 132 ASP B C 1
ATOM 3978 O O . ASP B 1 132 ? -0.34 10.18 -8.195 1 98.38 132 ASP B O 1
ATOM 3982 N N . ILE B 1 133 ? 1.3 9.562 -6.781 1 98.56 133 ILE B N 1
ATOM 3983 C CA . ILE B 1 133 ? 0.719 8.242 -6.547 1 98.56 133 ILE B CA 1
ATOM 3984 C C . ILE B 1 133 ? -0.573 8.383 -5.742 1 98.56 133 ILE B C 1
ATOM 3986 O O . ILE B 1 133 ? -1.556 7.688 -6.008 1 98.56 133 ILE B O 1
ATOM 3990 N N . GLN B 1 134 ? -0.581 9.312 -4.715 1 98.88 134 GLN B N 1
ATOM 3991 C CA . GLN B 1 134 ? -1.804 9.547 -3.957 1 98.88 134 GLN B CA 1
ATOM 3992 C C . GLN B 1 134 ? -2.936 10.016 -4.871 1 98.88 134 GLN B C 1
ATOM 3994 O O . GLN B 1 134 ? -4.094 9.648 -4.672 1 98.88 134 GLN B O 1
ATOM 3999 N N . ILE B 1 135 ? -2.621 10.797 -5.891 1 98.88 135 ILE B N 1
ATOM 4000 C CA . ILE B 1 135 ? -3.613 11.273 -6.848 1 98.88 135 ILE B CA 1
ATOM 4001 C C . ILE B 1 135 ? -4.102 10.109 -7.707 1 98.88 135 ILE B C 1
ATOM 4003 O O . ILE B 1 135 ? -5.301 9.992 -7.977 1 98.88 135 ILE B O 1
ATOM 4007 N N . VAL B 1 136 ? -3.211 9.219 -8.148 1 98.06 136 VAL B N 1
ATOM 4008 C CA . VAL B 1 136 ? -3.59 8.023 -8.898 1 98.06 136 VAL B CA 1
ATOM 4009 C C . VAL B 1 136 ? -4.531 7.164 -8.062 1 98.06 136 VAL B C 1
ATOM 4011 O O . VAL B 1 136 ? -5.535 6.656 -8.57 1 98.06 136 VAL B O 1
ATOM 4014 N N . GLN B 1 137 ? -4.184 7.02 -6.801 1 98.56 137 GLN B N 1
ATOM 4015 C CA . GLN B 1 137 ? -5.031 6.27 -5.879 1 98.56 137 GLN B CA 1
ATOM 4016 C C . GLN B 1 137 ? -6.418 6.895 -5.773 1 98.56 137 GLN B C 1
ATOM 4018 O O . GLN B 1 137 ? -7.426 6.184 -5.777 1 98.56 137 GLN B O 1
ATOM 4023 N N . PHE B 1 138 ? -6.449 8.227 -5.668 1 98.81 138 PHE B N 1
ATOM 4024 C CA . PHE B 1 138 ? -7.73 8.922 -5.605 1 98.81 138 PHE B CA 1
ATOM 4025 C C . PHE B 1 138 ? -8.555 8.656 -6.855 1 98.81 138 PHE B C 1
ATOM 4027 O O . PHE B 1 138 ? -9.758 8.414 -6.77 1 98.81 138 PHE B O 1
ATOM 4034 N N . ASP B 1 139 ? -7.934 8.742 -8.047 1 97.94 139 ASP B N 1
ATOM 4035 C CA . ASP B 1 139 ? -8.648 8.523 -9.297 1 97.94 139 ASP B CA 1
ATOM 4036 C C . ASP B 1 139 ? -9.242 7.113 -9.352 1 97.94 139 ASP B C 1
ATOM 4038 O O . ASP B 1 139 ? -10.391 6.934 -9.766 1 97.94 139 ASP B O 1
ATOM 4042 N N . GLN B 1 140 ? -8.461 6.152 -8.93 1 96.25 140 GLN B N 1
ATOM 4043 C CA . GLN B 1 140 ? -8.953 4.781 -8.875 1 96.25 140 GLN B CA 1
ATOM 4044 C C . GLN B 1 140 ? -10.102 4.652 -7.875 1 96.25 140 GLN B C 1
ATOM 4046 O O . GLN B 1 140 ? -11.109 4.004 -8.156 1 96.25 140 GLN B O 1
ATOM 4051 N N . PHE B 1 141 ? -9.883 5.258 -6.75 1 97.75 141 PHE B N 1
ATOM 4052 C CA . PHE B 1 141 ? -10.883 5.254 -5.688 1 97.75 141 PHE B CA 1
ATOM 4053 C C . PHE B 1 141 ? -12.219 5.785 -6.199 1 97.75 141 PHE B C 1
ATOM 4055 O O . PHE B 1 141 ? -13.25 5.137 -6.035 1 97.75 141 PHE B O 1
ATOM 4062 N N . LYS B 1 142 ? -12.172 6.953 -6.793 1 97.88 142 LYS B N 1
ATOM 4063 C CA . LYS B 1 142 ? -13.383 7.602 -7.289 1 97.88 142 LYS B CA 1
ATOM 4064 C C . LYS B 1 142 ? -14.078 6.738 -8.336 1 97.88 142 LYS B C 1
ATOM 4066 O O . LYS B 1 142 ? -15.297 6.535 -8.273 1 97.88 142 LYS B O 1
ATOM 4071 N N . THR B 1 143 ? -13.344 6.195 -9.25 1 94.88 143 THR B N 1
ATOM 4072 C CA . THR B 1 143 ? -13.898 5.371 -10.312 1 94.88 143 THR B CA 1
ATOM 4073 C C . THR B 1 143 ? -14.516 4.098 -9.75 1 94.88 143 THR B C 1
ATOM 4075 O O . THR B 1 143 ? -15.664 3.766 -10.062 1 94.88 143 THR B O 1
ATOM 4078 N N . HIS B 1 144 ? -13.812 3.428 -8.875 1 94.69 144 HIS B N 1
ATOM 4079 C CA . HIS B 1 144 ? -14.25 2.133 -8.367 1 94.69 144 HIS B CA 1
ATOM 4080 C C . HIS B 1 144 ? -15.445 2.285 -7.426 1 94.69 144 HIS B C 1
ATOM 4082 O O . HIS B 1 144 ? -16.391 1.505 -7.492 1 94.69 144 HIS B O 1
ATOM 4088 N N . THR B 1 145 ? -15.391 3.291 -6.562 1 97.06 145 THR B N 1
ATOM 4089 C CA . THR B 1 145 ? -16.5 3.486 -5.637 1 97.06 145 THR B CA 1
ATOM 4090 C C . THR B 1 145 ? -17.75 3.943 -6.383 1 97.06 145 THR B C 1
ATOM 4092 O O . THR B 1 145 ? -18.875 3.578 -6.016 1 97.06 145 THR B O 1
ATOM 4095 N N . GLY B 1 146 ? -17.531 4.77 -7.426 1 96.31 146 GLY B N 1
ATOM 4096 C CA . GLY B 1 146 ? -18.656 5.145 -8.258 1 96.31 146 GLY B CA 1
ATOM 4097 C C . GLY B 1 146 ? -19.344 3.959 -8.906 1 96.31 146 GLY B C 1
ATOM 4098 O O . GLY B 1 146 ? -20.578 3.857 -8.883 1 96.31 146 GLY B O 1
ATOM 4099 N N . LYS B 1 147 ? -18.578 3.051 -9.43 1 93.94 147 LYS B N 1
ATOM 4100 C CA . LYS B 1 147 ? -19.109 1.849 -10.055 1 93.94 147 LYS B CA 1
ATOM 4101 C C . LYS B 1 147 ? -19.875 0.998 -9.047 1 93.94 147 LYS B C 1
ATOM 4103 O O . LYS B 1 147 ? -20.984 0.523 -9.328 1 93.94 147 LYS B O 1
ATOM 4108 N N . LEU B 1 148 ? -19.281 0.837 -7.895 1 94.62 148 LEU B N 1
ATOM 4109 C CA . LEU B 1 148 ? -19.906 0.029 -6.855 1 94.62 148 LEU B CA 1
ATOM 4110 C C . LEU B 1 148 ? -21.203 0.682 -6.375 1 94.62 148 LEU B C 1
ATOM 4112 O O . LEU B 1 148 ? -22.203 -0.005 -6.137 1 94.62 148 LEU B O 1
ATOM 4116 N N . TYR B 1 149 ? -21.109 1.972 -6.188 1 96 149 TYR B N 1
ATOM 4117 C CA . TYR B 1 149 ? -22.297 2.701 -5.746 1 96 149 TYR B CA 1
ATOM 4118 C C . TYR B 1 149 ? -23.453 2.523 -6.73 1 96 149 TYR B C 1
ATOM 4120 O O . TYR B 1 149 ? -24.578 2.258 -6.324 1 96 149 TYR B O 1
ATOM 4128 N N . ASN B 1 150 ? -23.156 2.57 -7.992 1 94.31 150 ASN B N 1
ATOM 4129 C CA . ASN B 1 150 ? -24.172 2.473 -9.039 1 94.31 150 ASN B CA 1
ATOM 4130 C C . ASN B 1 150 ? -24.703 1.046 -9.18 1 94.31 150 ASN B C 1
ATOM 4132 O O . ASN B 1 150 ? -25.875 0.84 -9.5 1 94.31 150 ASN B O 1
ATOM 4136 N N . LYS B 1 151 ? -23.906 0.085 -8.914 1 92.38 151 LYS B N 1
ATOM 4137 C CA . LYS B 1 151 ? -24.281 -1.319 -9.062 1 92.38 151 LYS B CA 1
ATOM 4138 C C . LYS B 1 151 ? -25.062 -1.81 -7.848 1 92.38 151 LYS B C 1
ATOM 4140 O O . LYS B 1 151 ? -25.734 -2.84 -7.914 1 92.38 151 LYS B O 1
ATOM 4145 N N . ALA B 1 152 ? -24.891 -1.057 -6.773 1 91.94 152 ALA B N 1
ATOM 4146 C CA . ALA B 1 152 ? -25.516 -1.49 -5.527 1 91.94 152 ALA B CA 1
ATOM 4147 C C . ALA B 1 152 ? -27.047 -1.533 -5.664 1 91.94 152 ALA B C 1
ATOM 4149 O O . ALA B 1 152 ? -27.656 -0.569 -6.129 1 91.94 152 ALA B O 1
ATOM 4150 N N . LYS B 1 153 ? -27.625 -2.723 -5.191 1 89.31 153 LYS B N 1
ATOM 4151 C CA . LYS B 1 153 ? -29.062 -2.918 -5.27 1 89.31 153 LYS B CA 1
ATOM 4152 C C . LYS B 1 153 ? -29.734 -2.551 -3.953 1 89.31 153 LYS B C 1
ATOM 4154 O O . LYS B 1 153 ? -30.938 -2.252 -3.926 1 89.31 153 LYS B O 1
ATOM 4159 N N . LYS B 1 154 ? -29 -2.703 -2.896 1 88.75 154 LYS B N 1
ATOM 4160 C CA . LYS B 1 154 ? -29.516 -2.402 -1.562 1 88.75 154 LYS B CA 1
ATOM 4161 C C . LYS B 1 154 ? -28.75 -1.243 -0.929 1 88.75 154 LYS B C 1
ATOM 4163 O O . LYS B 1 154 ? -27.562 -1.059 -1.197 1 88.75 154 LYS B O 1
ATOM 4168 N N . ASN B 1 155 ? -29.359 -0.531 -0.062 1 85.44 155 ASN B N 1
ATOM 4169 C CA . ASN B 1 155 ? -28.734 0.584 0.648 1 85.44 155 ASN B CA 1
ATOM 4170 C C . ASN B 1 155 ? -27.578 0.121 1.514 1 85.44 155 ASN B C 1
ATOM 4172 O O . ASN B 1 155 ? -26.578 0.84 1.665 1 85.44 155 ASN B O 1
ATOM 4176 N N . SER B 1 156 ? -27.688 -1.011 1.966 1 83.06 156 SER B N 1
ATOM 4177 C CA . SER B 1 156 ? -26.656 -1.548 2.838 1 83.06 156 SER B CA 1
ATOM 4178 C C . SER B 1 156 ? -25.344 -1.712 2.09 1 83.06 156 SER B C 1
ATOM 4180 O O . SER B 1 156 ? -24.266 -1.638 2.691 1 83.06 156 SER B O 1
ATOM 4182 N N . HIS B 1 157 ? -25.422 -1.788 0.774 1 84.44 157 HIS B N 1
ATOM 4183 C CA . HIS B 1 157 ? -24.234 -1.966 -0.05 1 84.44 157 HIS B CA 1
ATOM 4184 C C . HIS B 1 157 ? -23.547 -0.632 -0.323 1 84.44 157 HIS B C 1
ATOM 4186 O O . HIS B 1 157 ? -22.391 -0.6 -0.756 1 84.44 157 HIS B O 1
ATOM 4192 N N . ARG B 1 158 ? -24.25 0.398 0.028 1 91.12 158 ARG B N 1
ATOM 4193 C CA . ARG B 1 158 ? -23.734 1.736 -0.256 1 91.12 158 ARG B CA 1
ATOM 4194 C C . ARG B 1 158 ? -23.25 2.418 1.019 1 91.12 158 ARG B C 1
ATOM 4196 O O . ARG B 1 158 ? -22.688 3.51 0.966 1 91.12 158 ARG B O 1
ATOM 4203 N N . ARG B 1 159 ? -23.406 1.772 2.107 1 88.81 159 ARG B N 1
ATOM 4204 C CA . ARG B 1 159 ? -23.281 2.42 3.408 1 88.81 159 ARG B CA 1
ATOM 4205 C C . ARG B 1 159 ? -21.875 2.986 3.594 1 88.81 159 ARG B C 1
ATOM 4207 O O . ARG B 1 159 ? -21.703 4.059 4.176 1 88.81 159 ARG B O 1
ATOM 4214 N N . ASN B 1 160 ? -20.891 2.287 3.088 1 92.5 160 ASN B N 1
ATOM 4215 C CA . ASN B 1 160 ? -19.516 2.703 3.326 1 92.5 160 ASN B CA 1
ATOM 4216 C C . ASN B 1 160 ? -18.906 3.357 2.09 1 92.5 160 ASN B C 1
ATOM 4218 O O . ASN B 1 160 ? -17.703 3.602 2.043 1 92.5 160 ASN B O 1
ATOM 4222 N N . LEU B 1 161 ? -19.766 3.654 1.089 1 96.81 161 LEU B N 1
ATOM 4223 C CA . LEU B 1 161 ? -19.281 4.238 -0.155 1 96.81 161 LEU B CA 1
ATOM 4224 C C . LEU B 1 161 ? -19.594 5.73 -0.211 1 96.81 161 LEU B C 1
ATOM 4226 O O . LEU B 1 161 ? -20.625 6.176 0.277 1 96.81 161 LEU B O 1
ATOM 4230 N N . PRO B 1 162 ? -18.656 6.453 -0.829 1 97.69 162 PRO B N 1
ATOM 4231 C CA . PRO B 1 162 ? -19.016 7.859 -1.055 1 97.69 162 PRO B CA 1
ATOM 4232 C C . PRO B 1 162 ? -20.234 8.023 -1.969 1 97.69 162 PRO B C 1
ATOM 4234 O O . PRO B 1 162 ? -20.422 7.219 -2.887 1 97.69 162 PRO B O 1
ATOM 4237 N N . ARG B 1 163 ? -21.047 9.07 -1.708 1 96.38 163 ARG B N 1
ATOM 4238 C CA . ARG B 1 163 ? -22.047 9.484 -2.684 1 96.38 163 ARG B CA 1
ATOM 4239 C C . ARG B 1 163 ? -21.406 10.258 -3.832 1 96.38 163 ARG B C 1
ATOM 4241 O O . ARG B 1 163 ? -20.688 11.227 -3.605 1 96.38 163 ARG B O 1
ATOM 4248 N N . PRO B 1 164 ? -21.672 9.82 -5.012 1 96.25 164 PRO B N 1
ATOM 4249 C CA . PRO B 1 164 ? -21.016 10.469 -6.148 1 96.25 164 PRO B CA 1
ATOM 4250 C C . PRO B 1 164 ? -21.188 11.984 -6.148 1 96.25 164 PRO B C 1
ATOM 4252 O O . PRO B 1 164 ? -20.266 12.719 -6.512 1 96.25 164 PRO B O 1
ATOM 4255 N N . GLN B 1 165 ? -22.297 12.516 -5.668 1 95.25 165 GLN B N 1
ATOM 4256 C CA . GLN B 1 165 ? -22.578 13.945 -5.688 1 95.25 165 GLN B CA 1
ATOM 4257 C C . GLN B 1 165 ? -21.734 14.68 -4.641 1 95.25 165 GLN B C 1
ATOM 4259 O O . GLN B 1 165 ? -21.578 15.906 -4.711 1 95.25 165 GLN B O 1
ATOM 4264 N N . ASP B 1 166 ? -21.172 13.945 -3.723 1 97.19 166 ASP B N 1
ATOM 4265 C CA . ASP B 1 166 ? -20.453 14.578 -2.621 1 97.19 166 ASP B CA 1
ATOM 4266 C C . ASP B 1 166 ? -19.062 15.016 -3.061 1 97.19 166 ASP B C 1
ATOM 4268 O O . ASP B 1 166 ? -18.422 15.844 -2.396 1 97.19 166 ASP B O 1
ATOM 4272 N N . PHE B 1 167 ? -18.578 14.508 -4.191 1 98.06 167 PHE B N 1
ATOM 4273 C CA . PHE B 1 167 ? -17.203 14.781 -4.594 1 98.06 167 PHE B CA 1
ATOM 4274 C C . PHE B 1 167 ? -17.016 16.266 -4.895 1 98.06 167 PHE B C 1
ATOM 4276 O O . PHE B 1 167 ? -15.953 16.828 -4.621 1 98.06 167 PHE B O 1
ATOM 4283 N N . SER B 1 168 ? -18.016 16.938 -5.387 1 96.69 168 SER B N 1
ATOM 4284 C CA . SER B 1 168 ? -17.891 18.328 -5.77 1 96.69 168 SER B CA 1
ATOM 4285 C C . SER B 1 168 ? -18 19.25 -4.555 1 96.69 168 SER B C 1
ATOM 4287 O O . SER B 1 168 ? -17.469 20.359 -4.559 1 96.69 168 SER B O 1
ATOM 4289 N N . ASP B 1 169 ? -18.641 18.75 -3.488 1 97 169 ASP B N 1
ATOM 4290 C CA . ASP B 1 169 ? -18.875 19.578 -2.311 1 97 169 ASP B CA 1
ATOM 4291 C C . ASP B 1 169 ? -17.859 19.281 -1.213 1 97 169 ASP B C 1
ATOM 4293 O O . ASP B 1 169 ? -17.828 19.953 -0.186 1 97 169 ASP B O 1
ATOM 4297 N N . ALA B 1 170 ? -17.031 18.312 -1.477 1 98.38 170 ALA B N 1
ATOM 4298 C CA . ALA B 1 170 ? -16.078 17.844 -0.472 1 98.38 170 ALA B CA 1
ATOM 4299 C C . ALA B 1 170 ? -14.953 18.859 -0.287 1 98.38 170 ALA B C 1
ATOM 4301 O O . ALA B 1 170 ? -14.766 19.75 -1.12 1 98.38 170 ALA B O 1
ATOM 4302 N N . LEU B 1 171 ? -14.281 18.734 0.88 1 98.69 171 LEU B N 1
ATOM 4303 C CA . LEU B 1 171 ? -13.055 19.484 1.134 1 98.69 171 LEU B CA 1
ATOM 4304 C C . LEU B 1 171 ? -11.828 18.641 0.782 1 98.69 171 LEU B C 1
ATOM 4306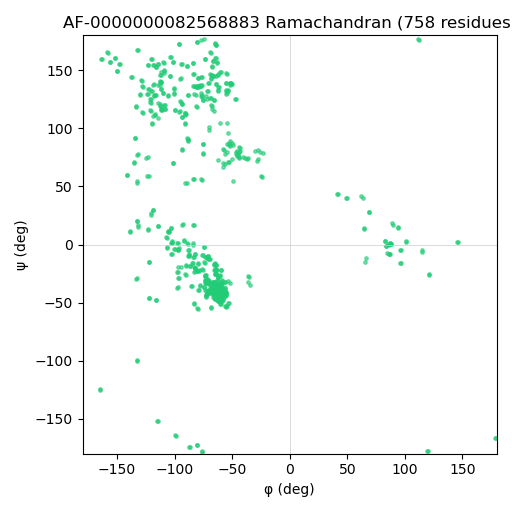 O O . LEU B 1 171 ? -11.688 17.516 1.254 1 98.69 171 LEU B O 1
ATOM 4310 N N . TYR B 1 172 ? -11.031 19.172 -0.088 1 98.88 172 TYR B N 1
ATOM 4311 C CA . TYR B 1 172 ? -9.766 18.547 -0.458 1 98.88 172 TYR B CA 1
ATOM 4312 C C . TYR B 1 172 ? -8.602 19.188 0.274 1 98.88 172 TYR B C 1
ATOM 4314 O O . TYR B 1 172 ? -8.305 20.375 0.062 1 98.88 172 TYR B O 1
ATOM 4322 N N . THR B 1 173 ? -7.934 18.391 1.122 1 98.94 173 THR B N 1
ATOM 4323 C CA . THR B 1 173 ? -6.898 18.938 1.997 1 98.94 173 THR B CA 1
ATOM 4324 C C . THR B 1 173 ? -5.523 18.422 1.589 1 98.94 173 THR B C 1
ATOM 4326 O O . THR B 1 173 ? -5.383 17.266 1.191 1 98.94 173 THR B O 1
ATOM 4329 N N . PHE B 1 174 ? -4.543 19.312 1.641 1 98.94 174 PHE B N 1
ATOM 4330 C CA . PHE B 1 174 ? -3.146 18.984 1.378 1 98.94 174 PHE B CA 1
ATOM 4331 C C . PHE B 1 174 ? -2.277 19.312 2.588 1 98.94 174 PHE B C 1
ATOM 4333 O O . PHE B 1 174 ? -2.307 20.438 3.098 1 98.94 174 PHE B O 1
ATOM 4340 N N . ASP B 1 175 ? -1.587 18.375 3.115 1 98.88 175 ASP B N 1
ATOM 4341 C CA . ASP B 1 175 ? -0.576 18.5 4.16 1 98.88 175 ASP B CA 1
ATOM 4342 C C . ASP B 1 175 ? 0.69 17.734 3.799 1 98.88 175 ASP B C 1
ATOM 4344 O O . ASP B 1 175 ? 0.932 16.641 4.328 1 98.88 175 ASP B O 1
ATOM 4348 N N . ILE B 1 176 ? 1.488 18.297 2.92 1 98.88 176 ILE B N 1
ATOM 4349 C CA . ILE B 1 176 ? 2.613 17.609 2.309 1 98.88 176 ILE B CA 1
ATOM 4350 C C . ILE B 1 176 ? 3.699 18.609 1.929 1 98.88 176 ILE B C 1
ATOM 4352 O O . ILE B 1 176 ? 3.443 19.812 1.866 1 98.88 176 ILE B O 1
ATOM 4356 N N . GLY B 1 177 ? 4.93 18.141 1.734 1 98.44 177 GLY B N 1
ATOM 4357 C CA . GLY B 1 177 ? 6.047 18.984 1.329 1 98.44 177 GLY B CA 1
ATOM 4358 C C . GLY B 1 177 ? 7.191 18.969 2.324 1 98.44 177 GLY B C 1
ATOM 4359 O O . GLY B 1 177 ? 8.336 19.25 1.964 1 98.44 177 GLY B O 1
ATOM 4360 N N . GLN B 1 178 ? 6.918 18.688 3.604 1 97.31 178 GLN B N 1
ATOM 4361 C CA . GLN B 1 178 ? 7.945 18.688 4.641 1 97.31 178 GLN B CA 1
ATOM 4362 C C . GLN B 1 178 ? 9.047 17.672 4.32 1 97.31 178 GLN B C 1
ATOM 4364 O O . GLN B 1 178 ? 10.227 17.953 4.535 1 97.31 178 GLN B O 1
ATOM 4369 N N . ASN B 1 179 ? 8.641 16.562 3.805 1 96.75 179 ASN B N 1
ATOM 4370 C CA . ASN B 1 179 ? 9.609 15.516 3.518 1 96.75 179 ASN B CA 1
ATOM 4371 C C . ASN B 1 179 ? 10.422 15.828 2.266 1 96.75 179 ASN B C 1
ATOM 4373 O O . ASN B 1 179 ? 11.508 15.281 2.074 1 96.75 179 ASN B O 1
ATOM 4377 N N . ASP B 1 180 ? 9.922 16.688 1.378 1 96.75 180 ASP B N 1
ATOM 4378 C CA . ASP B 1 180 ? 10.727 17.188 0.275 1 96.75 180 ASP B CA 1
ATOM 4379 C C . ASP B 1 180 ? 11.883 18.047 0.79 1 96.75 180 ASP B C 1
ATOM 4381 O O . ASP B 1 180 ? 13.016 17.938 0.315 1 96.75 180 ASP B O 1
ATOM 4385 N N . ILE B 1 181 ? 11.539 18.891 1.764 1 95.12 181 ILE B N 1
ATOM 4386 C CA . ILE B 1 181 ? 12.555 19.75 2.371 1 95.12 181 ILE B CA 1
ATOM 4387 C C . ILE B 1 181 ? 13.586 18.875 3.1 1 95.12 181 ILE B C 1
ATOM 4389 O O . ILE B 1 181 ? 14.789 19.078 2.953 1 95.12 181 ILE B O 1
ATOM 4393 N N . ALA B 1 182 ? 13.102 17.906 3.84 1 92.81 182 ALA B N 1
ATOM 4394 C CA . ALA B 1 182 ? 14 17 4.551 1 92.81 182 ALA B CA 1
ATOM 4395 C C . ALA B 1 182 ? 14.922 16.266 3.58 1 92.81 182 ALA B C 1
ATOM 4397 O O . ALA B 1 182 ? 16.109 16.078 3.867 1 92.81 182 ALA B O 1
ATOM 4398 N N . ALA B 1 183 ? 14.375 15.781 2.488 1 91.62 183 ALA B N 1
ATOM 4399 C CA . ALA B 1 183 ? 15.188 15.133 1.47 1 91.62 183 ALA B CA 1
ATOM 4400 C C . ALA B 1 183 ? 16.234 16.078 0.912 1 91.62 183 ALA B C 1
ATOM 4402 O O . ALA B 1 183 ? 17.375 15.68 0.643 1 91.62 183 ALA B O 1
ATOM 4403 N N . GLY B 1 184 ? 15.828 17.344 0.745 1 89.88 184 GLY B N 1
ATOM 4404 C CA . GLY B 1 184 ? 16.781 18.359 0.317 1 89.88 184 GLY B CA 1
ATOM 4405 C C . GLY B 1 184 ? 17.922 18.562 1.301 1 89.88 184 GLY B C 1
ATOM 4406 O O . GLY B 1 184 ? 19.078 18.719 0.899 1 89.88 184 GLY B O 1
ATOM 4407 N N . ILE B 1 185 ? 17.594 18.594 2.535 1 87.56 185 ILE B N 1
ATOM 4408 C CA . ILE B 1 185 ? 18.578 18.766 3.596 1 87.56 185 ILE B CA 1
ATOM 4409 C C . ILE B 1 185 ? 19.547 17.578 3.59 1 87.56 185 ILE B C 1
ATOM 4411 O O . ILE B 1 185 ? 20.766 17.766 3.725 1 87.56 185 ILE B O 1
ATOM 4415 N N . ARG B 1 186 ? 19.031 16.359 3.4 1 84 186 ARG B N 1
ATOM 4416 C CA . ARG B 1 186 ? 19.859 15.164 3.406 1 84 186 ARG B CA 1
ATOM 4417 C C . ARG B 1 186 ? 20.812 15.148 2.219 1 84 186 ARG B C 1
ATOM 4419 O O . ARG B 1 186 ? 21.953 14.688 2.334 1 84 186 ARG B O 1
ATOM 4426 N N . LYS B 1 187 ? 20.422 15.477 1.132 1 77.81 187 LYS B N 1
ATOM 4427 C CA . LYS B 1 187 ? 21.234 15.391 -0.078 1 77.81 187 LYS B CA 1
ATOM 4428 C C . LYS B 1 187 ? 22.141 16.609 -0.217 1 77.81 187 LYS B C 1
ATOM 4430 O O . LYS B 1 187 ? 22.938 16.688 -1.155 1 77.81 187 LYS B O 1
ATOM 4435 N N . SER B 1 188 ? 22.406 17.438 0.806 1 63.94 188 SER B N 1
ATOM 4436 C CA . SER B 1 188 ? 23.406 18.406 1.263 1 63.94 188 SER B CA 1
ATOM 4437 C C . SER B 1 188 ? 23.453 19.625 0.344 1 63.94 188 SER B C 1
ATOM 4439 O O . SER B 1 188 ? 24.172 20.578 0.624 1 63.94 188 SER B O 1
ATOM 4441 N N . SER B 1 189 ? 22.953 19.828 -0.917 1 61.16 189 SER B N 1
ATOM 4442 C CA . SER B 1 189 ? 23.297 21.172 -1.356 1 61.16 189 SER B CA 1
ATOM 4443 C C . SER B 1 189 ? 22.047 22.047 -1.522 1 61.16 189 SER B C 1
ATOM 4445 O O . SER B 1 189 ? 21.109 21.656 -2.199 1 61.16 189 SER B O 1
ATOM 4447 N N . SER B 1 190 ? 21.922 23.047 -0.538 1 61.31 190 SER B N 1
ATOM 4448 C CA . SER B 1 190 ? 20.906 24.094 -0.68 1 61.31 190 SER B CA 1
ATOM 4449 C C . SER B 1 190 ? 20.719 24.484 -2.143 1 61.31 190 SER B C 1
ATOM 4451 O O . SER B 1 190 ? 19.594 24.734 -2.578 1 61.31 190 SER B O 1
ATOM 4453 N N . GLU B 1 191 ? 21.719 24.297 -2.768 1 66.38 191 GLU B N 1
ATOM 4454 C CA . GLU B 1 191 ? 21.641 24.656 -4.18 1 66.38 191 GLU B CA 1
ATOM 4455 C C . GLU B 1 191 ? 20.828 23.641 -4.973 1 66.38 191 GLU B C 1
ATOM 4457 O O . GLU B 1 191 ? 20.031 24.016 -5.824 1 66.38 191 GLU B O 1
ATOM 4462 N N . ASN B 1 192 ? 21 22.453 -4.582 1 77.38 192 ASN B N 1
ATOM 4463 C CA . ASN B 1 192 ? 20.266 21.391 -5.281 1 77.38 192 ASN B CA 1
ATOM 4464 C C . ASN B 1 192 ? 18.766 21.438 -4.949 1 77.38 192 ASN B C 1
ATOM 4466 O O . ASN B 1 192 ? 17.938 21.25 -5.824 1 77.38 192 ASN B O 1
ATOM 4470 N N . PHE B 1 193 ? 18.547 21.891 -3.752 1 85 193 PHE B N 1
ATOM 4471 C CA . PHE B 1 193 ? 17.141 21.984 -3.361 1 85 193 PHE B CA 1
ATOM 4472 C C . PHE B 1 193 ? 16.453 23.141 -4.078 1 85 193 PHE B C 1
ATOM 4474 O O . PHE B 1 193 ? 15.328 23 -4.562 1 85 193 PHE B O 1
ATOM 4481 N N . ARG B 1 194 ? 17.141 24.281 -4.113 1 87.75 194 ARG B N 1
ATOM 4482 C CA . ARG B 1 194 ? 16.578 25.469 -4.777 1 87.75 194 ARG B CA 1
ATOM 4483 C C . ARG B 1 194 ? 16.281 25.172 -6.246 1 87.75 194 ARG B C 1
ATOM 4485 O O . ARG B 1 194 ? 15.305 25.688 -6.797 1 87.75 194 ARG B O 1
ATOM 4492 N N . ALA B 1 195 ? 17.109 24.297 -6.785 1 89.31 195 ALA B N 1
ATOM 4493 C CA . ALA B 1 195 ? 16.969 23.984 -8.203 1 89.31 195 ALA B CA 1
ATOM 4494 C C . ALA B 1 195 ? 15.734 23.125 -8.461 1 89.31 195 ALA B C 1
ATOM 4496 O O . ALA B 1 195 ? 15.117 23.219 -9.516 1 89.31 195 ALA B O 1
ATOM 4497 N N . VAL B 1 196 ? 15.328 22.375 -7.441 1 91.88 196 VAL B N 1
ATOM 4498 C CA . VAL B 1 196 ? 14.242 21.438 -7.688 1 91.88 196 VAL B CA 1
ATOM 4499 C C . VAL B 1 196 ? 12.938 21.984 -7.117 1 91.88 196 VAL B C 1
ATOM 4501 O O . VAL B 1 196 ? 11.852 21.469 -7.406 1 91.88 196 VAL B O 1
ATOM 4504 N N . LEU B 1 197 ? 13.016 23.078 -6.379 1 95.25 197 LEU B N 1
ATOM 4505 C CA . LEU B 1 197 ? 11.883 23.625 -5.648 1 95.25 197 LEU B CA 1
ATOM 4506 C C . LEU B 1 197 ? 10.758 24.016 -6.602 1 95.25 197 LEU B C 1
ATOM 4508 O O . LEU B 1 197 ? 9.594 23.688 -6.359 1 95.25 197 LEU B O 1
ATOM 4512 N N . PRO B 1 198 ? 11.039 24.656 -7.73 1 95.62 198 PRO B N 1
ATOM 4513 C CA . PRO B 1 198 ? 9.945 25 -8.648 1 95.62 198 PRO B CA 1
ATOM 4514 C C . PRO B 1 198 ? 9.203 23.766 -9.164 1 95.62 198 PRO B C 1
ATOM 4516 O O . PRO B 1 198 ? 7.984 23.797 -9.32 1 95.62 198 PRO B O 1
ATOM 4519 N N . ASP B 1 199 ? 9.961 22.719 -9.398 1 96.31 199 ASP B N 1
ATOM 4520 C CA . ASP B 1 199 ? 9.352 21.484 -9.875 1 96.31 199 ASP B CA 1
ATOM 4521 C C . ASP B 1 199 ? 8.438 20.891 -8.812 1 96.31 199 ASP B C 1
ATOM 4523 O O . ASP B 1 199 ? 7.363 20.375 -9.125 1 96.31 199 ASP B O 1
ATOM 4527 N N . ILE B 1 200 ? 8.844 20.922 -7.602 1 97.81 200 ILE B N 1
ATOM 4528 C CA . ILE B 1 200 ? 8.055 20.422 -6.48 1 97.81 200 ILE B CA 1
ATOM 4529 C C . ILE B 1 200 ? 6.734 21.188 -6.402 1 97.81 200 ILE B C 1
ATOM 4531 O O . ILE B 1 200 ? 5.66 20.578 -6.324 1 97.81 200 ILE B O 1
ATOM 4535 N N . ILE B 1 201 ? 6.824 22.484 -6.477 1 98.62 201 ILE B N 1
ATOM 4536 C CA . ILE B 1 201 ? 5.652 23.359 -6.391 1 98.62 201 ILE B CA 1
ATOM 4537 C C . ILE B 1 201 ? 4.738 23.109 -7.59 1 98.62 201 ILE B C 1
ATOM 4539 O O . ILE B 1 201 ? 3.516 23.062 -7.445 1 98.62 201 ILE B O 1
ATOM 4543 N N . ASP B 1 202 ? 5.285 22.938 -8.719 1 98.31 202 ASP B N 1
ATOM 4544 C CA . ASP B 1 202 ? 4.508 22.688 -9.93 1 98.31 202 ASP B CA 1
ATOM 4545 C C . ASP B 1 202 ? 3.762 21.359 -9.844 1 98.31 202 ASP B C 1
ATOM 4547 O O . ASP B 1 202 ? 2.654 21.234 -10.375 1 98.31 202 ASP B O 1
ATOM 4551 N N . GLN B 1 203 ? 4.363 20.391 -9.258 1 98.62 203 GLN B N 1
ATOM 4552 C CA . GLN B 1 203 ? 3.707 19.109 -9.102 1 98.62 203 GLN B CA 1
ATOM 4553 C C . GLN B 1 203 ? 2.498 19.203 -8.172 1 98.62 203 GLN B C 1
ATOM 4555 O O . GLN B 1 203 ? 1.466 18.578 -8.422 1 98.62 203 GLN B O 1
ATOM 4560 N N . LEU B 1 204 ? 2.652 19.938 -7.137 1 98.88 204 LEU B N 1
ATOM 4561 C CA . LEU B 1 204 ? 1.503 20.156 -6.27 1 98.88 204 LEU B CA 1
ATOM 4562 C C . LEU B 1 204 ? 0.392 20.891 -7.012 1 98.88 204 LEU B C 1
ATOM 4564 O O . LEU B 1 204 ? -0.78 20.516 -6.906 1 98.88 204 LEU B O 1
ATOM 4568 N N . ALA B 1 205 ? 0.776 21.938 -7.738 1 98.81 205 ALA B N 1
ATOM 4569 C CA . ALA B 1 205 ? -0.2 22.688 -8.516 1 98.81 205 ALA B CA 1
ATOM 4570 C C . ALA B 1 205 ? -0.904 21.797 -9.531 1 98.81 205 ALA B C 1
ATOM 4572 O O . ALA B 1 205 ? -2.115 21.906 -9.742 1 98.81 205 ALA B O 1
ATOM 4573 N N . SER B 1 206 ? -0.154 20.922 -10.164 1 98.69 206 SER B N 1
ATOM 4574 C CA . SER B 1 206 ? -0.721 20 -11.133 1 98.69 206 SER B CA 1
ATOM 4575 C C . SER B 1 206 ? -1.73 19.062 -10.469 1 98.69 206 SER B C 1
ATOM 4577 O O . SER B 1 206 ? -2.748 18.703 -11.078 1 98.69 206 SER B O 1
ATOM 4579 N N . ALA B 1 207 ? -1.431 18.625 -9.281 1 98.88 207 ALA B N 1
ATOM 4580 C CA . ALA B 1 207 ? -2.365 17.797 -8.539 1 98.88 207 ALA B CA 1
ATOM 4581 C C . ALA B 1 207 ? -3.678 18.531 -8.281 1 98.88 207 ALA B C 1
ATOM 4583 O O . ALA B 1 207 ? -4.758 17.969 -8.477 1 98.88 207 ALA B O 1
ATOM 4584 N N . VAL B 1 208 ? -3.596 19.781 -7.855 1 98.88 208 VAL B N 1
ATOM 4585 C CA . VAL B 1 208 ? -4.777 20.594 -7.594 1 98.88 208 VAL B CA 1
ATOM 4586 C C . VAL B 1 208 ? -5.59 20.75 -8.875 1 98.88 208 VAL B C 1
ATOM 4588 O O . VAL B 1 208 ? -6.812 20.578 -8.867 1 98.88 208 VAL B O 1
ATOM 4591 N N . LYS B 1 209 ? -4.926 21.094 -9.969 1 98.75 209 LYS B N 1
ATOM 4592 C CA . LYS B 1 209 ? -5.605 21.281 -11.242 1 98.75 209 LYS B CA 1
ATOM 4593 C C . LYS B 1 209 ? -6.305 20 -11.68 1 98.75 209 LYS B C 1
ATOM 4595 O O . LYS B 1 209 ? -7.438 20.031 -12.164 1 98.75 209 LYS B O 1
ATOM 4600 N N . HIS B 1 210 ? -5.609 18.891 -11.516 1 98.75 210 HIS B N 1
ATOM 4601 C CA . HIS B 1 210 ? -6.191 17.609 -11.883 1 98.75 210 HIS B CA 1
ATOM 4602 C C . HIS B 1 210 ? -7.453 17.312 -11.07 1 98.75 210 HIS B C 1
ATOM 4604 O O . HIS B 1 210 ? -8.477 16.906 -11.633 1 98.75 210 HIS B O 1
ATOM 4610 N N . LEU B 1 211 ? -7.367 17.531 -9.766 1 98.81 211 LEU B N 1
ATOM 4611 C CA . LEU B 1 211 ? -8.531 17.312 -8.922 1 98.81 211 LEU B CA 1
ATOM 4612 C C . LEU B 1 211 ? -9.68 18.219 -9.328 1 98.81 211 LEU B C 1
ATOM 4614 O O . LEU B 1 211 ? -10.844 17.812 -9.336 1 98.81 211 LEU B O 1
ATOM 4618 N N . HIS B 1 212 ? -9.367 19.453 -9.656 1 98.56 212 HIS B N 1
ATOM 4619 C CA . HIS B 1 212 ? -10.375 20.391 -10.133 1 98.56 212 HIS B CA 1
ATOM 4620 C C . HIS B 1 212 ? -11.047 19.875 -11.398 1 98.56 212 HIS B C 1
ATOM 4622 O O . HIS B 1 212 ? -12.273 19.953 -11.539 1 98.56 212 HIS B O 1
ATOM 4628 N N . GLU B 1 213 ? -10.242 19.359 -12.289 1 98 213 GLU B N 1
ATOM 4629 C CA . GLU B 1 213 ? -10.766 18.781 -13.523 1 98 213 GLU B CA 1
ATOM 4630 C C . GLU B 1 213 ? -11.672 17.594 -13.234 1 98 213 GLU B C 1
ATOM 4632 O O . GLU B 1 213 ? -12.617 17.328 -13.984 1 98 213 GLU B O 1
ATOM 4637 N N . GLN B 1 214 ? -11.391 16.969 -12.102 1 97.31 214 GLN B N 1
ATOM 4638 C CA . GLN B 1 214 ? -12.188 15.82 -11.711 1 97.31 214 GLN B CA 1
ATOM 4639 C C . GLN B 1 214 ? -13.406 16.25 -10.891 1 97.31 214 GLN B C 1
ATOM 4641 O O . GLN B 1 214 ? -14.148 15.398 -10.391 1 97.31 214 GLN B O 1
ATOM 4646 N N . GLY B 1 215 ? -13.594 17.531 -10.656 1 97.06 215 GLY B N 1
ATOM 4647 C CA . GLY B 1 215 ? -14.828 18.031 -10.062 1 97.06 215 GLY B CA 1
ATOM 4648 C C . GLY B 1 215 ? -14.617 18.641 -8.688 1 97.06 215 GLY B C 1
ATOM 4649 O O . GLY B 1 215 ? -15.547 19.203 -8.109 1 97.06 215 GLY B O 1
ATOM 4650 N N . ALA B 1 216 ? -13.406 18.562 -8.172 1 98.25 216 ALA B N 1
ATOM 4651 C CA . ALA B 1 216 ? -13.133 19.172 -6.875 1 98.25 216 ALA B CA 1
ATOM 4652 C C . ALA B 1 216 ? -13.266 20.688 -6.949 1 98.25 216 ALA B C 1
ATOM 4654 O O . ALA B 1 216 ? -12.875 21.312 -7.941 1 98.25 216 ALA B O 1
ATOM 4655 N N . ARG B 1 217 ? -13.766 21.281 -5.812 1 97.94 217 ARG B N 1
ATOM 4656 C CA . ARG B 1 217 ? -14.008 22.719 -5.867 1 97.94 217 ARG B CA 1
ATOM 4657 C C . ARG B 1 217 ? -13.445 23.406 -4.633 1 97.94 217 ARG B C 1
ATOM 4659 O O . ARG B 1 217 ? -13.094 24.594 -4.684 1 97.94 217 ARG B O 1
ATOM 4666 N N . ASN B 1 218 ? -13.375 22.75 -3.49 1 98.31 218 ASN B N 1
ATOM 4667 C CA . ASN B 1 218 ? -12.922 23.344 -2.242 1 98.31 218 ASN B CA 1
ATOM 4668 C C . ASN B 1 218 ? -11.586 22.766 -1.789 1 98.31 218 ASN B C 1
ATOM 4670 O O . ASN B 1 218 ? -11.484 21.562 -1.527 1 98.31 218 ASN B O 1
ATOM 4674 N N . PHE B 1 219 ? -10.586 23.672 -1.695 1 98.75 219 PHE B N 1
ATOM 4675 C CA . PHE B 1 219 ? -9.242 23.219 -1.364 1 98.75 219 PHE B CA 1
ATOM 4676 C C . PHE B 1 219 ? -8.727 23.906 -0.108 1 98.75 219 PHE B C 1
ATOM 4678 O O . PHE B 1 219 ? -8.938 25.109 0.074 1 98.75 219 PHE B O 1
ATOM 4685 N N . TRP B 1 220 ? -8.148 23.156 0.804 1 98.75 220 TRP B N 1
ATOM 4686 C CA . TRP B 1 220 ? -7.48 23.578 2.027 1 98.75 220 TRP B CA 1
ATOM 4687 C C . TRP B 1 220 ? -6.023 23.141 2.033 1 98.75 220 TRP B C 1
ATOM 4689 O O . TRP B 1 220 ? -5.727 21.969 2.301 1 98.75 220 TRP B O 1
ATOM 4699 N N . ILE B 1 221 ? -5.047 24.094 1.789 1 98.94 221 ILE B N 1
ATOM 4700 C CA . ILE B 1 221 ? -3.674 23.734 1.456 1 98.94 221 ILE B CA 1
ATOM 4701 C C . ILE B 1 221 ? -2.73 24.25 2.541 1 98.94 221 ILE B C 1
ATOM 4703 O O . ILE B 1 221 ? -2.521 25.453 2.67 1 98.94 221 ILE B O 1
ATOM 4707 N N . HIS B 1 222 ? -2.15 23.312 3.275 1 98.94 222 HIS B N 1
ATOM 4708 C CA . HIS B 1 222 ? -1.169 23.641 4.301 1 98.94 222 HIS B CA 1
ATOM 4709 C C . HIS B 1 222 ? 0.199 23.922 3.686 1 98.94 222 HIS B C 1
ATOM 4711 O O . HIS B 1 222 ? 0.632 23.203 2.779 1 98.94 222 HIS B O 1
ATOM 4717 N N . ASN B 1 223 ? 0.854 25 4.156 1 98.88 223 ASN B N 1
ATOM 4718 C CA . ASN B 1 223 ? 2.289 25.047 3.902 1 98.88 223 ASN B CA 1
ATOM 4719 C C . ASN B 1 223 ? 3.066 24.188 4.898 1 98.88 223 ASN B C 1
ATOM 4721 O O . ASN B 1 223 ? 2.479 23.391 5.625 1 98.88 223 ASN B O 1
ATOM 4725 N N . THR B 1 224 ? 4.453 24.234 4.902 1 98.75 224 THR B N 1
ATOM 4726 C CA . THR B 1 224 ? 5.258 23.359 5.738 1 98.75 224 THR B CA 1
ATOM 4727 C C . THR B 1 224 ? 5.598 24.016 7.066 1 98.75 224 THR B C 1
ATOM 4729 O O . THR B 1 224 ? 5.547 25.25 7.184 1 98.75 224 THR B O 1
ATOM 4732 N N . GLY B 1 225 ? 5.852 23.234 8.039 1 98.38 225 GLY B N 1
ATOM 4733 C CA . GLY B 1 225 ? 6.227 23.719 9.352 1 98.38 225 GLY B CA 1
ATOM 4734 C C . GLY B 1 225 ? 7.691 24.109 9.453 1 98.38 225 GLY B C 1
ATOM 4735 O O . GLY B 1 225 ? 8.453 23.922 8.492 1 98.38 225 GLY B O 1
ATOM 4736 N N . PRO B 1 226 ? 8.023 24.672 10.602 1 98.25 226 PRO B N 1
ATOM 4737 C CA . PRO B 1 226 ? 9.414 25.047 10.836 1 98.25 226 PRO B CA 1
ATOM 4738 C C . PRO B 1 226 ? 10.312 23.859 11.141 1 98.25 226 PRO B C 1
ATOM 4740 O O . PRO B 1 226 ? 10.633 23.609 12.305 1 98.25 226 PRO B O 1
ATOM 4743 N N . ILE B 1 227 ? 10.812 23.25 10.125 1 96.12 227 ILE B N 1
ATOM 4744 C CA . ILE B 1 227 ? 11.531 21.984 10.227 1 96.12 227 ILE B CA 1
ATOM 4745 C C . ILE B 1 227 ? 12.805 22.188 11.031 1 96.12 227 ILE B C 1
ATOM 4747 O O . ILE B 1 227 ? 13.266 21.266 11.719 1 96.12 227 ILE B O 1
ATOM 4751 N N . GLY B 1 228 ? 13.336 23.391 11.062 1 95.19 228 GLY B N 1
ATOM 4752 C CA . GLY B 1 228 ? 14.531 23.688 11.828 1 95.19 228 GLY B CA 1
ATOM 4753 C C . GLY B 1 228 ? 14.297 23.672 13.328 1 95.19 228 GLY B C 1
ATOM 4754 O O . GLY B 1 228 ? 15.25 23.656 14.109 1 95.19 228 GLY B O 1
ATOM 4755 N N . CYS B 1 229 ? 13.016 23.656 13.688 1 95.94 229 CYS B N 1
ATOM 4756 C CA . CYS B 1 229 ? 12.672 23.719 15.102 1 95.94 229 CYS B CA 1
ATOM 4757 C C . CYS B 1 229 ? 12.398 22.312 15.648 1 95.94 229 CYS B C 1
ATOM 4759 O O . CYS B 1 229 ? 12.109 22.156 16.828 1 95.94 229 CYS B O 1
ATOM 4761 N N . LEU B 1 230 ? 12.523 21.219 14.82 1 95.12 230 LEU B N 1
ATOM 4762 C CA . LEU B 1 230 ? 12.273 19.859 15.289 1 95.12 230 LEU B CA 1
ATOM 4763 C C . LEU B 1 230 ? 13.375 19.391 16.234 1 95.12 230 LEU B C 1
ATOM 4765 O O . LEU B 1 230 ? 14.562 19.5 15.914 1 95.12 230 LEU B O 1
ATOM 4769 N N . PRO B 1 231 ? 12.977 18.828 17.359 1 92.75 231 PRO B N 1
ATOM 4770 C CA . PRO B 1 231 ? 13.992 18.422 18.328 1 92.75 231 PRO B CA 1
ATOM 4771 C C . PRO B 1 231 ? 14.969 17.391 17.766 1 92.75 231 PRO B C 1
ATOM 4773 O O . PRO B 1 231 ? 16.156 17.391 18.109 1 92.75 231 PRO B O 1
ATOM 4776 N N . VAL B 1 232 ? 14.531 16.531 16.891 1 87.19 232 VAL B N 1
ATOM 4777 C CA . VAL B 1 232 ? 15.406 15.5 16.328 1 87.19 232 VAL B CA 1
ATOM 4778 C C . VAL B 1 232 ? 16.516 16.156 15.5 1 87.19 232 VAL B C 1
ATOM 4780 O O . VAL B 1 232 ? 17.625 15.633 15.422 1 87.19 232 VAL B O 1
ATOM 4783 N N . THR B 1 233 ? 16.234 17.203 14.883 1 80.25 233 THR B N 1
ATOM 4784 C CA . THR B 1 233 ? 17.219 17.938 14.086 1 80.25 233 THR B CA 1
ATOM 4785 C C . THR B 1 233 ? 18.203 18.656 14.984 1 80.25 233 THR B C 1
ATOM 4787 O O . THR B 1 233 ? 19.375 18.797 14.641 1 80.25 233 THR B O 1
ATOM 4790 N N . GLN B 1 234 ? 17.766 19.047 16.141 1 75.69 234 GLN B N 1
ATOM 4791 C CA . GLN B 1 234 ? 18.547 19.875 17.047 1 75.69 234 GLN B CA 1
ATOM 4792 C C . GLN B 1 234 ? 19.516 19.031 17.875 1 75.69 234 GLN B C 1
ATOM 4794 O O . GLN B 1 234 ? 20.531 19.547 18.375 1 75.69 234 GLN B O 1
ATOM 4799 N N . ARG B 1 235 ? 19.172 17.797 17.891 1 72 235 ARG B N 1
ATOM 4800 C CA . ARG B 1 235 ? 19.938 16.922 18.781 1 72 235 ARG B CA 1
ATOM 4801 C C . ARG B 1 235 ? 21.391 16.828 18.344 1 72 235 ARG B C 1
ATOM 4803 O O . ARG B 1 235 ? 22.281 16.609 19.156 1 72 235 ARG B O 1
ATOM 4810 N N . ASN B 1 236 ? 21.5 17.047 17.141 1 63.62 236 ASN B N 1
ATOM 4811 C CA . ASN B 1 236 ? 22.859 16.922 16.625 1 63.62 236 ASN B CA 1
ATOM 4812 C C . ASN B 1 236 ? 23.656 18.203 16.828 1 63.62 236 ASN B C 1
ATOM 4814 O O . ASN B 1 236 ? 24.859 18.25 16.516 1 63.62 236 ASN B O 1
ATOM 4818 N N . TYR B 1 237 ? 22.969 19.188 17.422 1 66.62 237 TYR B N 1
ATOM 4819 C CA . TYR B 1 237 ? 23.625 20.484 17.531 1 66.62 237 TYR B CA 1
ATOM 4820 C C . TYR B 1 237 ? 23.719 20.922 18.984 1 66.62 237 TYR B C 1
ATOM 4822 O O . TYR B 1 237 ? 23.203 21.984 19.344 1 66.62 237 TYR B O 1
ATOM 4830 N N . HIS B 1 238 ? 24.312 20.234 19.812 1 61.81 238 HIS B N 1
ATOM 4831 C CA . HIS B 1 238 ? 24.422 20.531 21.234 1 61.81 238 HIS B CA 1
ATOM 4832 C C . HIS B 1 238 ? 25.266 21.797 21.469 1 61.81 238 HIS B C 1
ATOM 4834 O O . HIS B 1 238 ? 25 22.562 22.391 1 61.81 238 HIS B O 1
ATOM 4840 N N . HIS B 1 239 ? 26.172 22.016 20.703 1 66.81 239 HIS B N 1
ATOM 4841 C CA . HIS B 1 239 ? 26.984 23.219 20.844 1 66.81 239 HIS B CA 1
ATOM 4842 C C . HIS B 1 239 ? 27.203 23.891 19.5 1 66.81 239 HIS B C 1
ATOM 4844 O O . HIS B 1 239 ? 28.312 23.906 18.969 1 66.81 239 HIS B O 1
ATOM 4850 N N . PRO B 1 240 ? 26.062 24.391 19.125 1 70.44 240 PRO B N 1
ATOM 4851 C CA . PRO B 1 240 ? 26.188 24.953 17.781 1 70.44 240 PRO B CA 1
ATOM 4852 C C . PRO B 1 240 ? 26.922 26.297 17.766 1 70.44 240 PRO B C 1
ATOM 4854 O O . PRO B 1 240 ? 26.891 27.031 18.75 1 70.44 240 PRO B O 1
ATOM 4857 N N . MET B 1 241 ? 27.703 26.547 16.734 1 76 241 MET B N 1
ATOM 4858 C CA . MET B 1 241 ? 28.344 27.844 16.516 1 76 241 MET B CA 1
ATOM 4859 C C . MET B 1 241 ? 27.312 28.953 16.5 1 76 241 MET B C 1
ATOM 4861 O O . MET B 1 241 ? 26.156 28.734 16.156 1 76 241 MET B O 1
ATOM 4865 N N . PRO B 1 242 ? 27.828 30.062 16.984 1 80.5 242 PRO B N 1
ATOM 4866 C CA . PRO B 1 242 ? 26.906 31.203 16.922 1 80.5 242 PRO B CA 1
ATOM 4867 C C . PRO B 1 242 ? 26.312 31.406 15.531 1 80.5 242 PRO B C 1
ATOM 4869 O O . PRO B 1 242 ? 27 31.219 14.523 1 80.5 242 PRO B O 1
ATOM 4872 N N . GLY B 1 243 ? 25.062 31.672 15.453 1 86.75 243 GLY B N 1
ATOM 4873 C CA . GLY B 1 243 ? 24.422 32 14.188 1 86.75 243 GLY B CA 1
ATOM 4874 C C . GLY B 1 243 ? 23.75 30.812 13.523 1 86.75 243 GLY B C 1
ATOM 4875 O O . GLY B 1 243 ? 23.047 30.969 12.523 1 86.75 243 GLY B O 1
ATOM 4876 N N . ILE B 1 244 ? 23.922 29.703 14.102 1 89.5 244 ILE B N 1
ATOM 4877 C CA . ILE B 1 244 ? 23.359 28.484 13.516 1 89.5 244 ILE B CA 1
ATOM 4878 C C . ILE B 1 244 ? 21.906 28.328 13.969 1 89.5 244 ILE B C 1
ATOM 4880 O O . ILE B 1 244 ? 21.031 27.953 13.18 1 89.5 244 ILE B O 1
ATOM 4884 N N . LEU B 1 245 ? 21.672 28.75 15.242 1 92.12 245 LEU B N 1
ATOM 4885 C CA . LEU B 1 245 ? 20.328 28.672 15.82 1 92.12 245 LEU B CA 1
ATOM 4886 C C . LEU B 1 245 ? 19.719 30.062 15.977 1 92.12 245 LEU B C 1
ATOM 4888 O O . LEU B 1 245 ? 20.438 31.047 16.203 1 92.12 245 LEU B O 1
ATOM 4892 N N . ASP B 1 246 ? 18.406 30.141 15.883 1 93.38 246 ASP B N 1
ATOM 4893 C CA . ASP B 1 246 ? 17.734 31.406 16.172 1 93.38 246 ASP B CA 1
ATOM 4894 C C . ASP B 1 246 ? 17.422 31.516 17.672 1 93.38 246 ASP B C 1
ATOM 4896 O O . ASP B 1 246 ? 17.891 30.719 18.469 1 93.38 246 ASP B O 1
ATOM 4900 N N . GLU B 1 247 ? 16.688 32.594 18.062 1 92.25 247 GLU B N 1
ATOM 4901 C CA . GLU B 1 247 ? 16.453 32.906 19.469 1 92.25 247 GLU B CA 1
ATOM 4902 C C . GLU B 1 247 ? 15.602 31.844 20.141 1 92.25 247 GLU B C 1
ATOM 4904 O O . GLU B 1 247 ? 15.562 31.766 21.375 1 92.25 247 GLU B O 1
ATOM 4909 N N . HIS B 1 248 ? 14.945 31.047 19.297 1 92.31 248 HIS B N 1
ATOM 4910 C CA . HIS B 1 248 ? 14.07 30.016 19.875 1 92.31 248 HIS B CA 1
ATOM 4911 C C . HIS B 1 248 ? 14.688 28.625 19.719 1 92.31 248 HIS B C 1
ATOM 4913 O O . HIS B 1 248 ? 14.023 27.625 19.969 1 92.31 248 HIS B O 1
ATOM 4919 N N . GLY B 1 249 ? 15.938 28.594 19.219 1 89.88 249 GLY B N 1
ATOM 4920 C CA . GLY B 1 249 ? 16.688 27.344 19.156 1 89.88 249 GLY B CA 1
ATOM 4921 C C . GLY B 1 249 ? 16.469 26.578 17.875 1 89.88 249 GLY B C 1
ATOM 4922 O O . GLY B 1 249 ? 16.828 25.406 17.766 1 89.88 249 GLY B O 1
ATOM 4923 N N . CYS B 1 250 ? 15.984 27.203 16.859 1 94.5 250 CYS B N 1
ATOM 4924 C CA . CYS B 1 250 ? 15.719 26.547 15.586 1 94.5 250 CYS B CA 1
ATOM 4925 C C . CYS B 1 250 ? 16.891 26.734 14.625 1 94.5 250 CYS B C 1
ATOM 4927 O O . CYS B 1 250 ? 17.5 27.797 14.586 1 94.5 250 CYS B O 1
ATOM 4929 N N . LEU B 1 251 ? 17.188 25.75 13.883 1 93.75 251 LEU B N 1
ATOM 4930 C CA . LEU B 1 251 ? 18.203 25.844 12.852 1 93.75 251 LEU B CA 1
ATOM 4931 C C . LEU B 1 251 ? 17.781 26.812 11.75 1 93.75 251 LEU B C 1
ATOM 4933 O O . LEU B 1 251 ? 16.859 26.516 10.984 1 93.75 251 LEU B O 1
ATOM 4937 N N . ILE B 1 252 ? 18.516 27.875 11.633 1 94.62 252 ILE B N 1
ATOM 4938 C CA . ILE B 1 252 ? 18.141 28.969 10.758 1 94.62 252 ILE B CA 1
ATOM 4939 C C . ILE B 1 252 ? 18.141 28.5 9.305 1 94.62 252 ILE B C 1
ATOM 4941 O O . ILE B 1 252 ? 17.188 28.75 8.562 1 94.62 252 ILE B O 1
ATOM 4945 N N . ALA B 1 253 ? 19.156 27.734 8.891 1 91.12 253 ALA B N 1
ATOM 4946 C CA . ALA B 1 253 ? 19.328 27.312 7.504 1 91.12 253 ALA B CA 1
ATOM 4947 C C . ALA B 1 253 ? 18.172 26.406 7.062 1 91.12 253 ALA B C 1
ATOM 4949 O O . ALA B 1 253 ? 17.719 26.5 5.922 1 91.12 253 ALA B O 1
ATOM 4950 N N . GLN B 1 254 ? 17.734 25.562 7.934 1 92.69 254 GLN B N 1
ATOM 4951 C CA . GLN B 1 254 ? 16.641 24.641 7.598 1 92.69 254 GLN B CA 1
ATOM 4952 C C . GLN B 1 254 ? 15.312 25.391 7.527 1 92.69 254 GLN B C 1
ATOM 4954 O O . GLN B 1 254 ? 14.492 25.125 6.641 1 92.69 254 GLN B O 1
ATOM 4959 N N . ASN B 1 255 ? 15.117 26.297 8.43 1 95.88 255 ASN B N 1
ATOM 4960 C CA . ASN B 1 255 ? 13.898 27.109 8.367 1 95.88 255 ASN B CA 1
ATOM 4961 C C . ASN B 1 255 ? 13.891 28 7.133 1 95.88 255 ASN B C 1
ATOM 4963 O O . ASN B 1 255 ? 12.836 28.281 6.562 1 95.88 255 ASN B O 1
ATOM 4967 N N . ASP B 1 256 ? 15.078 28.438 6.723 1 95.31 256 ASP B N 1
ATOM 4968 C CA . ASP B 1 256 ? 15.148 29.234 5.496 1 95.31 256 ASP B CA 1
ATOM 4969 C C . ASP B 1 256 ? 14.648 28.422 4.297 1 95.31 256 ASP B C 1
ATOM 4971 O O . ASP B 1 256 ? 14 28.969 3.402 1 95.31 256 ASP B O 1
ATOM 4975 N N . MET B 1 257 ? 14.953 27.141 4.289 1 94.94 257 MET B N 1
ATOM 4976 C CA . MET B 1 257 ? 14.477 26.266 3.221 1 94.94 257 MET B CA 1
ATOM 4977 C C . MET B 1 257 ? 12.953 26.141 3.26 1 94.94 257 MET B C 1
ATOM 4979 O O . MET B 1 257 ? 12.289 26.219 2.223 1 94.94 257 MET B O 1
ATOM 4983 N N . ALA B 1 258 ? 12.43 26.016 4.414 1 97.12 258 ALA B N 1
ATOM 4984 C CA . ALA B 1 258 ? 10.984 25.922 4.574 1 97.12 258 ALA B CA 1
ATOM 4985 C C . ALA B 1 258 ? 10.305 27.234 4.164 1 97.12 258 ALA B C 1
ATOM 4987 O O . ALA B 1 258 ? 9.273 27.219 3.488 1 97.12 258 ALA B O 1
ATOM 4988 N N . ILE B 1 259 ? 10.867 28.328 4.586 1 98.12 259 ILE B N 1
ATOM 4989 C CA . ILE B 1 259 ? 10.312 29.641 4.293 1 98.12 259 ILE B CA 1
ATOM 4990 C C . ILE B 1 259 ? 10.289 29.875 2.781 1 98.12 259 ILE B C 1
ATOM 4992 O O . ILE B 1 259 ? 9.305 30.375 2.236 1 98.12 259 ILE B O 1
ATOM 4996 N N . GLU B 1 260 ? 11.344 29.469 2.143 1 96.94 260 GLU B N 1
ATOM 4997 C CA . GLU B 1 260 ? 11.398 29.625 0.692 1 96.94 260 GLU B CA 1
ATOM 4998 C C . GLU B 1 260 ? 10.367 28.734 0.002 1 96.94 260 GLU B C 1
ATOM 5000 O O . GLU B 1 260 ? 9.695 29.156 -0.937 1 96.94 260 GLU B O 1
ATOM 5005 N N . PHE B 1 261 ? 10.266 27.5 0.415 1 97.94 261 PHE B N 1
ATOM 5006 C CA . PHE B 1 261 ? 9.219 26.625 -0.089 1 97.94 261 PHE B CA 1
ATOM 5007 C C . PHE B 1 261 ? 7.844 27.266 0.077 1 97.94 261 PHE B C 1
ATOM 5009 O O . PHE B 1 261 ? 7.062 27.328 -0.873 1 97.94 261 PHE B O 1
ATOM 5016 N N . ASN B 1 262 ? 7.57 27.734 1.257 1 98.81 262 ASN B N 1
ATOM 5017 C CA . ASN B 1 262 ? 6.27 28.297 1.6 1 98.81 262 ASN B CA 1
ATOM 5018 C C . ASN B 1 262 ? 5.965 29.547 0.788 1 98.81 262 ASN B C 1
ATOM 5020 O O . ASN B 1 262 ? 4.82 29.781 0.397 1 98.81 262 ASN B O 1
ATOM 5024 N N . ARG B 1 263 ? 6.977 30.359 0.611 1 98.5 263 ARG B N 1
ATOM 5025 C CA . ARG B 1 263 ? 6.82 31.562 -0.207 1 98.5 263 ARG B CA 1
ATOM 5026 C C . ARG B 1 263 ? 6.391 31.203 -1.625 1 98.5 263 ARG B C 1
ATOM 5028 O O . ARG B 1 263 ? 5.457 31.797 -2.166 1 98.5 263 ARG B O 1
ATOM 5035 N N . GLN B 1 264 ? 7.016 30.25 -2.188 1 98.56 264 GLN B N 1
ATOM 5036 C CA . GLN B 1 264 ? 6.688 29.828 -3.549 1 98.56 264 GLN B CA 1
ATOM 5037 C C . GLN B 1 264 ? 5.316 29.156 -3.604 1 98.56 264 GLN B C 1
ATOM 5039 O O . GLN B 1 264 ? 4.57 29.344 -4.57 1 98.56 264 GLN B O 1
ATOM 5044 N N . LEU B 1 265 ? 5.023 28.359 -2.605 1 98.88 265 LEU B N 1
ATOM 5045 C CA . LEU B 1 265 ? 3.711 27.719 -2.551 1 98.88 265 LEU B CA 1
ATOM 5046 C C . LEU B 1 265 ? 2.602 28.766 -2.492 1 98.88 265 LEU B C 1
ATOM 5048 O O . LEU B 1 265 ? 1.6 28.656 -3.203 1 98.88 265 LEU B O 1
ATOM 5052 N N . LYS B 1 266 ? 2.773 29.766 -1.646 1 98.75 266 LYS B N 1
ATOM 5053 C CA . LYS B 1 266 ? 1.761 30.812 -1.521 1 98.75 266 LYS B CA 1
ATOM 5054 C C . LYS B 1 266 ? 1.539 31.516 -2.854 1 98.75 266 LYS B C 1
ATOM 5056 O O . LYS B 1 266 ? 0.398 31.75 -3.256 1 98.75 266 LYS B O 1
ATOM 5061 N N . ARG B 1 267 ? 2.611 31.891 -3.488 1 98.56 267 ARG B N 1
ATOM 5062 C CA . ARG B 1 267 ? 2.518 32.531 -4.793 1 98.56 267 ARG B CA 1
ATOM 5063 C C . ARG B 1 267 ? 1.777 31.656 -5.793 1 98.56 267 ARG B C 1
ATOM 5065 O O . ARG B 1 267 ? 0.948 32.156 -6.562 1 98.56 267 ARG B O 1
ATOM 5072 N N . ARG B 1 268 ? 2.107 30.406 -5.797 1 98.69 268 ARG B N 1
ATOM 5073 C CA . ARG B 1 268 ? 1.503 29.484 -6.758 1 98.69 268 ARG B CA 1
ATOM 5074 C C . ARG B 1 268 ? 0.018 29.297 -6.473 1 98.69 268 ARG B C 1
ATOM 5076 O O . ARG B 1 268 ? -0.791 29.188 -7.398 1 98.69 268 ARG B O 1
ATOM 5083 N N . VAL B 1 269 ? -0.385 29.172 -5.207 1 98.69 269 VAL B N 1
ATOM 5084 C CA . VAL B 1 269 ? -1.789 29.047 -4.832 1 98.69 269 VAL B CA 1
ATOM 5085 C C . VAL B 1 269 ? -2.557 30.281 -5.289 1 98.69 269 VAL B C 1
ATOM 5087 O O . VAL B 1 269 ? -3.682 30.172 -5.785 1 98.69 269 VAL B O 1
ATOM 5090 N N . THR B 1 270 ? -1.981 31.438 -5.137 1 98.06 270 THR B N 1
ATOM 5091 C CA . THR B 1 270 ? -2.584 32.688 -5.605 1 98.06 270 THR B CA 1
ATOM 5092 C C . THR B 1 270 ? -2.816 32.625 -7.113 1 98.06 270 THR B C 1
ATOM 5094 O O . THR B 1 270 ? -3.887 33.031 -7.594 1 98.06 270 THR B O 1
ATOM 5097 N N . LYS B 1 271 ? -1.817 32.188 -7.82 1 98.25 271 LYS B N 1
ATOM 5098 C CA . LYS B 1 271 ? -1.94 32.062 -9.273 1 98.25 271 LYS B CA 1
ATOM 5099 C C . LYS B 1 271 ? -3.041 31.078 -9.641 1 98.25 271 LYS B C 1
ATOM 5101 O O . LYS B 1 271 ? -3.797 31.297 -10.586 1 98.25 271 LYS B O 1
ATOM 5106 N N . LEU B 1 272 ? -3.127 29.953 -8.922 1 98.56 272 LEU B N 1
ATOM 5107 C CA . LEU B 1 272 ? -4.152 28.953 -9.164 1 98.56 272 LEU B CA 1
ATOM 5108 C C . LEU B 1 272 ? -5.547 29.531 -8.961 1 98.56 272 LEU B C 1
ATOM 5110 O O . LEU B 1 272 ? -6.484 29.172 -9.68 1 98.56 272 LEU B O 1
ATOM 5114 N N . ARG B 1 273 ? -5.727 30.438 -8.016 1 96.94 273 ARG B N 1
ATOM 5115 C CA . ARG B 1 273 ? -7.02 31.078 -7.789 1 96.94 273 ARG B CA 1
ATOM 5116 C C . ARG B 1 273 ? -7.477 31.844 -9.023 1 96.94 273 ARG B C 1
ATOM 5118 O O . ARG B 1 273 ? -8.672 31.859 -9.336 1 96.94 273 ARG B O 1
ATOM 5125 N N . THR B 1 274 ? -6.551 32.406 -9.609 1 96.88 274 THR B N 1
ATOM 5126 C CA . THR B 1 274 ? -6.859 33.156 -10.82 1 96.88 274 THR B CA 1
ATOM 5127 C C . THR B 1 274 ? -7.168 32.219 -11.984 1 96.88 274 THR B C 1
ATOM 5129 O O . THR B 1 274 ? -8.047 32.5 -12.805 1 96.88 274 THR B O 1
ATOM 5132 N N . GLN B 1 275 ? -6.547 31.094 -12.039 1 97.44 275 GLN B N 1
ATOM 5133 C CA . GLN B 1 275 ? -6.652 30.156 -13.156 1 97.44 275 GLN B CA 1
ATOM 5134 C C . GLN B 1 275 ? -7.898 29.281 -13.023 1 97.44 275 GLN B C 1
ATOM 5136 O O . GLN B 1 275 ? -8.391 28.734 -14.016 1 97.44 275 GLN B O 1
ATOM 5141 N N . LEU B 1 276 ? -8.328 29.172 -11.766 1 97.5 276 LEU B N 1
ATOM 5142 C CA . LEU B 1 276 ? -9.461 28.312 -11.484 1 97.5 276 LEU B CA 1
ATOM 5143 C C . LEU B 1 276 ? -10.586 29.078 -10.805 1 97.5 276 LEU B C 1
ATOM 5145 O O . LEU B 1 276 ? -10.906 28.812 -9.641 1 97.5 276 LEU B O 1
ATOM 5149 N N . PRO B 1 277 ? -11.305 29.875 -11.523 1 90.81 277 PRO B N 1
ATOM 5150 C CA . PRO B 1 277 ? -12.328 30.719 -10.891 1 90.81 277 PRO B CA 1
ATOM 5151 C C . PRO B 1 277 ? -13.461 29.906 -10.273 1 90.81 277 PRO B C 1
ATOM 5153 O O . PRO B 1 277 ? -14.164 30.391 -9.391 1 90.81 277 PRO B O 1
ATOM 5156 N N . GLY B 1 278 ? -13.648 28.641 -10.586 1 93.38 278 GLY B N 1
ATOM 5157 C CA . GLY B 1 278 ? -14.695 27.797 -10.023 1 93.38 278 GLY B CA 1
ATOM 5158 C C . GLY B 1 278 ? -14.234 27 -8.82 1 93.38 278 GLY B C 1
ATOM 5159 O O . GLY B 1 278 ? -14.891 26.031 -8.414 1 93.38 278 GLY B O 1
ATOM 5160 N N . ALA B 1 279 ? -13.102 27.438 -8.25 1 96.44 279 ALA B N 1
ATOM 5161 C CA . ALA B 1 279 ? -12.562 26.734 -7.09 1 96.44 279 ALA B CA 1
ATOM 5162 C C . ALA B 1 279 ? -12.281 27.688 -5.941 1 96.44 279 ALA B C 1
ATOM 5164 O O . ALA B 1 279 ? -11.898 28.844 -6.168 1 96.44 279 ALA B O 1
ATOM 5165 N N . ALA B 1 280 ? -12.555 27.281 -4.719 1 97.19 280 ALA B N 1
ATOM 5166 C CA . ALA B 1 280 ? -12.102 27.953 -3.508 1 97.19 280 ALA B CA 1
ATOM 5167 C C . ALA B 1 280 ? -10.797 27.359 -2.998 1 97.19 280 ALA B C 1
ATOM 5169 O O . ALA B 1 280 ? -10.758 26.203 -2.555 1 97.19 280 ALA B O 1
ATOM 5170 N N . LEU B 1 281 ? -9.742 28.125 -3.121 1 98.38 281 LEU B N 1
ATOM 5171 C CA . LEU B 1 281 ? -8.438 27.672 -2.645 1 98.38 281 LEU B CA 1
ATOM 5172 C C . LEU B 1 281 ? -8 28.484 -1.427 1 98.38 281 LEU B C 1
ATOM 5174 O O . LEU B 1 281 ? -7.797 29.688 -1.52 1 98.38 281 LEU B O 1
ATOM 5178 N N . THR B 1 282 ? -7.879 27.797 -0.309 1 98.44 282 THR B N 1
ATOM 5179 C CA . THR B 1 282 ? -7.43 28.438 0.921 1 98.44 282 THR B CA 1
ATOM 5180 C C . THR B 1 282 ? -6.012 28 1.274 1 98.44 282 THR B C 1
ATOM 5182 O O . THR B 1 282 ? -5.75 26.812 1.448 1 98.44 282 THR B O 1
ATOM 5185 N N . TYR B 1 283 ? -5.098 28.969 1.281 1 98.75 283 TYR B N 1
ATOM 5186 C CA . TYR B 1 283 ? -3.734 28.75 1.755 1 98.75 283 TYR B CA 1
ATOM 5187 C C . TYR B 1 283 ? -3.66 28.875 3.271 1 98.75 283 TYR B C 1
ATOM 5189 O O . TYR B 1 283 ? -4.16 29.844 3.85 1 98.75 283 TYR B O 1
ATOM 5197 N N . VAL B 1 284 ? -3.074 27.906 3.934 1 98.88 284 VAL B N 1
ATOM 5198 C CA . VAL B 1 284 ? -3.008 27.875 5.391 1 98.88 284 VAL B CA 1
ATOM 5199 C C . VAL B 1 284 ? -1.551 27.953 5.844 1 98.88 284 VAL B C 1
ATOM 5201 O O . VAL B 1 284 ? -0.729 27.109 5.453 1 98.88 284 VAL B O 1
ATOM 5204 N N . ASP B 1 285 ? -1.234 28.844 6.727 1 98.88 285 ASP B N 1
ATOM 5205 C CA . ASP B 1 285 ? 0.131 29.094 7.168 1 98.88 285 ASP B CA 1
ATOM 5206 C C . ASP B 1 285 ? 0.466 28.297 8.422 1 98.88 285 ASP B C 1
ATOM 5208 O O . ASP B 1 285 ? 0.588 28.844 9.516 1 98.88 285 ASP B O 1
ATOM 5212 N N . ILE B 1 286 ? 0.809 27.078 8.195 1 98.75 286 ILE B N 1
ATOM 5213 C CA . ILE B 1 286 ? 1.162 26.125 9.25 1 98.75 286 ILE B CA 1
ATOM 5214 C C . ILE B 1 286 ? 2.473 26.562 9.906 1 98.75 286 ILE B C 1
ATOM 5216 O O . ILE B 1 286 ? 2.648 26.406 11.117 1 98.75 286 ILE B O 1
ATOM 5220 N N . PHE B 1 287 ? 3.391 27.078 9.125 1 98.81 287 PHE B N 1
ATOM 5221 C CA . PHE B 1 287 ? 4.676 27.547 9.641 1 98.81 287 PHE B CA 1
ATOM 5222 C C . PHE B 1 287 ? 4.48 28.578 10.742 1 98.81 287 PHE B C 1
ATOM 5224 O O . PHE B 1 287 ? 5.004 28.422 11.844 1 98.81 287 PHE B O 1
ATOM 5231 N N . ALA B 1 288 ? 3.74 29.578 10.461 1 98.69 288 ALA B N 1
ATOM 5232 C CA . ALA B 1 288 ? 3.539 30.688 11.398 1 98.69 288 ALA B CA 1
ATOM 5233 C C . ALA B 1 288 ? 2.836 30.203 12.664 1 98.69 288 ALA B C 1
ATOM 5235 O O . ALA B 1 288 ? 3.191 30.609 13.773 1 98.69 288 ALA B O 1
ATOM 5236 N N . ALA B 1 289 ? 1.832 29.344 12.484 1 98.62 289 ALA B N 1
ATOM 5237 C CA . ALA B 1 289 ? 1.102 28.828 13.633 1 98.62 289 ALA B CA 1
ATOM 5238 C C . ALA B 1 289 ? 2.018 28 14.539 1 98.62 289 ALA B C 1
ATOM 5240 O O . ALA B 1 289 ? 2.047 28.203 15.75 1 98.62 289 ALA B O 1
ATOM 5241 N N . LYS B 1 290 ? 2.773 27.109 13.93 1 98.69 290 LYS B N 1
ATOM 5242 C CA . LYS B 1 290 ? 3.664 26.25 14.719 1 98.69 290 LYS B CA 1
ATOM 5243 C C . LYS B 1 290 ? 4.789 27.062 15.344 1 98.69 290 LYS B C 1
ATOM 5245 O O . LYS B 1 290 ? 5.176 26.828 16.5 1 98.69 290 LYS B O 1
ATOM 5250 N N . TYR B 1 291 ? 5.316 28.016 14.609 1 98.5 291 TYR B N 1
ATOM 5251 C CA . TYR B 1 291 ? 6.402 28.828 15.133 1 98.5 291 TYR B CA 1
ATOM 5252 C C . TYR B 1 291 ? 5.922 29.688 16.297 1 98.5 291 TYR B C 1
ATOM 5254 O O . TYR B 1 291 ? 6.672 29.922 17.25 1 98.5 291 TYR B O 1
ATOM 5262 N N . LYS B 1 292 ? 4.723 30.125 16.234 1 98.06 292 LYS B N 1
ATOM 5263 C CA . LYS B 1 292 ? 4.141 30.875 17.344 1 98.06 292 LYS B CA 1
ATOM 5264 C C . LYS B 1 292 ? 4.098 30.031 18.609 1 98.06 292 LYS B C 1
ATOM 5266 O O . LYS B 1 292 ? 4.441 30.5 19.688 1 98.06 292 LYS B O 1
ATOM 5271 N N . LEU B 1 293 ? 3.707 28.797 18.438 1 98.31 293 LEU B N 1
ATOM 5272 C CA . LEU B 1 293 ? 3.637 27.891 19.578 1 98.31 293 LEU B CA 1
ATOM 5273 C C . LEU B 1 293 ? 5.027 27.609 20.141 1 98.31 293 LEU B C 1
ATOM 5275 O O . LEU B 1 293 ? 5.238 27.672 21.359 1 98.31 293 LEU B O 1
ATOM 5279 N N . ILE B 1 294 ? 5.988 27.406 19.312 1 97.69 294 ILE B N 1
ATOM 5280 C CA . ILE B 1 294 ? 7.352 27.031 19.672 1 97.69 294 ILE B CA 1
ATOM 5281 C C . ILE B 1 294 ? 8.047 28.203 20.344 1 97.69 294 ILE B C 1
ATOM 5283 O O . ILE B 1 294 ? 8.844 28.016 21.266 1 97.69 294 ILE B O 1
ATOM 5287 N N . SER B 1 295 ? 7.699 29.359 19.969 1 96.94 295 SER B N 1
ATOM 5288 C CA . SER B 1 295 ? 8.375 30.562 20.453 1 96.94 295 SER B CA 1
ATOM 5289 C C . SER B 1 295 ? 7.91 30.938 21.844 1 96.94 295 SER B C 1
ATOM 5291 O O . SER B 1 295 ? 8.617 31.641 22.578 1 96.94 295 SER B O 1
ATOM 5293 N N . ASN B 1 296 ? 6.691 30.453 22.25 1 96.38 296 ASN B N 1
ATOM 5294 C CA . ASN B 1 296 ? 6.152 30.781 23.562 1 96.38 296 ASN B CA 1
ATOM 5295 C C . ASN B 1 296 ? 5.438 29.578 24.188 1 96.38 296 ASN B C 1
ATOM 5297 O O . ASN B 1 296 ? 4.27 29.688 24.578 1 96.38 296 ASN B O 1
ATOM 5301 N N . PRO B 1 297 ? 6.176 28.531 24.375 1 97.94 297 PRO B N 1
ATOM 5302 C CA . PRO B 1 297 ? 5.496 27.312 24.812 1 97.94 297 PRO B CA 1
ATOM 5303 C C . PRO B 1 297 ? 4.957 27.422 26.234 1 97.94 297 PRO B C 1
ATOM 5305 O O . PRO B 1 297 ? 3.84 26.969 26.516 1 97.94 297 PRO B O 1
ATOM 5308 N N . LYS B 1 298 ? 5.641 28.047 27.156 1 97.31 298 LYS B N 1
ATOM 5309 C CA . LYS B 1 298 ? 5.234 28.141 28.562 1 97.31 298 LYS B CA 1
ATOM 5310 C C . LYS B 1 298 ? 3.926 28.906 28.703 1 97.31 298 LYS B C 1
ATOM 5312 O O . LYS B 1 298 ? 3.053 28.516 29.484 1 97.31 298 LYS B O 1
ATOM 5317 N N . GLU B 1 299 ? 3.852 29.938 27.969 1 97.44 299 GLU B N 1
ATOM 5318 C CA . GLU B 1 299 ? 2.646 30.766 28.016 1 97.44 299 GLU B CA 1
ATOM 5319 C C . GLU B 1 299 ? 1.428 29.984 27.531 1 97.44 299 GLU B C 1
ATOM 5321 O O . GLU B 1 299 ? 0.29 30.344 27.844 1 97.44 299 GLU B O 1
ATOM 5326 N N . GLN B 1 300 ? 1.707 28.953 26.781 1 97.25 300 GLN B N 1
ATOM 5327 C CA . GLN B 1 300 ? 0.613 28.172 26.203 1 97.25 300 GLN B CA 1
ATOM 5328 C C . GLN B 1 300 ? 0.386 26.875 26.984 1 97.25 300 GLN B C 1
ATOM 5330 O O . GLN B 1 300 ? -0.403 26.031 26.562 1 97.25 300 GLN B O 1
ATOM 5335 N N . GLY B 1 301 ? 1.127 26.688 28.047 1 97.5 301 GLY B N 1
ATOM 5336 C CA . GLY B 1 301 ? 0.907 25.547 28.906 1 97.5 301 GLY B CA 1
ATOM 5337 C C . GLY B 1 301 ? 1.79 24.359 28.547 1 97.5 301 GLY B C 1
ATOM 5338 O O . GLY B 1 301 ? 1.554 23.25 29.016 1 97.5 301 GLY B O 1
ATOM 5339 N N . PHE B 1 302 ? 2.816 24.547 27.75 1 98.69 302 PHE B N 1
ATOM 5340 C CA . PHE B 1 302 ? 3.723 23.484 27.344 1 98.69 302 PHE B CA 1
ATOM 5341 C C . PHE B 1 302 ? 5.09 23.656 28 1 98.69 302 PHE B C 1
ATOM 5343 O O . PHE B 1 302 ? 5.445 24.75 28.422 1 98.69 302 PHE B O 1
ATOM 5350 N N . VAL B 1 303 ? 5.766 22.562 28.094 1 97.62 303 VAL B N 1
ATOM 5351 C CA . VAL B 1 303 ? 7.172 22.625 28.484 1 97.62 303 VAL B CA 1
ATOM 5352 C C . VAL B 1 303 ? 8.008 23.094 27.281 1 97.62 303 VAL B C 1
ATOM 5354 O O . VAL B 1 303 ? 7.461 23.422 26.234 1 97.62 303 VAL B O 1
ATOM 5357 N N . ASP B 1 304 ? 9.289 23.156 27.469 1 94.69 304 ASP B N 1
ATOM 5358 C CA . ASP B 1 304 ? 10.195 23.625 26.422 1 94.69 304 ASP B CA 1
ATOM 5359 C C . ASP B 1 304 ? 9.938 22.891 25.109 1 94.69 304 ASP B C 1
ATOM 5361 O O . ASP B 1 304 ? 9.711 21.672 25.109 1 94.69 304 ASP B O 1
ATOM 5365 N N . ALA B 1 305 ? 9.969 23.625 24.016 1 94.75 305 ALA B N 1
ATOM 5366 C CA . ALA B 1 305 ? 9.641 23.094 22.703 1 94.75 305 ALA B CA 1
ATOM 5367 C C . ALA B 1 305 ? 10.648 22.016 22.281 1 94.75 305 ALA B C 1
ATOM 5369 O O . ALA B 1 305 ? 10.359 21.188 21.422 1 94.75 305 ALA B O 1
ATOM 5370 N N . ARG B 1 306 ? 11.805 21.922 22.891 1 93.38 306 ARG B N 1
ATOM 5371 C CA . ARG B 1 306 ? 12.859 20.969 22.547 1 93.38 306 ARG B CA 1
ATOM 5372 C C . ARG B 1 306 ? 12.664 19.641 23.281 1 93.38 306 ARG B C 1
ATOM 5374 O O . ARG B 1 306 ? 13.297 18.641 22.953 1 93.38 306 ARG B O 1
ATOM 5381 N N . SER B 1 307 ? 11.734 19.688 24.172 1 93.75 307 SER B N 1
ATOM 5382 C CA . SER B 1 307 ? 11.477 18.469 24.922 1 93.75 307 SER B CA 1
ATOM 5383 C C . SER B 1 307 ? 10.68 17.469 24.094 1 93.75 307 SER B C 1
ATOM 5385 O O . SER B 1 307 ? 9.711 17.844 23.422 1 93.75 307 SER B O 1
ATOM 5387 N N . ILE B 1 308 ? 11.133 16.156 24.188 1 95.5 308 ILE B N 1
ATOM 5388 C CA . ILE B 1 308 ? 10.477 15.086 23.453 1 95.5 308 ILE B CA 1
ATOM 5389 C C . ILE B 1 308 ? 9.734 14.172 24.422 1 95.5 308 ILE B C 1
ATOM 5391 O O . ILE B 1 308 ? 10.305 13.719 25.422 1 95.5 308 ILE B O 1
ATOM 5395 N N . CYS B 1 309 ? 8.469 13.883 24.141 1 97.5 309 CYS B N 1
ATOM 5396 C CA . CYS B 1 309 ? 7.633 13.125 25.062 1 97.5 309 CYS B CA 1
ATOM 5397 C C . CYS B 1 309 ? 7.938 11.633 24.969 1 97.5 309 CYS B C 1
ATOM 5399 O O . CYS B 1 309 ? 7.926 10.922 25.969 1 97.5 309 CYS B O 1
ATOM 5401 N N . CYS B 1 310 ? 8.164 11.156 23.797 1 97 310 CYS B N 1
ATOM 5402 C CA . CYS B 1 310 ? 8.328 9.727 23.578 1 97 310 CYS B CA 1
ATOM 5403 C C . CYS B 1 310 ? 9.711 9.406 23.031 1 97 310 CYS B C 1
ATOM 5405 O O . CYS B 1 310 ? 10.148 10.016 22.047 1 97 310 CYS B O 1
ATOM 5407 N N . GLY B 1 311 ? 10.258 8.383 23.547 1 93.06 311 GLY B N 1
ATOM 5408 C CA . GLY B 1 311 ? 11.617 8.016 23.188 1 93.06 311 GLY B CA 1
ATOM 5409 C C . GLY B 1 311 ? 12.602 8.203 24.328 1 93.06 311 GLY B C 1
ATOM 5410 O O . GLY B 1 311 ? 12.219 8.594 25.438 1 93.06 311 GLY B O 1
ATOM 5411 N N . TYR B 1 312 ? 13.82 7.809 24.047 1 87.25 312 TYR B N 1
ATOM 5412 C CA . TYR B 1 312 ? 14.93 7.988 24.969 1 87.25 312 TYR B CA 1
ATOM 5413 C C . TYR B 1 312 ? 16.031 8.82 24.328 1 87.25 312 TYR B C 1
ATOM 5415 O O . TYR B 1 312 ? 16.625 8.422 23.312 1 87.25 312 TYR B O 1
ATOM 5423 N N . HIS B 1 313 ? 16.281 9.961 24.859 1 83.25 313 HIS B N 1
ATOM 5424 C CA . HIS B 1 313 ? 17.203 10.914 24.25 1 83.25 313 HIS B CA 1
ATOM 5425 C C . HIS B 1 313 ? 18.188 11.477 25.281 1 83.25 313 HIS B C 1
ATOM 5427 O O . HIS B 1 313 ? 18.297 12.695 25.422 1 83.25 313 HIS B O 1
ATOM 5433 N N . GLU B 1 314 ? 18.828 10.633 25.969 1 76.5 314 GLU B N 1
ATOM 5434 C CA . GLU B 1 314 ? 19.75 11.07 27.016 1 76.5 314 GLU B CA 1
ATOM 5435 C C . GLU B 1 314 ? 21.203 10.805 26.609 1 76.5 314 GLU B C 1
ATOM 5437 O O . GLU B 1 314 ? 21.5 9.758 26.031 1 76.5 314 GLU B O 1
ATOM 5442 N N . ASP B 1 315 ? 22.094 11.656 27.047 1 70.62 315 ASP B N 1
ATOM 5443 C CA . ASP B 1 315 ? 23.547 11.523 26.953 1 70.62 315 ASP B CA 1
ATOM 5444 C C . ASP B 1 315 ? 23.969 10.984 25.594 1 70.62 315 ASP B C 1
ATOM 5446 O O . ASP B 1 315 ? 24.719 10 25.516 1 70.62 315 ASP B O 1
ATOM 5450 N N . SER B 1 316 ? 23.531 11.336 24.594 1 75 316 SER B N 1
ATOM 5451 C CA . SER B 1 316 ? 23.922 11.008 23.234 1 75 316 SER B CA 1
ATOM 5452 C C . SER B 1 316 ? 23.234 9.719 22.766 1 75 316 SER B C 1
ATOM 5454 O O . SER B 1 316 ? 23.391 9.32 21.609 1 75 316 SER B O 1
ATOM 5456 N N . ASN B 1 317 ? 22.594 9.102 23.719 1 80.44 317 ASN B N 1
ATOM 5457 C CA . ASN B 1 317 ? 21.844 7.906 23.359 1 80.44 317 ASN B CA 1
ATOM 5458 C C . ASN B 1 317 ? 20.469 8.25 22.812 1 80.44 317 ASN B C 1
ATOM 5460 O O . ASN B 1 317 ? 19.812 9.164 23.312 1 80.44 317 ASN B O 1
ATOM 5464 N N . HIS B 1 318 ? 20.219 7.547 21.781 1 84.19 318 HIS B N 1
ATOM 5465 C CA . HIS B 1 318 ? 18.906 7.785 21.172 1 84.19 318 HIS B CA 1
ATOM 5466 C C . HIS B 1 318 ? 18.203 6.469 20.859 1 84.19 318 HIS B C 1
ATOM 5468 O O . HIS B 1 318 ? 18.781 5.582 20.219 1 84.19 318 HIS B O 1
ATOM 5474 N N . VAL B 1 319 ? 17 6.332 21.547 1 89.38 319 VAL B N 1
ATOM 5475 C CA . VAL B 1 319 ? 16.109 5.227 21.203 1 89.38 319 VAL B CA 1
ATOM 5476 C C . VAL B 1 319 ? 14.758 5.777 20.766 1 89.38 319 VAL B C 1
ATOM 5478 O O . VAL B 1 319 ? 14.125 6.547 21.484 1 89.38 319 VAL B O 1
ATOM 5481 N N . TRP B 1 320 ? 14.312 5.406 19.594 1 90 320 TRP B N 1
ATOM 5482 C CA . TRP B 1 320 ? 13.086 5.945 19.031 1 90 320 TRP B CA 1
ATOM 5483 C C . TRP B 1 320 ? 11.867 5.492 19.828 1 90 320 TRP B C 1
ATOM 5485 O O . TRP B 1 320 ? 11.898 4.441 20.469 1 90 320 TRP B O 1
ATOM 5495 N N . CYS B 1 321 ? 10.891 6.262 19.781 1 93.94 321 CYS B N 1
ATOM 5496 C CA . CYS B 1 321 ? 9.625 6.027 20.453 1 93.94 321 CYS B CA 1
ATOM 5497 C C . CYS B 1 321 ? 9.141 4.598 20.234 1 93.94 321 CYS B C 1
ATOM 5499 O O . CYS B 1 321 ? 9.047 4.141 19.094 1 93.94 321 CYS B O 1
ATOM 5501 N N . GLY B 1 322 ? 8.859 3.871 21.312 1 93 322 GLY B N 1
ATOM 5502 C CA . GLY B 1 322 ? 8.266 2.545 21.266 1 93 322 GLY B CA 1
ATOM 5503 C C . GLY B 1 322 ? 9.281 1.445 21.016 1 93 322 GLY B C 1
ATOM 5504 O O . GLY B 1 322 ? 8.914 0.272 20.906 1 93 322 GLY B O 1
ATOM 5505 N N . HIS B 1 323 ? 10.523 1.765 20.938 1 91.56 323 HIS B N 1
ATOM 5506 C CA . HIS B 1 323 ? 11.555 0.767 20.656 1 91.56 323 HIS B CA 1
ATOM 5507 C C . HIS B 1 323 ? 12.32 0.397 21.922 1 91.56 323 HIS B C 1
ATOM 5509 O O . HIS B 1 323 ? 12.203 1.078 22.953 1 91.56 323 HIS B O 1
ATOM 5515 N N . ARG B 1 324 ? 12.961 -0.71 21.844 1 92.12 324 ARG B N 1
ATOM 5516 C CA . ARG B 1 324 ? 13.867 -1.181 22.891 1 92.12 324 ARG B CA 1
ATOM 5517 C C . ARG B 1 324 ? 15.312 -1.186 22.406 1 92.12 324 ARG B C 1
ATOM 5519 O O . ARG B 1 324 ? 15.57 -1.374 21.203 1 92.12 324 ARG B O 1
ATOM 5526 N N . ASP B 1 325 ? 16.156 -0.814 23.234 1 90.81 325 ASP B N 1
ATOM 5527 C CA . ASP B 1 325 ? 17.578 -0.893 22.938 1 90.81 325 ASP B CA 1
ATOM 5528 C C . ASP B 1 325 ? 18.391 -1.163 24.203 1 90.81 325 ASP B C 1
ATOM 5530 O O . ASP B 1 325 ? 17.859 -1.057 25.312 1 90.81 325 ASP B O 1
ATOM 5534 N N . LYS B 1 326 ? 19.578 -1.761 23.984 1 90.75 326 LYS B N 1
ATOM 5535 C CA . LYS B 1 326 ? 20.5 -1.987 25.109 1 90.75 326 LYS B CA 1
ATOM 5536 C C . LYS B 1 326 ? 21.453 -0.817 25.281 1 90.75 326 LYS B C 1
ATOM 5538 O O . LYS B 1 326 ? 22.219 -0.494 24.359 1 90.75 326 LYS B O 1
ATOM 5543 N N . ILE B 1 327 ? 21.312 -0.119 26.359 1 86.56 327 ILE B N 1
ATOM 5544 C CA . ILE B 1 327 ? 22.203 0.989 26.688 1 86.56 327 ILE B CA 1
ATOM 5545 C C . ILE B 1 327 ? 23 0.644 27.953 1 86.56 327 ILE B C 1
ATOM 5547 O O . ILE B 1 327 ? 22.438 0.411 29.016 1 86.56 327 ILE B O 1
ATOM 5551 N N . ASN B 1 328 ? 24.328 0.676 27.766 1 85.25 328 ASN B N 1
ATOM 5552 C CA . ASN B 1 328 ? 25.234 0.328 28.844 1 85.25 328 ASN B CA 1
ATOM 5553 C C . ASN B 1 328 ? 24.828 -0.984 29.516 1 85.25 328 ASN B C 1
ATOM 5555 O O . ASN B 1 328 ? 24.75 -1.062 30.75 1 85.25 328 ASN B O 1
ATOM 5559 N N . GLY B 1 329 ? 24.375 -2 28.656 1 87.69 329 GLY B N 1
ATOM 5560 C CA . GLY B 1 329 ? 24.109 -3.35 29.125 1 87.69 329 GLY B CA 1
ATOM 5561 C C . GLY B 1 329 ? 22.688 -3.514 29.656 1 87.69 329 GLY B C 1
ATOM 5562 O O . GLY B 1 329 ? 22.281 -4.621 30.016 1 87.69 329 GLY B O 1
ATOM 5563 N N . THR B 1 330 ? 21.984 -2.449 29.781 1 88.94 330 THR B N 1
ATOM 5564 C CA . THR B 1 330 ? 20.625 -2.496 30.297 1 88.94 330 THR B CA 1
ATOM 5565 C C . THR B 1 330 ? 19.609 -2.285 29.172 1 88.94 330 THR B C 1
ATOM 5567 O O . THR B 1 330 ? 19.75 -1.343 28.391 1 88.94 330 THR B O 1
ATOM 5570 N N . GLU B 1 331 ? 18.688 -3.172 29.078 1 92.25 331 GLU B N 1
ATOM 5571 C CA . GLU B 1 331 ? 17.609 -3.004 28.109 1 92.25 331 GLU B CA 1
ATOM 5572 C C . GLU B 1 331 ? 16.641 -1.899 28.531 1 92.25 331 GLU B C 1
ATOM 5574 O O . GLU B 1 331 ? 16.172 -1.882 29.672 1 92.25 331 GLU B O 1
ATOM 5579 N N . ILE B 1 332 ? 16.453 -0.981 27.656 1 89.88 332 ILE B N 1
ATOM 5580 C CA . ILE B 1 332 ? 15.555 0.129 27.938 1 89.88 332 ILE B CA 1
ATOM 5581 C C . ILE B 1 332 ? 14.414 0.142 26.922 1 89.88 332 ILE B C 1
ATOM 5583 O O . ILE B 1 332 ? 14.641 -0.083 25.719 1 89.88 332 ILE B O 1
ATOM 5587 N N . TYR B 1 333 ? 13.219 0.267 27.406 1 92.31 333 TYR B N 1
ATOM 5588 C CA . TYR B 1 333 ? 12.07 0.57 26.562 1 92.31 333 TYR B CA 1
ATOM 5589 C C . TYR B 1 333 ? 11.82 2.072 26.516 1 92.31 333 TYR B C 1
ATOM 5591 O O . TYR B 1 333 ? 11.625 2.715 27.547 1 92.31 333 TYR B O 1
ATOM 5599 N N . ALA B 1 334 ? 11.867 2.65 25.281 1 93.12 334 ALA B N 1
ATOM 5600 C CA . ALA B 1 334 ? 11.664 4.086 25.109 1 93.12 334 ALA B CA 1
ATOM 5601 C C . ALA B 1 334 ? 10.18 4.41 24.938 1 93.12 334 ALA B C 1
ATOM 5603 O O . ALA B 1 334 ? 9.695 4.535 23.812 1 93.12 334 ALA B O 1
ATOM 5604 N N . GLY B 1 335 ? 9.547 4.637 26.062 1 94.88 335 GLY B N 1
ATOM 5605 C CA . GLY B 1 335 ? 8.117 4.871 26.062 1 94.88 335 GLY B CA 1
ATOM 5606 C C . GLY B 1 335 ? 7.75 6.344 26.125 1 94.88 335 GLY B C 1
ATOM 5607 O O . GLY B 1 335 ? 8.555 7.203 25.75 1 94.88 335 GLY B O 1
ATOM 5608 N N . SER B 1 336 ? 6.535 6.625 26.438 1 96.56 336 SER B N 1
ATOM 5609 C CA . SER B 1 336 ? 5.996 7.98 26.484 1 96.56 336 SER B CA 1
ATOM 5610 C C . SER B 1 336 ? 6.297 8.656 27.812 1 96.56 336 SER B C 1
ATOM 5612 O O . SER B 1 336 ? 6.555 7.98 28.812 1 96.56 336 SER B O 1
ATOM 5614 N N . CYS B 1 337 ? 6.309 9.961 27.828 1 96.62 337 CYS B N 1
ATOM 5615 C CA . CYS B 1 337 ? 6.355 10.75 29.062 1 96.62 337 CYS B CA 1
ATOM 5616 C C . CYS B 1 337 ? 5.09 10.547 29.891 1 96.62 337 CYS B C 1
ATOM 5618 O O . CYS B 1 337 ? 4.145 9.898 29.438 1 96.62 337 CYS B O 1
ATOM 5620 N N . GLU B 1 338 ? 5.098 11.07 31.016 1 96.56 338 GLU B N 1
ATOM 5621 C CA . GLU B 1 338 ? 3.998 10.875 31.953 1 96.56 338 GLU B CA 1
ATOM 5622 C C . GLU B 1 338 ? 2.744 11.617 31.5 1 96.56 338 GLU B C 1
ATOM 5624 O O . GLU B 1 338 ? 1.628 11.117 31.656 1 96.56 338 GLU B O 1
ATOM 5629 N N . ASP B 1 339 ? 2.9 12.859 30.953 1 98.25 339 ASP B N 1
ATOM 5630 C CA . ASP B 1 339 ? 1.766 13.68 30.547 1 98.25 339 ASP B CA 1
ATOM 5631 C C . ASP B 1 339 ? 1.994 14.297 29.172 1 98.25 339 ASP B C 1
ATOM 5633 O O . ASP B 1 339 ? 2.426 15.445 29.047 1 98.25 339 ASP B O 1
ATOM 5637 N N . PRO B 1 340 ? 1.536 13.57 28.141 1 98.5 340 PRO B N 1
ATOM 5638 C CA . PRO B 1 340 ? 1.77 14.047 26.766 1 98.5 340 PRO B CA 1
ATOM 5639 C C . PRO B 1 340 ? 1.15 15.422 26.516 1 98.5 340 PRO B C 1
ATOM 5641 O O . PRO B 1 340 ? 1.597 16.156 25.625 1 98.5 340 PRO B O 1
ATOM 5644 N N . SER B 1 341 ? 0.18 15.836 27.281 1 98.44 341 SER B N 1
ATOM 5645 C CA . SER B 1 341 ? -0.525 17.094 27.047 1 98.44 341 SER B CA 1
ATOM 5646 C C . SER B 1 341 ? 0.37 18.297 27.344 1 98.44 341 SER B C 1
ATOM 5648 O O . SER B 1 341 ? 0.059 19.422 26.938 1 98.44 341 SER B O 1
ATOM 5650 N N . LYS B 1 342 ? 1.484 18.062 27.969 1 98.62 342 LYS B N 1
ATOM 5651 C CA . LYS B 1 342 ? 2.385 19.156 28.344 1 98.62 342 LYS B CA 1
ATOM 5652 C C . LYS B 1 342 ? 3.498 19.328 27.312 1 98.62 342 LYS B C 1
ATOM 5654 O O . LYS B 1 342 ? 4.281 20.266 27.391 1 98.62 342 LYS B O 1
ATOM 5659 N N . TYR B 1 343 ? 3.543 18.484 26.328 1 98.62 343 TYR B N 1
ATOM 5660 C CA . TYR B 1 343 ? 4.629 18.5 25.344 1 98.62 343 TYR B CA 1
ATOM 5661 C C . TYR B 1 343 ? 4.121 18.938 23.984 1 98.62 343 TYR B C 1
ATOM 5663 O O . TYR B 1 343 ? 3.002 18.609 23.594 1 98.62 343 TYR B O 1
ATOM 5671 N N . ILE B 1 344 ? 5.004 19.641 23.281 1 98.62 344 ILE B N 1
ATOM 5672 C CA . ILE B 1 344 ? 4.723 19.953 21.891 1 98.62 344 ILE B CA 1
ATOM 5673 C C . ILE B 1 344 ? 5.125 18.766 21 1 98.62 344 ILE B C 1
ATOM 5675 O O . ILE B 1 344 ? 4.316 18.266 20.219 1 98.62 344 ILE B O 1
ATOM 5679 N N . SER B 1 345 ? 6.363 18.312 21.203 1 97.94 345 SER B N 1
ATOM 5680 C CA . SER B 1 345 ? 6.895 17.234 20.375 1 97.94 345 SER B CA 1
ATOM 5681 C C . SER B 1 345 ? 6.566 15.859 20.969 1 97.94 345 SER B C 1
ATOM 5683 O O . SER B 1 345 ? 6.809 15.617 22.141 1 97.94 345 SER B O 1
ATOM 5685 N N . TRP B 1 346 ? 5.996 14.969 20.141 1 98 346 TRP B N 1
ATOM 5686 C CA . TRP B 1 346 ? 5.703 13.602 20.547 1 98 346 TRP B CA 1
ATOM 5687 C C . TRP B 1 346 ? 6.953 12.727 20.484 1 98 346 TRP B C 1
ATOM 5689 O O . TRP B 1 346 ? 7.41 12.211 21.5 1 98 346 TRP B O 1
ATOM 5699 N N . ASP B 1 347 ? 7.57 12.695 19.344 1 95.69 347 ASP B N 1
ATOM 5700 C CA . ASP B 1 347 ? 8.68 11.766 19.141 1 95.69 347 ASP B CA 1
ATOM 5701 C C . ASP B 1 347 ? 9.891 12.477 18.531 1 95.69 347 ASP B C 1
ATOM 5703 O O . ASP B 1 347 ? 10.766 11.836 17.953 1 95.69 347 ASP B O 1
ATOM 5707 N N . GLY B 1 348 ? 9.898 13.781 18.594 1 94.38 348 GLY B N 1
ATOM 5708 C CA . GLY B 1 348 ? 10.977 14.578 18.031 1 94.38 348 GLY B CA 1
ATOM 5709 C C . GLY B 1 348 ? 10.688 15.086 16.641 1 94.38 348 GLY B C 1
ATOM 5710 O O . GLY B 1 348 ? 11.344 16.016 16.156 1 94.38 348 GLY B O 1
ATOM 5711 N N . VAL B 1 349 ? 9.688 14.492 15.992 1 95 349 VAL B N 1
ATOM 5712 C CA . VAL B 1 349 ? 9.312 14.844 14.625 1 95 349 VAL B CA 1
ATOM 5713 C C . VAL B 1 349 ? 7.852 15.281 14.586 1 95 349 VAL B C 1
ATOM 5715 O O . VAL B 1 349 ? 7.523 16.312 14.008 1 95 349 VAL B O 1
ATOM 5718 N N . HIS B 1 350 ? 7 14.516 15.242 1 97.69 350 HIS B N 1
ATOM 5719 C CA . HIS B 1 350 ? 5.559 14.742 15.219 1 97.69 350 HIS B CA 1
ATOM 5720 C C . HIS B 1 350 ? 5.086 15.438 16.484 1 97.69 350 HIS B C 1
ATOM 5722 O O . HIS B 1 350 ? 5.789 15.43 17.5 1 97.69 350 HIS B O 1
ATOM 5728 N N . TYR B 1 351 ? 3.969 16.078 16.359 1 98.75 351 TYR B N 1
ATOM 5729 C CA . TYR B 1 351 ? 3.408 16.781 17.5 1 98.75 351 TYR B CA 1
ATOM 5730 C C . TYR B 1 351 ? 2.496 15.883 18.312 1 98.75 351 TYR B C 1
ATOM 5732 O O . TYR B 1 351 ? 1.976 14.891 17.797 1 98.75 351 TYR B O 1
ATOM 5740 N N . THR B 1 352 ? 2.367 16.203 19.594 1 98.81 352 THR B N 1
ATOM 5741 C CA . THR B 1 352 ? 1.393 15.547 20.453 1 98.81 352 THR B CA 1
ATOM 5742 C C . THR B 1 352 ? -0.029 15.938 20.062 1 98.81 352 THR B C 1
ATOM 5744 O O . THR B 1 352 ? -0.231 16.906 19.328 1 98.81 352 THR B O 1
ATOM 5747 N N . GLU B 1 353 ? -0.998 15.172 20.578 1 98.81 353 GLU B N 1
ATOM 5748 C CA . GLU B 1 353 ? -2.4 15.539 20.391 1 98.81 353 GLU B CA 1
ATOM 5749 C C . GLU B 1 353 ? -2.676 16.953 20.906 1 98.81 353 GLU B C 1
ATOM 5751 O O . GLU B 1 353 ? -3.396 17.719 20.266 1 98.81 353 GLU B O 1
ATOM 5756 N N . ALA B 1 354 ? -2.115 17.297 22.016 1 98.88 354 ALA B N 1
ATOM 5757 C CA . ALA B 1 354 ? -2.336 18.609 22.594 1 98.88 354 ALA B CA 1
ATOM 5758 C C . ALA B 1 354 ? -1.813 19.719 21.688 1 98.88 354 ALA B C 1
ATOM 5760 O O . ALA B 1 354 ? -2.482 20.734 21.484 1 98.88 354 ALA B O 1
ATOM 5761 N N . ALA B 1 355 ? -0.653 19.531 21.219 1 98.88 355 ALA B N 1
ATOM 5762 C CA . ALA B 1 355 ? -0.071 20.516 20.312 1 98.88 355 ALA B CA 1
ATOM 5763 C C . ALA B 1 355 ? -0.857 20.594 19.016 1 98.88 355 ALA B C 1
ATOM 5765 O O . ALA B 1 355 ? -1.097 21.688 18.5 1 98.88 355 ALA B O 1
ATOM 5766 N N . ASN B 1 356 ? -1.255 19.438 18.453 1 98.88 356 ASN B N 1
ATOM 5767 C CA . ASN B 1 356 ? -2.086 19.422 17.266 1 98.88 356 ASN B CA 1
ATOM 5768 C C . ASN B 1 356 ? -3.398 20.172 17.484 1 98.88 356 ASN B C 1
ATOM 5770 O O . ASN B 1 356 ? -3.861 20.891 16.594 1 98.88 356 ASN B O 1
ATOM 5774 N N . HIS B 1 357 ? -3.969 19.953 18.625 1 98.81 357 HIS B N 1
ATOM 5775 C CA . HIS B 1 357 ? -5.207 20.656 18.953 1 98.81 357 HIS B CA 1
ATOM 5776 C C . HIS B 1 357 ? -5 22.156 19.016 1 98.81 357 HIS B C 1
ATOM 5778 O O . HIS B 1 357 ? -5.832 22.922 18.516 1 98.81 357 HIS B O 1
ATOM 5784 N N . TRP B 1 358 ? -3.936 22.547 19.625 1 98.69 358 TRP B N 1
ATOM 5785 C CA . TRP B 1 358 ? -3.613 23.969 19.703 1 98.69 358 TRP B CA 1
ATOM 5786 C C . TRP B 1 358 ? -3.494 24.578 18.312 1 98.69 358 TRP B C 1
ATOM 5788 O O . TRP B 1 358 ? -4.078 25.625 18.031 1 98.69 358 TRP B O 1
ATOM 5798 N N . ILE B 1 359 ? -2.752 23.891 17.453 1 98.69 359 ILE B N 1
ATOM 5799 C CA . ILE B 1 359 ? -2.549 24.375 16.094 1 98.69 359 ILE B CA 1
ATOM 5800 C C . ILE B 1 359 ? -3.891 24.438 15.367 1 98.69 359 ILE B C 1
ATOM 5802 O O . ILE B 1 359 ? -4.195 25.453 14.711 1 98.69 359 ILE B O 1
ATOM 5806 N N . ALA B 1 360 ? -4.672 23.375 15.445 1 98.69 360 ALA B N 1
ATOM 5807 C CA . ALA B 1 360 ? -5.969 23.312 14.773 1 98.69 360 ALA B CA 1
ATOM 5808 C C . ALA B 1 360 ? -6.852 24.484 15.195 1 98.69 360 ALA B C 1
ATOM 5810 O O . ALA B 1 360 ? -7.48 25.141 14.352 1 98.69 360 ALA B O 1
ATOM 5811 N N . ASN B 1 361 ? -6.887 24.812 16.438 1 97.19 361 ASN B N 1
ATOM 5812 C CA . ASN B 1 361 ? -7.711 25.906 16.953 1 97.19 361 ASN B CA 1
ATOM 5813 C C . ASN B 1 361 ? -7.293 27.25 16.359 1 97.19 361 ASN B C 1
ATOM 5815 O O . ASN B 1 361 ? -8.125 28.141 16.219 1 97.19 361 ASN B O 1
ATOM 5819 N N . HIS B 1 362 ? -6.098 27.375 16.016 1 96.88 362 HIS B N 1
ATOM 5820 C CA . HIS B 1 362 ? -5.594 28.656 15.516 1 96.88 362 HIS B CA 1
ATOM 5821 C C . HIS B 1 362 ? -5.742 28.75 14 1 96.88 362 HIS B C 1
ATOM 5823 O O . HIS B 1 362 ? -5.891 29.844 13.461 1 96.88 362 HIS B O 1
ATOM 5829 N N . ILE B 1 363 ? -5.754 27.641 13.312 1 97.81 363 ILE B N 1
ATOM 5830 C CA . ILE B 1 363 ? -5.77 27.75 11.859 1 97.81 363 ILE B CA 1
ATOM 5831 C C . ILE B 1 363 ? -7.199 27.609 11.344 1 97.81 363 ILE B C 1
ATOM 5833 O O . ILE B 1 363 ? -7.523 28.062 10.25 1 97.81 363 ILE B O 1
ATOM 5837 N N . LEU B 1 364 ? -8.102 26.984 12.07 1 98.12 364 LEU B N 1
ATOM 5838 C CA . LEU B 1 364 ? -9.422 26.656 11.555 1 98.12 364 LEU B CA 1
ATOM 5839 C C . LEU B 1 364 ? -10.359 27.859 11.664 1 98.12 364 LEU B C 1
ATOM 5841 O O . LEU B 1 364 ? -11.445 27.859 11.078 1 98.12 364 LEU B O 1
ATOM 5845 N N . ASN B 1 365 ? -9.961 28.938 12.32 1 96.06 365 ASN B N 1
ATOM 5846 C CA . ASN B 1 365 ? -10.797 30.125 12.477 1 96.06 365 ASN B CA 1
ATOM 5847 C C . ASN B 1 365 ? -10.469 31.188 11.438 1 96.06 365 ASN B C 1
ATOM 5849 O O . ASN B 1 365 ? -11.062 32.25 11.445 1 96.06 365 ASN B O 1
ATOM 5853 N N . GLY B 1 366 ? -9.5 30.953 10.664 1 94.69 366 GLY B N 1
ATOM 5854 C CA . GLY B 1 366 ? -9.195 31.859 9.57 1 94.69 366 GLY B CA 1
ATOM 5855 C C . GLY B 1 366 ? -8.039 32.781 9.875 1 94.69 366 GLY B C 1
ATOM 5856 O O . GLY B 1 366 ? -7.605 33.562 9.008 1 94.69 366 GLY B O 1
ATOM 5857 N N . SER B 1 367 ? -7.422 32.656 11.016 1 95.94 367 SER B N 1
ATOM 5858 C CA . SER B 1 367 ? -6.395 33.594 11.453 1 95.94 367 SER B CA 1
ATOM 5859 C C . SER B 1 367 ? -5.098 33.406 10.68 1 95.94 367 SER B C 1
ATOM 5861 O O . SER B 1 367 ? -4.312 34.344 10.523 1 95.94 367 SER B O 1
ATOM 5863 N N . PHE B 1 368 ? -4.887 32.219 10.195 1 98.19 368 PHE B N 1
ATOM 5864 C CA . PHE B 1 368 ? -3.641 31.906 9.508 1 98.19 368 PHE B CA 1
ATOM 5865 C C . PHE B 1 368 ? -3.91 31.469 8.07 1 98.19 368 PHE B C 1
ATOM 5867 O O . PHE B 1 368 ? -3.152 30.672 7.504 1 98.19 368 PHE B O 1
ATOM 5874 N N . THR B 1 369 ? -5.039 31.938 7.57 1 98.06 369 THR B N 1
ATOM 5875 C CA . THR B 1 369 ? -5.398 31.484 6.23 1 98.06 369 THR B CA 1
ATOM 5876 C C . THR B 1 369 ? -5.453 32.656 5.254 1 98.06 369 THR B C 1
ATOM 5878 O O . THR B 1 369 ? -5.578 33.812 5.664 1 98.06 369 THR B O 1
ATOM 5881 N N . ASP B 1 370 ? -5.262 32.406 4.062 1 97.81 370 ASP B N 1
ATOM 5882 C CA . ASP B 1 370 ? -5.434 33.344 2.955 1 97.81 370 ASP B CA 1
ATOM 5883 C C . ASP B 1 370 ? -6.328 32.75 1.866 1 97.81 370 ASP B C 1
ATOM 5885 O O . ASP B 1 370 ? -5.922 31.828 1.159 1 97.81 370 ASP B O 1
ATOM 5889 N N . PRO B 1 371 ? -7.562 33.312 1.607 1 96.31 371 PRO B N 1
ATOM 5890 C CA . PRO B 1 371 ? -8.156 34.406 2.352 1 96.31 371 PRO B CA 1
ATOM 5891 C C . PRO B 1 371 ? -8.453 34.062 3.807 1 96.31 371 PRO B C 1
ATOM 5893 O O . PRO B 1 371 ? -8.43 32.875 4.176 1 96.31 371 PRO B O 1
ATOM 5896 N N . PRO B 1 372 ? -8.609 35.094 4.613 1 96.31 372 PRO B N 1
ATOM 5897 C CA . PRO B 1 372 ? -8.859 34.844 6.035 1 96.31 372 PRO B CA 1
ATOM 5898 C C . PRO B 1 372 ? -10.281 34.375 6.305 1 96.31 372 PRO B C 1
ATOM 5900 O O . PRO B 1 372 ? -11.117 35.156 6.762 1 96.31 372 PRO B O 1
ATOM 5903 N N . VAL B 1 373 ? -10.586 33.156 6.07 1 95.12 373 VAL B N 1
ATOM 5904 C CA . VAL B 1 373 ? -11.906 32.562 6.238 1 95.12 373 VAL B CA 1
ATOM 5905 C C . VAL B 1 373 ? -11.781 31.281 7.086 1 95.12 373 VAL B C 1
ATOM 5907 O O . VAL B 1 373 ? -10.82 30.531 6.945 1 95.12 373 VAL B O 1
ATOM 5910 N N . PRO B 1 374 ? -12.766 31.172 8.047 1 96.81 374 PRO B N 1
ATOM 5911 C CA . PRO B 1 374 ? -12.773 29.906 8.773 1 96.81 374 PRO B CA 1
ATOM 5912 C C . PRO B 1 374 ? -13.062 28.703 7.863 1 96.81 374 PRO B C 1
ATOM 5914 O O . PRO B 1 374 ? -13.656 28.875 6.797 1 96.81 374 PRO B O 1
ATOM 5917 N N . ILE B 1 375 ? -12.625 27.547 8.312 1 97.56 375 ILE B N 1
ATOM 5918 C CA . ILE B 1 375 ? -12.734 26.344 7.484 1 97.56 375 ILE B CA 1
ATOM 5919 C C . ILE B 1 375 ? -14.203 26.062 7.176 1 97.56 375 ILE B C 1
ATOM 5921 O O . ILE B 1 375 ? -14.531 25.547 6.105 1 97.56 375 ILE B O 1
ATOM 5925 N N . THR B 1 376 ? -15.141 26.453 7.973 1 96.69 376 THR B N 1
ATOM 5926 C CA . THR B 1 376 ? -16.562 26.219 7.809 1 96.69 376 THR B CA 1
ATOM 5927 C C . THR B 1 376 ? -17.156 27.141 6.734 1 96.69 376 THR B C 1
ATOM 5929 O O . THR B 1 376 ? -18.281 26.953 6.297 1 96.69 376 THR B O 1
ATOM 5932 N N . HIS B 1 377 ? -16.328 28.094 6.301 1 95 377 HIS B N 1
ATOM 5933 C CA . HIS B 1 377 ? -16.781 29.031 5.285 1 95 377 HIS B CA 1
ATOM 5934 C C . HIS B 1 377 ? -15.859 29.016 4.07 1 95 377 HIS B C 1
ATOM 5936 O O . HIS B 1 377 ? -15.922 29.906 3.223 1 95 377 HIS B O 1
ATOM 5942 N N . ALA B 1 378 ? -15.016 28.047 4.027 1 93.25 378 ALA B N 1
ATOM 5943 C CA . ALA B 1 378 ? -13.992 28 2.984 1 93.25 378 ALA B CA 1
ATOM 5944 C C . ALA B 1 378 ? -14.492 27.266 1.747 1 93.25 378 ALA B C 1
ATOM 5946 O O . ALA B 1 378 ? -13.898 26.281 1.321 1 93.25 378 ALA B O 1
ATOM 5947 N N . CYS B 1 379 ? -15.625 27.625 1.188 1 93.56 379 CYS B N 1
ATOM 5948 C CA . CYS B 1 379 ? -16.203 27.062 -0.027 1 93.56 379 CYS B CA 1
ATOM 5949 C C . CYS B 1 379 ? -16.656 28.172 -0.97 1 93.56 379 CYS B C 1
ATOM 5951 O O . CYS B 1 379 ? -16.609 29.344 -0.625 1 93.56 379 CYS B O 1
ATOM 5953 N N . LEU B 1 380 ? -16.953 27.625 -2.26 1 83.88 380 LEU B N 1
ATOM 5954 C CA . LEU B 1 380 ? -17.422 28.562 -3.264 1 83.88 380 LEU B CA 1
ATOM 5955 C C . LEU B 1 380 ? -18.797 29.109 -2.906 1 83.88 380 LEU B C 1
ATOM 5957 O O . LEU B 1 380 ? -19.656 28.359 -2.438 1 83.88 380 LEU B O 1
ATOM 5961 N N . SER B 1 381 ? -1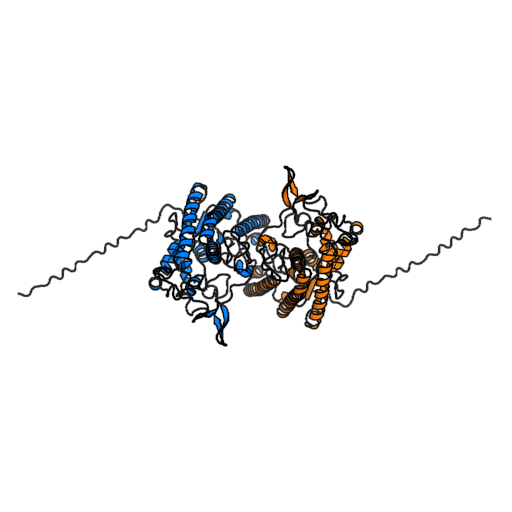8.969 30.438 -2.703 1 64.81 381 SER B N 1
ATOM 5962 C CA . SER B 1 381 ? -20.266 31.078 -2.496 1 64.81 381 SER B CA 1
ATOM 5963 C C . SER B 1 381 ? -21.172 30.922 -3.715 1 64.81 381 SER B C 1
ATOM 5965 O O . SER B 1 381 ? -20.688 30.812 -4.84 1 64.81 381 SER B O 1
#

InterPro domains:
  IPR001087 GDSL lipase/esterase [PF00657] (35-363)
  IPR035669 GDSL lipase/esterase-like, plant [cd01837] (33-367)
  IPR036514 SGNH hydrolase superfamily [G3DSA:3.40.50.1110] (24-367)

pLDDT: mean 90.09, std 16.72, range [26.55, 99.0]

Organism: Quercus lobata (NCBI:txid97700)

Foldseek 3Di:
DDDPPPPPPPPPPPPPPPPPPPPVPPFDFALAQAEAEEAALLQWQAQQCLVDNFPAPPACCPPNVGGGRHPANHDHLQCVVCVVSPHHDAAALSRPPPHFAQHYHYLYYHQEAQDQDPDDCVPPVHDNCHRVNSLVSVVVLLVVLVVQCVPDPDPVSNGRGYDNVNLQSHEYEYYHHQSLLVVVVVVPDPVVSVVCLVVSLVSVLVSVVVSVVVNYAFYHYEQDAQQQLQLVNQLVCPPPPPPQADPLGGGPVSSVSSVVSLVVNVVSLVVSCVVCVRHQYKYFYLHVLLVVCQNPVVVVQADHQNDEFWWDRPPNDTDFGQDWDQDPNDIDGTYGHPDLLRYQHHGRRHGYPNNSVSSSVCGQCQNGMVVSHHPSSRGDD/DPPPPPVPPPPPPPPPPPPPPPPVPPFDFALAQAEAEEAALLQWQAQQCLVDNFPAPPACCPPNVGGGRHPANHDHLQCVVCVVSPHHRAAALSNPPPHFAQHYHYPYYHQEAQDQDPDDCVPPVHDNCHRVNSLVSVVVLLVVLVVQCVPDPDPVSNGRGYDNVSLQRHEYEYYHHQSLLVVVVVVPDPVVSVVCLVVSLVSVLVSVVVSVVVNYAFYHYEQDAQQQLQLVNQLVCPPPPPPQADPLGGGPVSSVSSVVSLVVNVVSLVVSCVVCVRHQYKYFYLHVLLVVCQNPVVVVQADHQNDEFWWDRPPNDTDFGQDWDQDPNDIDGTYGHPDLLRYQHHGRRHGYPNNSVSSSVCGQCQNGMVVSHHPSSRGDD

Nearest PDB structures (foldseek):
  6ur1-assembly2_B  TM=7.895E-01  e=1.528E-12  Pseudomonas aeruginosa PAO1
  6ur0-assembly2_B  TM=7.641E-01  e=1.276E-12  Pseudomonas aeruginosa PAO1
  6uqy-assembly1_A  TM=7.599E-01  e=1.439E-12  Pseudomonas aeruginosa PAO1
  6uqv-assembly1_A  TM=7.632E-01  e=2.470E-12  Pseudomonas aeruginosa PAO1
  8d90-assembly2_B  TM=7.568E-01  e=2.191E-12  Pseudomonas aeruginosa PAO1

Solvent-accessible surface area (backbone atoms only — not comparable to full-atom values): 39292 Å² total; per-residue (Å²): 137,82,82,79,79,77,78,76,77,78,77,76,77,77,74,74,75,70,74,67,71,72,63,76,75,78,66,65,74,50,79,53,64,23,40,40,35,42,24,10,43,73,50,13,44,17,17,38,25,46,66,43,61,65,48,52,56,54,22,8,47,76,67,68,66,36,54,60,31,25,69,15,34,24,54,41,42,58,44,52,51,24,51,75,60,74,43,71,70,59,27,15,51,38,28,35,77,87,51,46,29,41,48,23,34,23,50,6,19,42,39,10,18,44,55,78,67,89,48,21,47,89,79,71,50,37,33,88,47,11,45,66,37,33,50,46,34,47,54,50,48,54,53,52,39,46,52,49,47,70,67,42,88,48,70,79,68,34,61,46,36,45,56,75,78,40,54,44,47,16,39,38,35,38,45,50,40,54,45,44,52,51,51,30,59,70,72,64,36,71,64,58,35,64,68,45,45,63,58,39,48,49,50,52,51,48,50,53,51,50,41,39,75,72,43,39,23,18,34,44,36,39,44,40,51,51,63,20,52,27,33,60,68,41,64,80,47,84,77,61,59,89,80,43,48,46,98,74,61,21,32,44,71,49,29,50,52,36,52,51,51,36,53,53,44,52,54,49,51,56,52,46,44,69,75,33,77,83,39,24,65,32,42,30,44,39,26,61,52,50,46,54,47,50,67,43,22,61,86,72,61,25,46,63,48,66,43,55,29,22,28,36,80,52,94,90,41,78,38,57,57,49,35,71,47,73,56,95,87,39,79,41,74,13,42,64,49,95,58,56,66,34,25,37,21,22,56,24,80,32,43,10,28,44,36,24,48,54,46,37,65,49,46,45,64,9,77,36,28,45,66,69,42,27,61,58,43,51,43,75,127,136,83,78,78,80,76,74,77,76,79,76,75,77,75,74,74,74,71,73,67,71,72,61,76,77,78,66,63,75,50,76,54,63,24,38,41,35,42,25,9,42,73,50,13,44,15,17,37,24,45,67,44,61,67,48,50,54,56,22,8,47,75,68,68,67,36,53,60,30,24,67,15,33,23,54,40,40,58,43,50,51,24,49,75,60,74,45,71,70,60,28,17,49,38,28,35,77,87,52,46,30,41,49,24,36,22,50,7,19,43,39,11,19,46,56,78,68,88,49,22,47,89,78,71,50,37,31,86,46,10,44,64,36,34,50,46,34,47,54,49,47,54,54,53,39,46,52,48,47,69,66,42,88,49,69,80,68,34,64,46,35,46,54,77,77,39,54,45,48,16,38,36,34,37,43,48,40,54,45,46,52,51,51,30,60,69,72,64,37,72,62,59,34,63,69,45,43,64,58,38,49,49,51,51,50,50,51,53,52,50,42,39,75,71,44,39,24,19,35,43,36,39,42,39,51,50,63,20,52,28,32,61,67,41,62,79,46,83,77,60,58,89,80,43,48,45,99,74,62,21,32,44,71,50,30,50,52,37,50,52,50,37,53,52,45,53,54,49,52,55,52,45,44,69,75,32,76,82,40,24,66,34,42,31,44,41,26,62,52,51,46,54,46,49,68,44,22,62,88,72,61,26,47,62,48,66,44,55,31,22,28,36,79,53,95,89,41,76,39,58,56,49,36,72,48,71,56,96,87,38,78,40,74,14,42,64,49,94,60,55,68,35,25,38,20,22,57,23,80,33,45,9,28,45,37,25,49,55,46,38,65,49,45,47,62,9,77,37,28,46,65,69,43,27,62,59,43,50,43,74,127

Radius of gyration: 31.31 Å; Cα contacts (8 Å, |Δi|>4): 1531; chains: 2; bounding box: 58×147×118 Å

Secondary structure (DSSP, 8-state):
------------------------TTSPPP----EEEEESTTT-SSHHHHHS----TTTTTTTTSS--S-SSSS--HHHHHHHHTT-PPPPBTT--TT---TTEEE---TT--SSPP---HHHH---S--HHHHHHHHHHHHHHHHHHHHH--SGGGGTTS--TTHHHHSEEEEE--HHHHHHHHHT--HHHHHHHHHHHHHHHHHHHHHHHHTT--EEEEE----GGG-HHHHTT-SSPPTTSB-TTS-BHHHHHHHHHHHHHHHHHHHHHHHH-TT-EEEEE-HHHHHHHHHHSTGGGT---TT-BSBSB--TT--B-TT-EEEETTEEEE--B-S-GGG-SBSSSSSBPHHHHHHHHHHHTTSTTEES---GGG-S--/------------------------TTSPPP----EEEEESTTT-SSHHHHHS----TTTTTTTTSS--S-SSSS--HHHHHHHHTT-PPPPBTT--TT---TTEEE---TT--SSPP---HHHH---S--HHHHHHHHHHHHHHHHHHHHH--SGGGGTTSPPGGGGTTSEEEEE--HHHHHHHHHT--HHHHHHHHHHHHHHHHHHHHHHHHTT--EEEEE----GGG-HHHHTT-SSPPTTSB-TTS-BHHHHHHHHHHHHHHHHHHHHHHHH-TT-EEEEE-HHHHHHHHHHSTGGGT---TT-BSBSB--TT--B-TT-EEEETTEEEE--B-S-GGG-SBSSSSSBPHHHHHHHHHHHTTSTTEES---GGG-S--

Sequence (762 aa):
MEVGRVFIAWSIAFLLLSVSGEEMTGLSHCDIPAIYNFGDSNSDTGGISAAFYPAGQPSGETFFHEPAGRGSDGRLIIDFIAKRLRLPYLSAYLDSIGASFRHGANFATGGSTIRQLNESFFLTGASPFSLDIQIVQFDQFKTHTGKLYNKAKKNSHRRNLPRPQDFSDALYTFDIGQNDIAAGIRKSSSENFRAVLPDIIDQLASAVKHLHEQGARNFWIHNTGPIGCLPVTQRNYHHPMPGILDEHGCLIAQNDMAIEFNRQLKRRVTKLRTQLPGAALTYVDIFAAKYKLISNPKEQGFVDARSICCGYHEDSNHVWCGHRDKINGTEIYAGSCEDPSKYISWDGVHYTEAANHWIANHILNGSFTDPPVPITHACLSMEVGRVFIAWSIAFLLLSVSGEEMTGLSHCDIPAIYNFGDSNSDTGGISAAFYPAGQPSGETFFHEPAGRGSDGRLIIDFIAKRLRLPYLSAYLDSIGASFRHGANFATGGSTIRQLNESFFLTGASPFSLDIQIVQFDQFKTHTGKLYNKAKKNSHRRNLPRPQDFSDALYTFDIGQNDIAAGIRKSSSENFRAVLPDIIDQLASAVKHLHEQGARNFWIHNTGPIGCLPVTQRNYHHPMPGILDEHGCLIAQNDMAIEFNRQLKRRVTKLRTQLPGAALTYVDIFAAKYKLISNPKEQGFVDARSICCGYHEDSNHVWCGHRDKINGTEIYAGSCEDPSKYISWDGVHYTEAANHWIANHILNGSFTDPPVPITHACLS